Protein AF-A0A316MJ61-F1 (afdb_monomer)

Radius of gyration: 35.15 Å; Cα contacts (8 Å, |Δi|>4): 1091; chains: 1; bounding box: 73×67×134 Å

Solvent-accessible surface area (backbone atoms only — not comparable to full-atom values): 36987 Å² total; per-residue (Å²): 132,83,61,89,84,63,51,66,45,58,80,47,78,30,48,46,76,39,32,76,85,36,67,72,64,74,39,83,78,54,71,86,77,56,52,85,59,48,52,39,78,39,53,91,61,27,39,26,36,39,37,40,36,34,38,33,42,60,37,72,81,43,97,74,67,69,56,51,48,76,47,51,34,37,40,30,38,30,35,66,72,82,71,44,78,73,29,73,44,78,46,79,50,74,41,53,52,92,49,55,62,48,79,48,70,50,74,34,66,49,42,40,94,81,62,59,68,92,41,46,33,31,45,40,33,25,35,65,88,79,65,45,75,56,45,71,49,66,35,44,51,41,44,24,90,64,35,42,79,51,54,37,53,39,41,47,65,61,35,36,33,37,29,43,78,90,49,93,58,48,21,51,27,33,58,54,93,47,82,39,51,35,29,44,36,37,33,34,32,80,53,48,76,45,78,62,97,68,73,74,49,32,35,42,38,37,34,41,49,85,66,51,78,46,74,45,74,44,60,70,44,75,79,36,83,91,73,54,38,24,35,40,71,47,80,46,75,47,48,59,90,63,54,33,50,30,35,39,36,35,24,26,81,88,28,70,50,26,15,41,43,36,35,38,67,34,99,58,66,36,74,40,67,38,42,68,83,48,29,56,60,71,95,67,91,42,69,66,54,35,47,52,48,32,49,62,65,66,51,59,96,87,77,80,80,78,86,81,47,71,61,60,50,50,50,51,48,53,57,45,45,74,56,49,66,70,60,65,79,76,69,86,75,89,83,87,80,85,81,91,84,84,90,82,90,82,90,85,88,91,88,89,89,83,91,78,92,77,79,76,82,62,76,73,65,61,52,58,52,63,61,63,68,47,80,69,61,62,72,41,52,55,52,48,58,52,49,50,51,52,52,53,51,42,45,57,30,49,80,65,79,37,90,62,81,88,72,76,71,29,33,36,41,28,29,44,52,49,54,50,67,70,57,50,51,45,51,50,18,50,50,35,25,76,68,64,63,18,82,64,14,48,70,41,82,41,41,57,67,64,32,40,52,99,47,91,91,36,19,47,59,37,39,51,49,49,52,57,72,10,56,19,15,22,33,34,32,46,52,41,40,70,36,58,54,88,91,43,92,80,48,64,34,54,46,36,53,52,45,50,52,54,58,73,66,47,78,89,69,61,40,49,30,52,34,42,26,25,46,58,66,56,39,50,53,52,50,68,75,34,65,69,56,50,75,50,35,45,81,86,39,52,40,64,37,66,80,67,50,52,68,44,50,48,49,52,49,50,56,54,32,49,76,71,61,35,44,67,36,77,63,18,47,53,48,46,48,57,48,44,42,49,50,62,74,70,51,62,85,76,43,32,47,56,51,47,52,52,46,46,43,64,73,45,26,49,51,40,39,51,53,53,36,64,73,66,75,55,84,49,76,60,59,76,24,50,41,45,45,88,22,51,80,76,82,83,74,82,71,80,72,76,80,78,82,76,80,88,128

Mean predicted aligned error: 19.24 Å

Nearest PDB structures (foldseek):
  3syl-assembly1_B  TM=7.747E-01  e=1.293E-21  Cereibacter sphaeroides
  3syk-assembly1_A  TM=7.734E-01  e=2.085E-20  Cereibacter sphaeroides
  1w5t-assembly2_B  TM=5.557E-01  e=1.227E-04  Aeropyrum pernix
  4jhp-assembly1_B  TM=4.527E-01  e=9.744E-04  Homo sapiens
  3t5i-assembly2_B  TM=4.645E-01  e=3.234E-03  Homo sapiens

Sequence (649 aa):
MTNSKNSLTLSKIQICAYSPDDEVAREFPAYEIFDDRHDFPISSTQSGVAVMMIFCNERKFTTDNVSGVRRSISVSIVDTTAGNVMSTTTLRVNIPRDNYGSLYRVDLPLAYANINTCHSYQVLVKDKASGLQIGEVAFNLYDTGHIGNDPSLWYEATKGSIVPDWTSDMHKVMSIEGMTGITVRFDVEPRFKELPEILPELEIRLYSPGGKLKRCFCNPDCDDFDMNEYHVGLHFIADPHDCGIYYAELLCMEYPVAGFAFSTDGPVAVEGYYYGKQLECLGVYTPEAAVERFKSCMESPDDATTDDDPFERALDEFIASETKTLETEHYTIDDEADEEDNATAAEDEPDTPDEAIDSEPDAAGQQLCCLDHLVGLTAVKEKLGIYEKIVKFNKLREDNDLTVSSLPLHAMFLGSPGTGKTTVAKMIGVMLKRAGVLSRGHVVVKERANLLGPYYSNEETNTLKAIEEAQGGILLIDEAYQLYQPDDPRDPGKFVIEALMTALSDESKRDWMLILAGYKDEMKLMFNMNPGLKSRIPDSNIYLFDDFTEQELMEIADRYLERKQYTLSPDARVALSCRLNRDYLMRDKNFGNARHVINMIQTEILPAMAVRVVAGGMYDKRSLSEIQASDIPVPVIAVDRPRRIGYCA

Secondary structure (DSSP, 8-state):
---TT--EEEEEEEEEEE-TTSHHHHSSS-GGG--S--EEEE-TT--EEEEEEEEEEGGGGSSS----EEEEEEEEEEETTTTEEEEEEEEEEEE-TT-SEEEEEEEEE--GGG--TTS-EEEEEEETTT--EEEEEEEEEEEHHHH-S-GGGSEEEEEEEEEETT----EEEEE-SS-EEEEEEEEEEE--SS--SSPPPEEEEEE-TT--EEEEEEPPEEEETTTTEEEEEEEEEE-GGG-SEEEEEEEETTEEEEEEEEESEEEEEEE--B-GGGGPPPSS--HHHHHHHHHHHHS-TTSS-SS--HHHHHHHHHHHHHHHHHHHTT--S-----------------------------TTHHHHHHHHTSSS-HHHHHHHHHHHHHHHHHHHHHTTT---------EEEEE-TTSSHHHHHHHHHHHHHHHTSSSS--EEEE-HHHHH-SSTT-HHHHHHHHHHHTTTSEEEETTGGGG--TT-TT-THHHHHHHHHHHHH-TT--S-EEEEEE-HHHHHHHHHH-HHHHHHS-GGGEEEEPPPPHHHHHHHHHHHHHHTT-EE-HHHHHHHHHHHHHHHHT--TT--THHHHHHIIIIIIHHHHHHHHHHHT---TTTTTEE-GGGSPPP----------PPP-

pLDDT: mean 79.9, std 18.45, range [24.73, 97.56]

Foldseek 3Di:
DPPVVDQKAWPDKFKDWDFCPDPPNVDPPPPVVTDDFQEAEDEQRTWWMKMKIKMFGNCLPPPPDLAKDWFKKKKFKAFPVVGDTQWIDIDIDTGGSVGGIDMDMDITTDGPVNDDQQTKMKIWMAGPVVRDTNDMDIHHYHYCVAFNVDQLQQKAFFWWFKDWPVDPFTFQEAADPAWTKIKTKTKIAGDTPDDHPFRAKKKKWKQFLVRDIDMDIDGWDDPDPVVRITMDIDIDIDGPVRFFKMKMFMAGNPHTNWIAIGGHHDPDIGTDIQGDPRGHDDPDDDSVVSVVSSVVRPPPPLPDDDPDNVLVVVVVCLLCVLVVVLVVVPPDDDDPDDDDDDDDDDDDDDDDDDDDDDDDPDPLVSLLVSVVSQQDQVQQSVLVNVVLVLLLVQLVCVVVVHDHDDDLQAFEEAAAAQLCPVSVQLSVLVSCCVSVQFVRSDEDEDEPCQQCDPDHPCNLVSLVVLVVVQQSYEYEYEQLLVLDDPVDPPRSSVSSVVSVLVVLVDPPRRNGYYYYYDHDVSVVVVCVVDVSVCVRYPPSRYRYRYADDLVSLLVLLVSSLVVVLADEDPLLSVLSSVVSNVCVVVDDRNDNRSSNSVCQCPPQQLVLLVVVLVVVPDDDPCSNRYGYNSSRDDDDPPPPDPPPPDDDD

Structure (mmCIF, N/CA/C/O backbone):
data_AF-A0A316MJ61-F1
#
_entry.id   AF-A0A316MJ61-F1
#
loop_
_atom_site.group_PDB
_atom_site.id
_atom_site.type_symbol
_atom_site.label_atom_id
_atom_site.label_alt_id
_atom_site.label_comp_id
_atom_site.label_asym_id
_atom_site.label_entity_id
_atom_site.label_seq_id
_atom_site.pdbx_PDB_ins_code
_atom_site.Cartn_x
_atom_site.Cartn_y
_atom_site.Cartn_z
_atom_site.occupancy
_atom_site.B_iso_or_equiv
_atom_site.auth_seq_id
_atom_site.auth_comp_id
_atom_site.auth_asym_id
_atom_site.auth_atom_id
_atom_site.pdbx_PDB_model_num
ATOM 1 N N . MET A 1 1 ? 1.017 30.839 44.661 1.00 30.52 1 MET A N 1
ATOM 2 C CA . MET A 1 1 ? 0.438 30.696 46.016 1.00 30.52 1 MET A CA 1
ATOM 3 C C . MET A 1 1 ? -0.312 29.375 46.051 1.00 30.52 1 MET A C 1
ATOM 5 O O . MET A 1 1 ? -1.382 29.286 45.467 1.00 30.52 1 MET A O 1
ATOM 9 N N . THR A 1 2 ? 0.284 28.330 46.622 1.00 33.47 2 THR A N 1
ATOM 10 C CA . THR A 1 2 ? -0.332 27.001 46.735 1.00 33.47 2 THR A CA 1
ATOM 11 C C . THR A 1 2 ? -1.514 27.082 47.695 1.00 33.47 2 THR A C 1
ATOM 13 O O . THR A 1 2 ? -1.384 27.510 48.843 1.00 33.47 2 THR A O 1
ATOM 16 N N . ASN A 1 3 ? -2.703 26.745 47.206 1.00 39.09 3 ASN A N 1
ATOM 17 C CA . ASN A 1 3 ? -3.923 26.784 47.996 1.00 39.09 3 ASN A CA 1
ATOM 18 C C . ASN A 1 3 ? -3.877 25.629 49.011 1.00 39.09 3 ASN A C 1
ATOM 20 O O . ASN A 1 3 ? -4.300 24.516 48.713 1.00 39.09 3 ASN A O 1
ATOM 24 N N . SER A 1 4 ? -3.347 25.882 50.215 1.00 48.22 4 SER A N 1
ATOM 25 C CA . SER A 1 4 ? -3.081 24.858 51.247 1.00 48.22 4 SER A CA 1
ATOM 26 C C . SER A 1 4 ? -4.319 24.074 51.721 1.00 48.22 4 SER A C 1
ATOM 28 O O . SER A 1 4 ? -4.199 23.130 52.504 1.00 48.22 4 SER A O 1
ATOM 30 N N . LYS A 1 5 ? -5.518 24.424 51.234 1.00 55.16 5 LYS A N 1
ATOM 31 C CA . LYS A 1 5 ? -6.772 23.722 51.521 1.00 55.16 5 LYS A CA 1
ATOM 32 C C . LYS A 1 5 ? -7.057 22.528 50.603 1.00 55.16 5 LYS A C 1
ATOM 34 O O . LYS A 1 5 ? -7.719 21.602 51.076 1.00 55.16 5 LYS A O 1
ATOM 39 N N . ASN A 1 6 ? -6.546 22.483 49.368 1.00 62.78 6 ASN A N 1
ATOM 40 C CA . ASN A 1 6 ? -6.783 21.356 48.455 1.00 62.78 6 ASN A CA 1
ATOM 41 C C . ASN A 1 6 ? -5.483 20.641 48.091 1.00 62.78 6 ASN A C 1
ATOM 43 O O . ASN A 1 6 ? -4.674 21.129 47.323 1.00 62.78 6 ASN A O 1
ATOM 47 N N . SER A 1 7 ? -5.300 19.460 48.674 1.00 73.94 7 SER A N 1
ATOM 48 C CA . SER A 1 7 ? -4.110 18.619 48.515 1.00 73.94 7 SER A CA 1
ATOM 49 C C . SER A 1 7 ? -4.170 17.644 47.350 1.00 73.94 7 SER A C 1
ATOM 51 O O . SER A 1 7 ? -3.293 16.794 47.233 1.00 73.94 7 SER A O 1
ATOM 53 N N . LEU A 1 8 ? -5.256 17.689 46.584 1.00 85.69 8 LEU A N 1
ATOM 54 C CA . LEU A 1 8 ? -5.488 16.821 45.446 1.00 85.69 8 LEU A CA 1
ATOM 55 C C . LEU A 1 8 ? -5.402 17.675 44.189 1.00 85.69 8 LEU A C 1
ATOM 57 O O . LEU A 1 8 ? -6.191 18.609 44.043 1.00 85.69 8 LEU A O 1
ATOM 61 N N . THR A 1 9 ? -4.482 17.332 43.302 1.00 88.62 9 THR A N 1
ATOM 62 C CA . THR A 1 9 ? -4.395 17.902 41.959 1.00 88.62 9 THR A CA 1
ATOM 63 C C . THR A 1 9 ? -4.577 16.815 40.917 1.00 88.62 9 THR A C 1
ATOM 65 O O . THR A 1 9 ? -4.472 15.624 41.213 1.00 88.62 9 THR A O 1
ATOM 68 N N . LEU A 1 10 ? -4.940 17.223 39.709 1.00 90.88 10 LEU A N 1
ATOM 69 C CA . LEU A 1 10 ? -5.168 16.342 38.576 1.00 90.88 10 LEU A CA 1
ATOM 70 C C . LEU A 1 10 ? -4.059 16.622 37.568 1.00 90.88 10 LEU A C 1
ATOM 72 O O . LEU A 1 10 ? -3.970 17.732 37.056 1.00 90.88 10 LEU A O 1
ATOM 76 N N . SER A 1 11 ? -3.168 15.655 37.362 1.00 90.44 11 SER A N 1
ATOM 77 C CA . SER A 1 11 ? -1.993 15.845 36.510 1.00 90.44 11 SER A CA 1
ATOM 78 C C . SER A 1 11 ? -2.279 15.571 35.041 1.00 90.44 11 SER A C 1
ATOM 80 O O . SER A 1 11 ? -1.607 16.135 34.188 1.00 90.44 11 SER A O 1
ATOM 82 N N . LYS A 1 12 ? -3.231 14.679 34.746 1.00 92.31 12 LYS A N 1
ATOM 83 C CA . LYS A 1 12 ? -3.597 14.311 33.377 1.00 92.31 12 LYS A CA 1
ATOM 84 C C . LYS A 1 12 ? -5.058 13.881 33.305 1.00 92.31 12 LYS A C 1
ATOM 86 O O . LYS A 1 12 ? -5.535 13.211 34.227 1.00 92.31 12 LYS A O 1
ATOM 91 N N . ILE A 1 13 ? -5.725 14.258 32.218 1.00 95.19 13 ILE A N 1
ATOM 92 C CA . ILE A 1 13 ? -7.031 13.744 31.804 1.00 95.19 13 ILE A CA 1
ATOM 93 C C . ILE A 1 13 ? -6.866 13.256 30.371 1.00 95.19 13 ILE A C 1
ATOM 95 O O . ILE A 1 13 ? -6.333 13.995 29.553 1.00 95.19 13 ILE A O 1
ATOM 99 N N . GLN A 1 14 ? -7.295 12.033 30.093 1.00 95.56 14 GLN A N 1
ATOM 100 C CA . GLN A 1 14 ? -7.361 11.484 28.743 1.00 95.56 14 GLN A CA 1
ATOM 101 C C . GLN A 1 14 ? -8.762 10.937 28.510 1.00 95.56 14 GLN A C 1
ATOM 103 O O . GLN A 1 14 ? -9.414 10.451 29.444 1.00 95.56 14 GLN A O 1
ATOM 108 N N . ILE A 1 15 ? -9.229 11.048 27.275 1.00 95.19 15 ILE A N 1
ATOM 109 C CA . ILE A 1 15 ? -10.589 10.703 26.882 1.00 95.19 15 ILE A CA 1
ATOM 110 C C . ILE A 1 15 ? -10.528 9.623 25.805 1.00 95.19 15 ILE A C 1
ATOM 112 O O . ILE A 1 15 ? -9.579 9.559 25.038 1.00 95.19 15 ILE A O 1
ATOM 116 N N . CYS A 1 16 ? -11.534 8.756 25.773 1.00 94.19 16 CYS A N 1
ATOM 117 C CA . CYS A 1 16 ? -11.760 7.831 24.674 1.00 94.19 16 CYS A CA 1
ATOM 118 C C . CYS A 1 16 ? -13.272 7.674 24.477 1.00 94.19 16 CYS A C 1
ATOM 120 O O . CYS A 1 16 ? -13.974 7.203 25.380 1.00 94.19 16 CYS A O 1
ATOM 122 N N . ALA A 1 17 ? -13.794 8.129 23.337 1.00 93.25 17 ALA A N 1
ATOM 123 C CA . ALA A 1 17 ? -15.169 7.839 22.936 1.00 93.25 17 ALA A CA 1
ATOM 124 C C . ALA A 1 17 ? -15.269 6.389 22.445 1.00 93.25 17 ALA A C 1
ATOM 126 O O . ALA A 1 17 ? -14.329 5.890 21.833 1.00 93.25 17 ALA A O 1
ATOM 127 N N . TYR A 1 18 ? -16.380 5.708 22.743 1.00 93.00 18 TYR A N 1
ATOM 128 C CA . TYR A 1 18 ? -16.526 4.300 22.394 1.00 93.00 18 TYR A CA 1
ATOM 129 C C . TYR A 1 18 ? -17.953 3.837 22.089 1.00 93.00 18 TYR A C 1
ATOM 131 O O . TYR A 1 18 ? -18.958 4.300 22.655 1.00 93.00 18 TYR A O 1
ATOM 139 N N . SER A 1 19 ? -18.005 2.809 21.251 1.00 91.75 19 SER A N 1
ATOM 140 C CA . SER A 1 19 ? -19.131 1.922 20.989 1.00 91.75 19 SER A CA 1
ATOM 141 C C . SER A 1 19 ? -19.045 0.644 21.847 1.00 91.75 19 SER A C 1
ATOM 143 O O . SER A 1 19 ? -17.974 0.293 22.342 1.00 91.75 19 SER A O 1
ATOM 145 N N . PRO A 1 20 ? -20.155 -0.094 22.047 1.00 88.06 20 PRO A N 1
ATOM 146 C CA . PRO A 1 20 ? -20.183 -1.295 22.893 1.00 88.06 20 PRO A CA 1
ATOM 147 C C . PRO A 1 20 ? -19.211 -2.408 22.475 1.00 88.06 20 PRO A C 1
ATOM 149 O O . PRO A 1 20 ? -18.843 -3.245 23.300 1.00 88.06 20 PRO A O 1
ATOM 152 N N . ASP A 1 21 ? -18.822 -2.425 21.201 1.00 87.62 21 ASP A N 1
ATOM 153 C CA . ASP A 1 21 ? -17.931 -3.424 20.617 1.00 87.62 21 ASP A CA 1
ATOM 154 C C . ASP A 1 21 ? -16.447 -3.043 20.657 1.00 87.62 21 ASP A C 1
ATOM 156 O O . ASP A 1 21 ? -15.598 -3.865 20.304 1.00 87.62 21 ASP A O 1
ATOM 160 N N . ASP A 1 22 ? -16.114 -1.846 21.131 1.00 88.56 22 ASP A N 1
ATOM 161 C CA . ASP A 1 22 ? -14.728 -1.397 21.189 1.00 88.56 22 ASP A CA 1
ATOM 162 C C . ASP A 1 22 ? -13.987 -2.059 22.357 1.00 88.56 22 ASP A C 1
ATOM 164 O O . ASP A 1 22 ? -14.567 -2.414 23.390 1.00 88.56 22 ASP A O 1
ATOM 168 N N . GLU A 1 23 ? -12.671 -2.214 22.217 1.00 88.00 23 GLU A N 1
ATOM 169 C CA . GLU A 1 23 ? -11.814 -2.833 23.237 1.00 88.00 23 GLU A CA 1
ATOM 170 C C . GLU A 1 23 ? -11.941 -2.127 24.592 1.00 88.00 23 GLU A C 1
ATOM 172 O O . GLU A 1 23 ? -12.098 -2.773 25.630 1.00 88.00 23 GLU A O 1
ATOM 177 N N . VAL A 1 24 ? -12.010 -0.793 24.571 1.00 88.19 24 VAL A N 1
ATOM 178 C CA . VAL A 1 24 ? -12.211 0.029 25.767 1.00 88.19 24 VAL A CA 1
ATOM 179 C C . VAL A 1 24 ? -13.526 -0.289 26.482 1.00 88.19 24 VAL A C 1
ATOM 181 O O . VAL A 1 24 ? -13.567 -0.213 27.707 1.00 88.19 24 VAL A O 1
ATOM 184 N N . ALA A 1 25 ? -14.586 -0.699 25.778 1.00 88.31 25 ALA A N 1
ATOM 185 C CA . ALA A 1 25 ? -15.854 -1.092 26.396 1.00 88.31 25 ALA A CA 1
ATOM 186 C C . ALA A 1 25 ? -15.795 -2.497 27.023 1.00 88.31 25 ALA A C 1
ATOM 188 O O . ALA A 1 25 ? -16.460 -2.761 28.029 1.00 88.31 25 ALA A O 1
ATOM 189 N N . ARG A 1 26 ? -14.996 -3.402 26.442 1.00 88.38 26 ARG A N 1
ATOM 190 C CA . ARG A 1 26 ? -14.867 -4.803 26.881 1.00 88.38 26 ARG A CA 1
ATOM 191 C C . ARG A 1 26 ? -13.877 -4.978 28.030 1.00 88.38 26 ARG A C 1
ATOM 193 O O . ARG A 1 26 ? -14.077 -5.852 28.875 1.00 88.38 26 ARG A O 1
ATOM 200 N N . GLU A 1 27 ? -12.837 -4.151 28.084 1.00 87.50 27 GLU A N 1
ATOM 201 C CA . GLU A 1 27 ? -11.787 -4.223 29.094 1.00 87.50 27 GLU A CA 1
ATOM 202 C C . GLU A 1 27 ? -11.847 -3.061 30.094 1.00 87.50 27 GLU A C 1
ATOM 204 O O . GLU A 1 27 ? -11.938 -1.885 29.739 1.00 87.50 27 GLU A O 1
ATOM 209 N N . PHE A 1 28 ? -11.736 -3.384 31.387 1.00 86.62 28 PHE A N 1
ATOM 210 C CA . PHE A 1 28 ? -11.691 -2.392 32.460 1.00 86.62 28 PHE A CA 1
ATOM 211 C C . PHE A 1 28 ? -10.561 -2.720 33.450 1.00 86.62 28 PHE A C 1
ATOM 213 O O . PHE A 1 28 ? -10.557 -3.815 34.019 1.00 86.62 28 PHE A O 1
ATOM 220 N N . PRO A 1 29 ? -9.615 -1.795 33.717 1.00 84.44 29 PRO A N 1
ATOM 221 C CA . PRO A 1 29 ? -9.653 -0.368 33.377 1.00 84.44 29 PRO A CA 1
ATOM 222 C C . PRO A 1 29 ? -9.004 0.017 32.033 1.00 84.44 29 PRO A C 1
ATOM 224 O O . PRO A 1 29 ? -9.188 1.155 31.613 1.00 84.44 29 PRO A O 1
ATOM 227 N N . ALA A 1 30 ? -8.275 -0.892 31.375 1.00 87.06 30 ALA A N 1
ATOM 228 C CA . ALA A 1 30 ? -7.669 -0.701 30.047 1.00 87.06 30 ALA A CA 1
ATOM 229 C C . ALA A 1 30 ? -6.911 0.634 29.857 1.00 87.06 30 ALA A C 1
ATOM 231 O O . ALA A 1 30 ? -7.136 1.372 28.902 1.00 87.06 30 ALA A O 1
ATOM 232 N N . TYR A 1 31 ? -6.024 0.974 30.800 1.00 89.06 31 TYR A N 1
ATOM 233 C CA . TYR A 1 31 ? -5.317 2.263 30.789 1.00 89.06 31 TYR A CA 1
ATOM 234 C C . TYR A 1 31 ? -4.419 2.475 29.561 1.00 89.06 31 TYR A C 1
ATOM 236 O O . TYR A 1 31 ? -4.184 3.619 29.196 1.00 89.06 31 TYR A O 1
ATOM 244 N N . GLU A 1 32 ? -3.957 1.398 28.925 1.00 86.88 32 GLU A N 1
ATOM 245 C CA . GLU A 1 32 ? -3.047 1.448 27.772 1.00 86.88 32 GLU A CA 1
ATOM 246 C C . GLU A 1 32 ? -3.718 1.940 26.474 1.00 86.88 32 GLU A C 1
ATOM 248 O O . GLU A 1 32 ? -3.019 2.297 25.533 1.00 86.88 32 GLU A O 1
ATOM 253 N N . ILE A 1 33 ? -5.057 1.979 26.421 1.00 88.00 33 ILE A N 1
ATOM 254 C CA . ILE A 1 33 ? -5.820 2.431 25.240 1.00 88.00 33 ILE A CA 1
ATOM 255 C C . ILE A 1 33 ? -5.847 3.965 25.143 1.00 88.00 33 ILE A C 1
ATOM 257 O O . ILE A 1 33 ? -6.033 4.526 24.069 1.00 88.00 33 ILE A O 1
ATOM 261 N N . PHE A 1 34 ? -5.673 4.662 26.268 1.00 90.94 34 PHE A N 1
ATOM 262 C CA . PHE A 1 34 ? -5.774 6.117 26.312 1.00 90.94 34 PHE A CA 1
ATOM 263 C C . PHE A 1 34 ? -4.520 6.784 25.746 1.00 90.94 34 PHE A C 1
ATOM 265 O O . PHE A 1 34 ? -3.399 6.511 26.179 1.00 90.94 34 PHE A O 1
ATOM 272 N N . ASP A 1 35 ? -4.721 7.750 24.859 1.00 90.06 35 ASP A N 1
ATOM 273 C CA . ASP A 1 35 ? -3.680 8.651 24.386 1.00 90.06 35 ASP A CA 1
ATOM 274 C C . ASP A 1 35 ? -4.082 10.121 24.581 1.00 90.06 35 ASP A C 1
ATOM 276 O O . ASP A 1 35 ? -4.900 10.438 25.445 1.00 90.06 35 ASP A O 1
ATOM 280 N N . ASP A 1 36 ? -3.396 11.029 23.890 1.00 90.62 36 ASP A N 1
ATOM 281 C CA . ASP A 1 36 ? -3.543 12.475 24.065 1.00 90.62 36 ASP A CA 1
ATOM 282 C C . ASP A 1 36 ? -4.441 13.122 23.002 1.00 90.62 36 ASP A C 1
ATOM 284 O O . ASP A 1 36 ? -4.372 14.337 22.833 1.00 90.62 36 ASP A O 1
ATOM 288 N N . ARG A 1 37 ? -5.285 12.338 22.311 1.00 92.81 37 ARG A N 1
ATOM 289 C CA . ARG A 1 37 ? -6.289 12.870 21.379 1.00 92.81 37 ARG A CA 1
ATOM 290 C C . ARG A 1 37 ? -7.440 13.551 22.088 1.00 92.81 37 ARG A C 1
ATOM 292 O O . ARG A 1 37 ? -7.895 13.116 23.152 1.00 92.81 37 ARG A O 1
ATOM 299 N N . HIS A 1 38 ? -7.953 14.580 21.430 1.00 92.31 38 HIS A N 1
ATOM 300 C CA . HIS A 1 38 ? -9.122 15.332 21.877 1.00 92.31 38 HIS A CA 1
ATOM 301 C C . HIS A 1 38 ? -10.313 15.169 20.940 1.00 92.31 38 HIS A C 1
ATOM 303 O O . HIS A 1 38 ? -11.433 15.500 21.312 1.00 92.31 38 HIS A O 1
ATOM 309 N N . ASP A 1 39 ? -10.105 14.615 19.759 1.00 92.75 39 ASP A N 1
ATOM 310 C CA . ASP A 1 39 ? -11.137 14.509 18.747 1.00 92.75 39 ASP A CA 1
ATOM 311 C C . ASP A 1 39 ? -11.419 13.042 18.430 1.00 92.75 39 ASP A C 1
ATOM 313 O O . ASP A 1 39 ? -10.503 12.219 18.370 1.00 92.75 39 ASP A O 1
ATOM 317 N N . PHE A 1 40 ? -12.701 12.699 18.266 1.00 91.69 40 PHE A N 1
ATOM 318 C CA . PHE A 1 40 ? -13.116 11.309 18.068 1.00 91.69 40 PHE A CA 1
ATOM 319 C C . PHE A 1 40 ? -14.186 11.172 16.980 1.00 91.69 40 PHE A C 1
ATOM 321 O O . PHE A 1 40 ? -15.167 11.927 16.989 1.00 91.69 40 PHE A O 1
ATOM 328 N N . PRO A 1 41 ? -14.061 10.178 16.082 1.00 90.38 41 PRO A N 1
ATOM 329 C CA . PRO A 1 41 ? -15.132 9.819 15.174 1.00 90.38 41 PRO A CA 1
ATOM 330 C C . PRO A 1 41 ? -16.236 9.090 15.949 1.00 90.38 41 PRO A C 1
ATOM 332 O O . PRO A 1 41 ? -15.970 8.238 16.797 1.00 90.38 41 PRO A O 1
ATOM 335 N N . ILE A 1 42 ? -17.490 9.407 15.647 1.00 90.88 42 ILE A N 1
ATOM 336 C CA . ILE A 1 42 ? -18.666 8.741 16.203 1.00 90.88 42 ILE A CA 1
ATOM 337 C C . ILE A 1 42 ? -19.548 8.197 15.085 1.00 90.88 42 ILE A C 1
ATOM 339 O O . ILE A 1 42 ? -19.569 8.710 13.969 1.00 90.88 42 ILE A O 1
ATOM 343 N N . SER A 1 43 ? -20.308 7.159 15.417 1.00 86.50 43 SER A N 1
ATOM 344 C CA . SER A 1 43 ? -21.325 6.565 14.554 1.00 86.50 43 SER A CA 1
ATOM 345 C C . SER A 1 43 ? -22.604 6.312 15.356 1.00 86.50 43 SER A C 1
ATOM 347 O O . SER A 1 43 ? -22.659 6.537 16.570 1.00 86.50 43 SER A O 1
ATOM 349 N N . SER A 1 44 ? -23.637 5.770 14.707 1.00 87.38 44 SER A N 1
ATOM 350 C CA . SER A 1 44 ? -24.904 5.428 15.364 1.00 87.38 44 SER A CA 1
ATOM 351 C C . SER A 1 44 ? -24.770 4.448 16.541 1.00 87.38 44 SER A C 1
ATOM 353 O O . SER A 1 44 ? -25.703 4.326 17.333 1.00 87.38 44 SER A O 1
ATOM 355 N N . THR A 1 45 ? -23.646 3.730 16.661 1.00 88.75 45 THR A N 1
ATOM 356 C CA . THR A 1 45 ? -23.382 2.783 17.759 1.00 88.75 45 THR A CA 1
ATOM 357 C C . THR A 1 45 ? -22.734 3.425 18.985 1.00 88.75 45 THR A C 1
ATOM 359 O O . THR A 1 45 ? -22.565 2.743 19.994 1.00 88.75 45 THR A O 1
ATOM 362 N N . GLN A 1 46 ? -22.402 4.719 18.933 1.00 92.31 46 GLN A N 1
ATOM 363 C CA . GLN A 1 46 ? -21.759 5.449 20.024 1.00 92.31 46 GLN A CA 1
ATOM 364 C C . GLN A 1 46 ? -22.550 5.314 21.335 1.00 92.31 46 GLN A C 1
ATOM 366 O O . GLN A 1 46 ? -23.746 5.623 21.398 1.00 92.31 46 GLN A O 1
ATOM 371 N N . SER A 1 47 ? -21.867 4.866 22.393 1.00 91.31 47 SER A N 1
ATOM 372 C CA . SER A 1 47 ? -22.486 4.506 23.677 1.00 91.31 47 SER A CA 1
ATOM 373 C C . SER A 1 47 ? -22.003 5.372 24.837 1.00 91.31 47 SER A C 1
ATOM 375 O O . SER A 1 47 ? -22.791 5.734 25.720 1.00 91.31 47 SER A O 1
ATOM 377 N N . GLY A 1 48 ? -20.714 5.697 24.883 1.00 93.88 48 GLY A N 1
ATOM 378 C CA . GLY A 1 48 ? -20.153 6.399 26.026 1.00 93.88 48 GLY A CA 1
ATOM 379 C C . GLY A 1 48 ? -18.770 6.968 25.791 1.00 93.88 48 GLY A C 1
ATOM 380 O O . GLY A 1 48 ? -18.155 6.801 24.743 1.00 93.88 48 GLY A O 1
ATOM 381 N N . VAL A 1 49 ? -18.302 7.681 26.805 1.00 95.62 49 VAL A N 1
ATOM 382 C CA . VAL A 1 49 ? -16.975 8.277 26.841 1.00 95.62 49 VAL A CA 1
ATOM 383 C C . VAL A 1 49 ? -16.283 7.791 28.106 1.00 95.62 49 VAL A C 1
ATOM 385 O O . VAL A 1 49 ? -16.768 8.004 29.223 1.00 95.62 49 VAL A O 1
ATOM 388 N N . ALA A 1 50 ? -15.160 7.108 27.930 1.00 95.75 50 ALA A N 1
ATOM 389 C CA . ALA A 1 50 ? -14.277 6.721 29.012 1.00 95.75 50 ALA A CA 1
ATOM 390 C C . ALA A 1 50 ? -13.316 7.878 29.305 1.00 95.75 50 ALA A C 1
ATOM 392 O O . ALA A 1 50 ? -12.797 8.524 28.398 1.00 95.75 50 ALA A O 1
ATOM 393 N N . VAL A 1 51 ? -13.079 8.145 30.586 1.00 96.56 51 VAL A N 1
ATOM 394 C CA . VAL A 1 51 ? -12.199 9.220 31.048 1.00 96.56 51 VAL A CA 1
ATOM 395 C C . VAL A 1 51 ? -11.183 8.635 32.014 1.00 96.56 51 VAL A C 1
ATOM 397 O O . VAL A 1 51 ? -11.545 8.183 33.108 1.00 96.56 51 VAL A O 1
ATOM 400 N N . MET A 1 52 ? -9.912 8.681 31.631 1.00 96.12 52 MET A N 1
ATOM 401 C CA . MET A 1 52 ? -8.782 8.333 32.483 1.00 96.12 52 MET A CA 1
ATOM 402 C C . MET A 1 52 ? -8.229 9.593 33.143 1.00 96.12 52 MET A C 1
ATOM 404 O O . MET A 1 52 ? -8.061 10.635 32.516 1.00 96.12 52 MET A O 1
ATOM 408 N N . MET A 1 53 ? -7.970 9.508 34.442 1.00 96.00 53 MET A N 1
ATOM 409 C CA . MET A 1 53 ? -7.471 10.606 35.257 1.00 96.00 53 MET A CA 1
ATOM 410 C C . MET A 1 53 ? -6.324 10.143 36.141 1.00 96.00 53 MET A C 1
ATOM 412 O O . MET A 1 53 ? -6.421 9.123 36.831 1.00 96.00 53 MET A O 1
ATOM 416 N N . ILE A 1 54 ? -5.282 10.966 36.213 1.00 93.81 54 ILE A N 1
ATOM 417 C CA . ILE A 1 54 ? -4.164 10.772 37.135 1.00 93.81 54 ILE A CA 1
ATOM 418 C C . ILE A 1 54 ? -4.244 11.838 38.222 1.00 93.81 54 ILE A C 1
ATOM 420 O O . ILE A 1 54 ? -4.002 13.018 37.975 1.00 93.81 54 ILE A O 1
ATOM 424 N N . PHE A 1 55 ? -4.591 11.427 39.440 1.00 92.75 55 PHE A N 1
ATOM 425 C CA . PHE A 1 55 ? -4.631 12.335 40.585 1.00 92.75 55 PHE A CA 1
ATOM 426 C C . PHE A 1 55 ? -3.332 12.268 41.379 1.00 92.75 55 PHE A C 1
ATOM 428 O O . PHE A 1 55 ? -2.839 11.174 41.650 1.00 92.75 55 PHE A O 1
ATOM 435 N N . CYS A 1 56 ? -2.847 13.421 41.836 1.00 89.94 56 CYS A N 1
ATOM 436 C CA . CYS A 1 56 ? -1.631 13.577 42.626 1.00 89.94 56 CYS A CA 1
ATOM 437 C C . CYS A 1 56 ? -1.929 14.161 44.014 1.00 89.94 56 CYS A C 1
ATOM 439 O O . CYS A 1 56 ? -2.783 15.033 44.186 1.00 89.94 56 CYS A O 1
ATOM 441 N N . ASN A 1 57 ? -1.206 13.675 45.023 1.00 86.81 57 ASN A N 1
ATOM 442 C CA . ASN A 1 57 ? -1.246 14.171 46.393 1.00 86.81 57 ASN A CA 1
ATOM 443 C C . ASN A 1 57 ? -0.073 15.126 46.654 1.00 86.81 57 ASN A C 1
ATOM 445 O O . ASN A 1 57 ? 1.054 14.697 46.914 1.00 86.81 57 ASN A O 1
ATOM 449 N N . GLU A 1 58 ? -0.345 16.429 46.660 1.00 77.38 58 GLU A N 1
ATOM 450 C CA . GLU A 1 58 ? 0.688 17.458 46.843 1.00 77.38 58 GLU A CA 1
ATOM 451 C C . GLU A 1 58 ? 1.254 17.519 48.269 1.00 77.38 58 GLU A C 1
ATOM 453 O O . GLU A 1 58 ? 2.362 18.013 48.477 1.00 77.38 58 GLU A O 1
ATOM 458 N N . ARG A 1 59 ? 0.555 16.952 49.266 1.00 71.31 59 ARG A N 1
ATOM 459 C CA . ARG A 1 59 ? 1.037 16.918 50.664 1.00 71.31 59 ARG A CA 1
ATOM 460 C C . ARG A 1 59 ? 2.287 16.064 50.858 1.00 71.31 59 ARG A C 1
ATOM 462 O O . ARG A 1 59 ? 2.895 16.125 51.922 1.00 71.31 59 ARG A O 1
ATOM 469 N N . LYS A 1 60 ? 2.692 15.271 49.860 1.00 60.62 60 LYS A N 1
ATOM 470 C CA . LYS A 1 60 ? 3.927 14.478 49.927 1.00 60.62 60 LYS A CA 1
ATOM 471 C C . LYS A 1 60 ? 5.193 15.350 49.929 1.00 60.62 60 LYS A C 1
ATOM 473 O O . LYS A 1 60 ? 6.217 14.906 50.435 1.00 60.62 60 LYS A O 1
ATOM 478 N N . PHE A 1 61 ? 5.125 16.580 49.414 1.00 59.41 61 PHE A N 1
ATOM 479 C CA . PHE A 1 61 ? 6.273 17.494 49.333 1.00 59.41 61 PHE A CA 1
ATOM 480 C C . PHE A 1 61 ? 6.355 18.508 50.480 1.00 59.41 61 PHE A C 1
ATOM 482 O O . PHE A 1 61 ? 7.309 19.278 50.556 1.00 59.41 61 PHE A O 1
ATOM 489 N N . THR A 1 62 ? 5.374 18.521 51.383 1.00 60.22 62 THR A N 1
ATOM 490 C CA . THR A 1 62 ? 5.376 19.403 52.554 1.00 60.22 62 THR A CA 1
ATOM 491 C C . THR A 1 62 ? 5.916 18.651 53.767 1.00 60.22 62 THR A C 1
ATOM 493 O O . THR A 1 62 ? 5.425 17.572 54.090 1.00 60.22 62 THR A O 1
ATOM 496 N N . THR A 1 63 ? 6.912 19.220 54.453 1.00 56.38 63 THR A N 1
ATOM 497 C CA . THR A 1 63 ? 7.604 18.621 55.614 1.00 56.38 63 THR A CA 1
ATOM 498 C C . THR A 1 63 ? 6.692 18.323 56.808 1.00 56.38 63 THR A C 1
ATOM 500 O O . THR A 1 63 ? 7.052 17.516 57.661 1.00 56.38 63 THR A O 1
ATOM 503 N N . ASP A 1 64 ? 5.492 18.906 56.835 1.00 54.75 64 ASP A N 1
ATOM 504 C CA . ASP A 1 64 ? 4.516 18.750 57.907 1.00 54.75 64 ASP A CA 1
ATOM 505 C C . ASP A 1 64 ? 3.287 17.960 57.410 1.00 54.75 64 ASP A C 1
ATOM 507 O O . ASP A 1 64 ? 2.488 18.4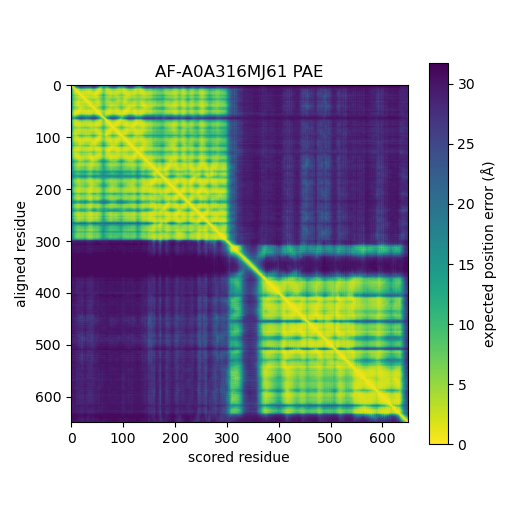56 56.618 1.00 54.75 64 ASP A O 1
ATOM 511 N N . ASN A 1 65 ? 3.110 16.732 57.916 1.00 55.97 65 ASN A N 1
ATOM 512 C CA . ASN A 1 65 ? 1.970 15.815 57.706 1.00 55.97 65 ASN A CA 1
ATOM 513 C C . ASN A 1 65 ? 1.834 15.115 56.336 1.00 55.97 65 ASN A C 1
ATOM 515 O O . ASN A 1 65 ? 0.896 15.368 55.569 1.00 55.97 65 ASN A O 1
ATOM 519 N N . VAL A 1 66 ? 2.649 14.071 56.128 1.00 61.88 66 VAL A N 1
ATOM 520 C CA . VAL A 1 66 ? 2.403 13.017 55.124 1.00 61.88 66 VAL A CA 1
ATOM 521 C C . VAL A 1 66 ? 1.085 12.299 55.453 1.00 61.88 66 VAL A C 1
ATOM 523 O O . VAL A 1 66 ? 1.024 11.376 56.267 1.00 61.88 66 VAL A O 1
ATOM 526 N N . SER A 1 67 ? -0.009 12.758 54.850 1.00 73.75 67 SER A N 1
ATOM 527 C CA . SER A 1 67 ? -1.352 12.200 55.016 1.00 73.75 67 SER A CA 1
ATOM 528 C C . SER A 1 67 ? -1.893 11.726 53.673 1.00 73.75 67 SER A C 1
ATOM 530 O O . SER A 1 67 ? -1.671 12.357 52.639 1.00 73.75 67 SER A O 1
ATOM 532 N N . GLY A 1 68 ? -2.602 10.595 53.690 1.00 81.94 68 GLY A N 1
ATOM 533 C CA . GLY A 1 68 ? -3.347 10.134 52.521 1.00 81.94 68 GLY A CA 1
ATOM 534 C C . GLY A 1 68 ? -4.513 11.071 52.205 1.00 81.94 68 GLY A C 1
ATOM 535 O O . GLY A 1 68 ? -5.024 11.771 53.086 1.00 81.94 68 GLY A O 1
ATOM 536 N N . VAL A 1 69 ? -4.961 11.068 50.954 1.00 86.62 69 VAL A N 1
ATOM 537 C CA . VAL A 1 69 ? -6.060 11.913 50.481 1.00 86.62 69 VAL A CA 1
ATOM 538 C C . VAL A 1 69 ? -7.253 11.048 50.113 1.00 86.62 69 VAL A C 1
ATOM 540 O O . VAL A 1 69 ? -7.138 10.115 49.326 1.00 86.62 69 VAL A O 1
ATOM 543 N N . ARG A 1 70 ? -8.415 11.380 50.682 1.00 89.69 70 ARG A N 1
ATOM 544 C CA . ARG A 1 70 ? -9.711 10.793 50.325 1.00 89.69 70 ARG A CA 1
ATOM 545 C C . ARG A 1 70 ? -10.660 11.897 49.895 1.00 89.69 70 ARG A C 1
ATOM 547 O O . ARG A 1 70 ? -10.898 12.828 50.675 1.00 89.69 70 ARG A O 1
ATOM 554 N N . ARG A 1 71 ? -11.183 11.804 48.674 1.00 90.19 71 ARG A N 1
ATOM 555 C CA . ARG A 1 71 ? -12.108 12.782 48.090 1.00 90.19 71 ARG A CA 1
ATOM 556 C C . ARG A 1 71 ? -13.191 12.106 47.262 1.00 90.19 71 ARG A C 1
ATOM 558 O O . ARG A 1 71 ? -12.981 11.043 46.685 1.00 90.19 71 ARG A O 1
ATOM 565 N N . SER A 1 72 ? -14.357 12.742 47.227 1.00 93.25 72 SER A N 1
ATOM 566 C CA . SER A 1 72 ? -15.422 12.402 46.288 1.00 93.25 72 SER A CA 1
ATOM 567 C C . SER A 1 72 ? -15.349 13.395 45.139 1.00 93.25 72 SER A C 1
ATOM 569 O O . SER A 1 72 ? -15.518 14.593 45.355 1.00 93.25 72 SER A O 1
ATOM 571 N N . ILE A 1 73 ? -15.101 12.890 43.941 1.00 95.94 73 ILE A N 1
ATOM 572 C CA . ILE A 1 73 ? -14.932 13.673 42.722 1.00 95.94 73 ILE A CA 1
ATOM 573 C C . ILE A 1 73 ? -16.155 13.458 41.839 1.00 95.94 73 ILE A C 1
ATOM 575 O O . ILE A 1 73 ? -16.594 12.323 41.667 1.00 95.94 73 ILE A O 1
ATOM 579 N N . SER A 1 74 ? -16.728 14.531 41.309 1.00 96.31 74 SER A N 1
ATOM 580 C CA . SER A 1 74 ? -17.717 14.463 40.235 1.00 96.31 74 SER A CA 1
ATOM 581 C C . SER A 1 74 ? -17.022 14.707 38.905 1.00 96.31 74 SER A C 1
ATOM 583 O O . SER A 1 74 ? -16.315 15.705 38.765 1.00 96.31 74 SER A O 1
ATOM 585 N N . VAL A 1 75 ? -17.254 13.815 37.954 1.00 97.56 75 VAL A N 1
ATOM 586 C CA . VAL A 1 75 ? -16.809 13.940 36.568 1.00 97.56 75 VAL A CA 1
ATOM 587 C C . VAL A 1 75 ? -18.060 14.093 35.728 1.00 97.56 75 VAL A C 1
ATOM 589 O O . VAL A 1 75 ? -18.983 13.291 35.874 1.00 97.56 75 VAL A O 1
ATOM 592 N N . SER A 1 76 ? -18.122 15.132 34.907 1.00 96.88 76 SER A N 1
ATOM 593 C CA . SER A 1 76 ? -19.295 15.432 34.092 1.00 96.88 76 SER A CA 1
ATOM 594 C C . SER A 1 76 ? -18.908 15.804 32.673 1.00 96.88 76 SER A C 1
ATOM 596 O O . SER A 1 76 ? -17.967 16.571 32.501 1.00 96.88 76 SER A O 1
ATOM 598 N N . ILE A 1 77 ? -19.664 15.320 31.691 1.00 97.12 77 ILE A N 1
ATOM 599 C CA . ILE A 1 77 ? -19.603 15.815 30.312 1.00 97.12 77 ILE A CA 1
ATOM 600 C C . ILE A 1 77 ? -20.573 16.983 30.207 1.00 97.12 77 ILE A C 1
ATOM 602 O O . ILE A 1 77 ? -21.743 16.857 30.583 1.00 97.12 77 ILE A O 1
ATOM 606 N N . VAL A 1 78 ? -20.078 18.111 29.722 1.00 95.94 78 VAL A N 1
ATOM 607 C CA . VAL A 1 78 ? -20.837 19.337 29.500 1.00 95.94 78 VAL A CA 1
ATOM 608 C C . VAL A 1 78 ? -20.788 19.642 28.012 1.00 95.94 78 VAL A C 1
ATOM 610 O O . VAL A 1 78 ? -19.715 19.619 27.417 1.00 95.94 78 VAL A O 1
ATOM 613 N N . ASP A 1 79 ? -21.946 19.909 27.429 1.00 94.62 79 ASP A N 1
ATOM 614 C CA . ASP A 1 79 ? -22.046 20.536 26.116 1.00 94.62 79 ASP A CA 1
ATOM 615 C C . ASP A 1 79 ? -21.821 22.037 26.328 1.00 94.62 79 ASP A C 1
ATOM 617 O O . ASP A 1 79 ? -22.601 22.705 27.019 1.00 94.62 79 ASP A O 1
ATOM 621 N N . THR A 1 80 ? -20.694 22.552 25.843 1.00 91.88 80 THR A N 1
ATOM 622 C CA . THR A 1 80 ? -20.290 23.939 26.104 1.00 91.88 80 THR A CA 1
ATOM 623 C C . THR A 1 80 ? -21.073 24.925 25.248 1.00 91.88 80 THR A C 1
ATOM 625 O O . THR A 1 80 ? -21.293 26.055 25.688 1.00 91.88 80 THR A O 1
ATOM 628 N N . THR A 1 81 ? -21.560 24.490 24.084 1.00 88.69 81 THR A N 1
ATOM 629 C CA . THR A 1 81 ? -22.372 25.298 23.171 1.00 88.69 81 THR A CA 1
ATOM 630 C C . THR A 1 81 ? -23.782 25.513 23.727 1.00 88.69 81 THR A C 1
ATOM 632 O O . THR A 1 81 ? -24.277 26.640 23.752 1.00 88.69 81 THR A O 1
ATOM 635 N N . ALA A 1 82 ? -24.429 24.460 24.237 1.00 89.50 82 ALA A N 1
ATOM 636 C CA . ALA A 1 82 ? -25.771 24.535 24.825 1.00 89.50 82 ALA A CA 1
ATOM 637 C C . ALA A 1 82 ? -25.776 24.843 26.337 1.00 89.50 82 ALA A C 1
ATOM 639 O O . ALA A 1 82 ? -26.810 25.225 26.894 1.00 89.50 82 ALA A O 1
ATOM 640 N N . GLY A 1 83 ? -24.635 24.701 27.017 1.00 89.31 83 GLY A N 1
ATOM 641 C CA . GLY A 1 83 ? -24.464 25.021 28.437 1.00 89.31 83 GLY A CA 1
ATOM 642 C C . GLY A 1 83 ? -25.126 24.029 29.400 1.00 89.31 83 GLY A C 1
ATOM 643 O O . GLY A 1 83 ? -25.392 24.372 30.556 1.00 89.31 83 GLY A O 1
ATOM 644 N N . ASN A 1 84 ? -25.423 22.809 28.954 1.00 92.06 84 ASN A N 1
ATOM 645 C CA . ASN A 1 84 ? -26.085 21.766 29.735 1.00 92.06 84 ASN A CA 1
ATOM 646 C C . ASN A 1 84 ? -25.156 20.577 30.033 1.00 92.06 84 ASN A C 1
ATOM 648 O O . ASN A 1 84 ? -24.250 20.225 29.284 1.00 92.06 84 ASN A O 1
ATOM 652 N N . VAL A 1 85 ? -25.399 19.935 31.178 1.00 94.25 85 VAL A N 1
ATOM 653 C CA . VAL A 1 85 ? -24.663 18.736 31.597 1.00 94.25 85 VAL A CA 1
ATOM 654 C C . VAL A 1 85 ? -25.305 17.510 30.956 1.00 94.25 85 VAL A C 1
ATOM 656 O O . VAL A 1 85 ? -26.483 17.244 31.185 1.00 94.25 85 VAL A O 1
ATOM 659 N N . MET A 1 86 ? -24.523 16.757 30.188 1.00 94.00 86 MET A N 1
ATOM 660 C CA . MET A 1 86 ? -24.976 15.582 29.439 1.00 94.00 86 MET A CA 1
ATOM 661 C C . MET A 1 86 ? -24.933 14.308 30.276 1.00 94.00 86 MET A C 1
ATOM 663 O O . MET A 1 86 ? -25.860 13.503 30.261 1.00 94.00 86 MET A O 1
ATOM 667 N N . SER A 1 87 ? -23.855 14.133 31.036 1.00 95.31 87 SER A N 1
ATOM 668 C CA . SER A 1 87 ? -23.613 12.929 31.827 1.00 95.31 87 SER A CA 1
ATOM 669 C C . SER A 1 87 ? -22.800 13.277 33.063 1.00 95.31 87 SER A C 1
ATOM 671 O O . SER A 1 87 ? -22.011 14.221 33.046 1.00 95.31 87 SER A O 1
ATOM 673 N N . THR A 1 88 ? -23.000 12.571 34.176 1.00 96.25 88 THR A N 1
ATOM 674 C CA . THR A 1 88 ? -22.223 12.792 35.405 1.00 96.25 88 THR A CA 1
ATOM 675 C C . THR A 1 88 ? -22.061 11.505 36.197 1.00 96.25 88 THR A C 1
ATOM 677 O O . THR A 1 88 ? -23.043 10.870 36.574 1.00 96.25 88 THR A O 1
ATOM 680 N N . THR A 1 89 ? -20.818 11.198 36.560 1.00 96.00 89 THR A N 1
ATOM 681 C CA . THR A 1 89 ? -20.449 10.064 37.411 1.00 96.00 89 THR A CA 1
ATOM 682 C C . THR A 1 89 ? -19.676 10.561 38.632 1.00 96.00 89 THR A C 1
ATOM 684 O O . THR A 1 89 ? -18.952 11.556 38.587 1.00 96.00 89 THR A O 1
ATOM 687 N N . THR A 1 90 ? -19.848 9.892 39.775 1.00 94.88 90 THR A N 1
ATOM 688 C CA . THR A 1 90 ? -19.085 10.193 40.996 1.00 94.88 90 THR A CA 1
ATOM 689 C C . THR A 1 90 ? -18.033 9.117 41.244 1.00 94.88 90 THR A C 1
ATOM 691 O O . THR A 1 90 ? -18.360 7.940 41.358 1.00 94.88 90 THR A O 1
ATOM 694 N N . LEU A 1 91 ? -16.786 9.541 41.425 1.00 93.69 91 LEU A N 1
ATOM 695 C CA . LEU A 1 91 ? -15.634 8.706 41.738 1.00 93.69 91 LEU A CA 1
ATOM 696 C C . LEU A 1 91 ? -15.157 8.957 43.175 1.00 93.69 91 LEU A C 1
ATOM 698 O O . LEU A 1 91 ? -15.112 10.095 43.647 1.00 93.69 91 LEU A O 1
ATOM 702 N N . ARG A 1 92 ? -14.756 7.899 43.885 1.00 94.06 92 ARG A N 1
ATOM 703 C CA . ARG A 1 92 ? -14.070 8.020 45.180 1.00 94.06 92 ARG A CA 1
ATOM 704 C C . ARG A 1 92 ? -12.568 7.865 44.979 1.00 94.06 92 ARG A C 1
ATOM 706 O O . ARG A 1 92 ? -12.086 6.754 44.795 1.00 94.06 92 ARG A O 1
ATOM 713 N N . VAL A 1 93 ? -11.839 8.972 45.074 1.00 92.44 93 VAL A N 1
ATOM 714 C CA . VAL A 1 93 ? -10.376 8.992 44.992 1.00 92.44 93 VAL A CA 1
ATOM 715 C C . VAL A 1 93 ? -9.791 8.742 46.378 1.00 92.44 93 VAL A C 1
ATOM 717 O O . VAL A 1 93 ? -10.125 9.440 47.339 1.00 92.44 93 VAL A O 1
ATOM 720 N N . ASN A 1 94 ? -8.919 7.743 46.485 1.00 92.31 94 ASN A N 1
ATOM 721 C CA . ASN A 1 94 ? -8.199 7.374 47.699 1.00 92.31 94 ASN A CA 1
ATOM 722 C C . ASN A 1 94 ? -6.714 7.154 47.378 1.00 92.31 94 ASN A C 1
ATOM 724 O O . ASN A 1 94 ? -6.337 6.106 46.865 1.00 92.31 94 ASN A O 1
ATOM 728 N N . ILE A 1 95 ? -5.874 8.132 47.711 1.00 89.62 95 ILE A N 1
ATOM 729 C CA . ILE A 1 95 ? -4.420 8.049 47.553 1.00 89.62 95 ILE A CA 1
ATOM 730 C C . ILE A 1 95 ? -3.811 7.784 48.939 1.00 89.62 95 ILE A C 1
ATOM 732 O O . ILE A 1 95 ? -3.922 8.644 49.823 1.00 89.62 95 ILE A O 1
ATOM 736 N N . PRO A 1 96 ? -3.200 6.607 49.178 1.00 86.19 96 PRO A N 1
ATOM 737 C CA . PRO A 1 96 ? -2.514 6.306 50.432 1.00 86.19 96 PRO A CA 1
ATOM 738 C C . PRO A 1 96 ? -1.382 7.295 50.720 1.00 86.19 96 PRO A C 1
ATOM 740 O O . PRO A 1 96 ? -0.816 7.885 49.807 1.00 86.19 96 PRO A O 1
ATOM 743 N N . ARG A 1 97 ? -0.997 7.429 51.994 1.00 81.56 97 ARG A N 1
ATOM 744 C CA . ARG A 1 97 ? 0.069 8.355 52.426 1.00 81.56 97 ARG A CA 1
ATOM 745 C C . ARG A 1 97 ? 1.417 8.110 51.723 1.00 81.56 97 ARG A C 1
ATOM 747 O O . ARG A 1 97 ? 2.174 9.047 51.512 1.00 81.56 97 ARG A O 1
ATOM 754 N N . ASP A 1 98 ? 1.700 6.853 51.380 1.00 80.44 98 ASP A N 1
ATOM 755 C CA . ASP A 1 98 ? 2.986 6.432 50.820 1.00 80.44 98 ASP A CA 1
ATOM 756 C C . ASP A 1 98 ? 3.033 6.636 49.289 1.00 80.44 98 ASP A C 1
ATOM 758 O O . ASP A 1 98 ? 4.110 6.699 48.686 1.00 80.44 98 ASP A O 1
ATOM 762 N N . ASN A 1 99 ? 1.870 6.831 48.653 1.00 82.00 99 ASN A N 1
ATOM 763 C CA . ASN A 1 99 ? 1.751 6.995 47.211 1.00 82.00 99 ASN A CA 1
ATOM 764 C C . ASN A 1 99 ? 1.634 8.477 46.810 1.00 82.00 99 ASN A C 1
ATOM 766 O O . ASN A 1 99 ? 1.000 9.275 47.498 1.00 82.00 99 ASN A O 1
ATOM 770 N N . TYR A 1 100 ? 2.271 8.847 45.698 1.00 83.50 100 TYR A N 1
ATOM 771 C CA . TYR A 1 100 ? 2.199 10.206 45.155 1.00 83.50 100 TYR A CA 1
ATOM 772 C C . TYR A 1 100 ? 0.975 10.393 44.261 1.00 83.50 100 TYR A C 1
ATOM 774 O O . TYR A 1 100 ? 0.273 11.389 44.405 1.00 83.50 100 TYR A O 1
ATOM 782 N N . GLY A 1 101 ? 0.698 9.429 43.385 1.00 86.62 101 GLY A N 1
ATOM 783 C CA . GLY A 1 101 ? -0.385 9.533 42.420 1.00 86.62 101 GLY A CA 1
ATOM 784 C C . GLY A 1 101 ? -1.112 8.215 42.217 1.00 86.62 101 GLY A C 1
ATOM 785 O O . GLY A 1 101 ? -0.632 7.147 42.596 1.00 86.62 101 GLY A O 1
ATOM 786 N N . SER A 1 102 ? -2.323 8.271 41.685 1.00 89.75 102 SER A N 1
ATOM 787 C CA . SER A 1 102 ? -3.112 7.077 41.384 1.00 89.75 102 SER A CA 1
ATOM 788 C C . SER A 1 102 ? -3.968 7.312 40.149 1.00 89.75 102 SER A C 1
ATOM 790 O O . SER A 1 102 ? -4.542 8.392 39.993 1.00 89.75 102 SER A O 1
ATOM 792 N N . LEU A 1 103 ? -4.033 6.288 39.299 1.00 93.75 103 LEU A N 1
ATOM 793 C CA . LEU A 1 103 ? -4.840 6.275 38.088 1.00 93.75 103 LEU A CA 1
ATOM 794 C C . LEU A 1 103 ? -6.265 5.846 38.415 1.00 93.75 103 LEU A C 1
ATOM 796 O O . LEU A 1 103 ? -6.487 4.943 39.227 1.00 93.75 103 LEU A O 1
ATOM 800 N N . TYR A 1 104 ? -7.216 6.494 37.759 1.00 95.06 104 TYR A N 1
ATOM 801 C CA . TYR A 1 104 ? -8.625 6.158 37.827 1.00 95.06 104 TYR A CA 1
ATOM 802 C C . TYR A 1 104 ? -9.244 6.274 36.447 1.00 95.06 104 TYR A C 1
ATOM 804 O O . TYR A 1 104 ? -8.898 7.170 35.685 1.00 95.06 104 TYR A O 1
ATOM 812 N N . ARG A 1 105 ? -10.217 5.411 36.174 1.00 94.81 105 ARG A N 1
ATOM 813 C CA . ARG A 1 105 ? -11.083 5.503 35.005 1.00 94.81 105 ARG A CA 1
ATOM 814 C C . ARG A 1 105 ? -12.534 5.625 35.447 1.00 94.81 105 ARG A C 1
ATOM 816 O O . ARG A 1 105 ? -12.943 4.994 36.425 1.00 94.81 105 ARG A O 1
ATOM 823 N N . VAL A 1 106 ? -13.299 6.437 34.730 1.00 95.50 106 VAL A N 1
ATOM 824 C CA . VAL A 1 106 ? -14.760 6.472 34.815 1.00 95.50 106 VAL A CA 1
ATOM 825 C C . VAL A 1 106 ? -15.354 6.437 33.423 1.00 95.50 106 VAL A C 1
ATOM 827 O O . VAL A 1 106 ? -14.809 7.029 32.498 1.00 95.50 106 VAL A O 1
ATOM 830 N N . ASP A 1 107 ? -16.509 5.802 33.318 1.00 95.31 107 ASP A N 1
ATOM 831 C CA . ASP A 1 107 ? -17.253 5.705 32.075 1.00 95.31 107 ASP A CA 1
ATOM 832 C C . ASP A 1 107 ? -18.527 6.538 32.221 1.00 95.31 107 ASP A C 1
ATOM 834 O O . ASP A 1 107 ? -19.252 6.442 33.221 1.00 95.31 107 ASP A O 1
ATOM 838 N N . LEU A 1 108 ? -18.759 7.417 31.253 1.00 95.94 108 LEU A N 1
ATOM 839 C CA . LEU A 1 108 ? -19.903 8.315 31.209 1.00 95.94 108 LEU A CA 1
ATOM 840 C C . LEU A 1 108 ? -20.777 7.939 30.009 1.00 95.94 108 LEU A C 1
ATOM 842 O O . LEU A 1 108 ? -20.311 8.037 28.874 1.00 95.94 108 LEU A O 1
ATOM 846 N N . PRO A 1 109 ? -22.041 7.534 30.229 1.00 94.38 109 PRO A N 1
ATOM 847 C CA . PRO A 1 109 ? -22.972 7.289 29.136 1.00 94.38 109 PRO A CA 1
ATOM 848 C C . PRO A 1 109 ? -23.162 8.555 28.303 1.00 94.38 109 PRO A C 1
ATOM 850 O O . PRO A 1 109 ? -23.452 9.615 28.864 1.00 94.38 109 PRO A O 1
ATOM 853 N N . LEU A 1 110 ? -23.013 8.428 26.990 1.00 94.44 110 LEU A N 1
ATOM 854 C CA . LEU A 1 110 ? -23.211 9.490 26.011 1.00 94.44 110 LEU A CA 1
ATOM 855 C C . LEU A 1 110 ? -23.592 8.827 24.683 1.00 94.44 110 LEU A C 1
ATOM 857 O O . LEU A 1 110 ? -22.745 8.552 23.839 1.00 94.44 110 LEU A O 1
ATOM 861 N N . ALA A 1 111 ? -24.876 8.497 24.559 1.00 91.81 111 ALA A N 1
ATOM 862 C CA . ALA A 1 111 ? -25.412 7.842 23.374 1.00 91.81 111 ALA A CA 1
ATOM 863 C C . ALA A 1 111 ? -25.502 8.813 22.189 1.00 91.81 111 ALA A C 1
ATOM 865 O O . ALA A 1 111 ? -25.829 9.983 22.396 1.00 91.81 111 ALA A O 1
ATOM 866 N N . TYR A 1 112 ? -25.327 8.298 20.968 1.00 91.62 112 TYR A N 1
ATOM 867 C CA . TYR A 1 112 ? -25.399 9.060 19.711 1.00 91.62 112 TYR A CA 1
ATOM 868 C C . TYR A 1 112 ? -26.586 10.041 19.639 1.00 91.62 112 TYR A C 1
ATOM 870 O O . TYR A 1 112 ? -26.408 11.210 19.326 1.00 91.62 112 TYR A O 1
ATOM 878 N N . ALA A 1 113 ? -27.788 9.607 20.037 1.00 88.81 113 ALA A N 1
ATOM 879 C CA . ALA A 1 113 ? -29.004 10.430 19.990 1.00 88.81 113 ALA A CA 1
ATOM 880 C C . ALA A 1 113 ? -28.975 11.701 20.869 1.00 88.81 113 ALA A C 1
ATOM 882 O O . ALA A 1 113 ? -29.836 12.565 20.715 1.00 88.81 113 ALA A O 1
ATOM 883 N N . ASN A 1 114 ? -28.029 11.800 21.807 1.00 88.88 114 ASN A N 1
ATOM 884 C CA . ASN A 1 114 ? -27.857 12.955 22.691 1.00 88.88 114 ASN A CA 1
ATOM 885 C C . ASN A 1 114 ? -26.696 13.864 22.258 1.00 88.88 114 ASN A C 1
ATOM 887 O O . ASN A 1 114 ? -26.399 14.826 22.964 1.00 88.88 114 ASN A O 1
ATOM 891 N N . ILE A 1 115 ? -26.015 13.539 21.158 1.00 89.06 115 ILE A N 1
ATOM 892 C CA . ILE A 1 115 ? -24.849 14.266 20.662 1.00 89.06 115 ILE A CA 1
ATOM 893 C C . ILE A 1 115 ? -25.294 15.162 19.508 1.00 89.06 115 ILE A C 1
ATOM 895 O O . ILE A 1 115 ? -26.074 14.759 18.649 1.00 89.06 115 ILE A O 1
ATOM 899 N N . ASN A 1 116 ? -24.792 16.389 19.504 1.00 86.69 116 ASN A N 1
ATOM 900 C CA . ASN A 1 116 ? -24.903 17.326 18.406 1.00 86.69 116 ASN A CA 1
ATOM 901 C C . ASN A 1 116 ? -23.504 17.540 17.828 1.00 86.69 116 ASN A C 1
ATOM 903 O O . ASN A 1 116 ? -22.594 17.997 18.512 1.00 86.69 116 ASN A O 1
ATOM 907 N N . THR A 1 117 ? -23.349 17.205 16.557 1.00 77.31 117 THR A N 1
ATOM 908 C CA . THR A 1 117 ? -22.071 17.195 15.837 1.00 77.31 117 THR A CA 1
ATOM 909 C C . THR A 1 117 ? -21.509 18.590 15.577 1.00 77.31 117 THR A C 1
ATOM 911 O O . THR A 1 117 ? -20.341 18.722 15.237 1.00 77.31 117 THR A O 1
ATOM 914 N N . CYS A 1 118 ? -22.322 19.636 15.739 1.00 79.88 118 CYS A N 1
ATOM 915 C CA . CYS A 1 118 ? -21.898 21.032 15.633 1.00 79.88 118 CYS A CA 1
ATOM 916 C C . CYS A 1 118 ? -21.547 21.651 16.998 1.00 79.88 118 CYS A C 1
ATOM 918 O O . CYS A 1 118 ? -21.338 22.857 17.088 1.00 79.88 118 CYS A O 1
ATOM 920 N N . HIS A 1 119 ? -21.585 20.882 18.090 1.00 89.12 119 HIS A N 1
ATOM 921 C CA . HIS A 1 119 ? -21.316 21.390 19.434 1.00 89.12 119 HIS A CA 1
ATOM 922 C C . HIS A 1 119 ? -19.947 20.933 19.936 1.00 89.12 119 HIS A C 1
ATOM 924 O O . HIS A 1 119 ? -19.476 19.845 19.609 1.00 89.12 119 HIS A O 1
ATOM 930 N N . SER A 1 120 ? -19.337 21.751 20.791 1.00 89.81 120 SER A N 1
ATOM 931 C CA . SER A 1 120 ? -18.121 21.376 21.507 1.00 89.81 120 SER A CA 1
ATOM 932 C C . SER A 1 120 ? -18.461 20.802 22.878 1.00 89.81 120 SER A C 1
ATOM 934 O O . SER A 1 120 ? -19.420 21.212 23.542 1.00 89.81 120 SER A O 1
ATOM 936 N N . TYR A 1 121 ? -17.640 19.859 23.329 1.00 94.88 121 TYR A N 1
ATOM 937 C CA . TYR A 1 121 ? -17.841 19.170 24.592 1.00 94.88 121 TYR A CA 1
ATOM 938 C C . TYR A 1 121 ? -16.654 19.362 25.520 1.00 94.88 121 TYR A C 1
ATOM 940 O O . TYR A 1 121 ? -15.521 19.617 25.113 1.00 94.88 121 TYR A O 1
ATOM 948 N N . GLN A 1 122 ? -16.920 19.241 26.814 1.00 96.44 122 GLN A N 1
ATOM 949 C CA . GLN A 1 122 ? -15.890 19.339 27.830 1.00 96.44 122 GLN A CA 1
ATOM 950 C C . GLN A 1 122 ? -16.138 18.337 28.948 1.00 96.44 122 GLN A C 1
ATOM 952 O O . GLN A 1 122 ? -17.246 18.224 29.480 1.00 96.44 122 GLN A O 1
ATOM 957 N N . VAL A 1 123 ? -15.087 17.628 29.352 1.00 97.19 123 VAL A N 1
ATOM 958 C CA . VAL A 1 123 ? -15.085 16.879 30.606 1.00 97.19 123 VAL A CA 1
ATOM 959 C C . VAL A 1 123 ? -14.667 17.820 31.720 1.00 97.19 123 VAL A C 1
ATOM 961 O O . VAL A 1 123 ? -13.602 18.429 31.680 1.00 97.19 123 VAL A O 1
ATOM 964 N N . LEU A 1 124 ? -15.500 17.900 32.750 1.00 96.44 124 LEU A N 1
ATOM 965 C CA . LEU A 1 124 ? -15.310 18.766 33.899 1.00 96.44 124 LEU A CA 1
ATOM 966 C C . LEU A 1 124 ? -15.167 17.931 35.171 1.00 96.44 124 LEU A C 1
ATOM 968 O O . LEU A 1 124 ? -16.059 17.160 35.533 1.00 96.44 124 LEU A O 1
ATOM 972 N N . VAL A 1 125 ? -14.047 18.106 35.871 1.00 96.38 125 VAL A N 1
ATOM 973 C CA . VAL A 1 125 ? -13.706 17.364 37.089 1.00 96.38 125 VAL A CA 1
ATOM 974 C C . VAL A 1 125 ? -13.769 18.304 38.285 1.00 96.38 125 VAL A C 1
ATOM 976 O O . VAL A 1 125 ? -12.999 19.260 38.395 1.00 96.38 125 VAL A O 1
ATOM 979 N N . LYS A 1 126 ? -14.684 18.030 39.217 1.00 94.56 126 LYS A N 1
ATOM 980 C CA . LYS A 1 126 ? -14.929 18.862 40.404 1.00 94.56 126 LYS A CA 1
ATOM 981 C C . LYS A 1 126 ? -14.822 18.062 41.694 1.00 94.56 126 LYS A C 1
ATOM 983 O O . LYS A 1 126 ? -15.277 16.923 41.790 1.00 94.56 126 LYS A O 1
ATOM 988 N N . ASP A 1 127 ? -14.268 18.685 42.725 1.00 92.25 127 ASP A N 1
ATOM 989 C CA . ASP A 1 127 ? -14.366 18.188 44.092 1.00 92.25 127 ASP A CA 1
ATOM 990 C C . ASP A 1 127 ? -15.800 18.404 44.591 1.00 92.25 127 ASP A C 1
ATOM 992 O O . ASP A 1 127 ? -16.279 19.533 44.677 1.00 92.25 127 ASP A O 1
ATOM 996 N N . LYS A 1 128 ? -16.503 17.326 44.946 1.00 90.62 128 LYS A N 1
ATOM 997 C CA . LYS A 1 128 ? -17.928 17.400 45.297 1.00 90.62 128 LYS A CA 1
ATOM 998 C C . LYS A 1 128 ? -18.190 18.145 46.609 1.00 90.62 128 LYS A C 1
ATOM 1000 O O . LYS A 1 128 ? -19.268 18.702 46.784 1.00 90.62 128 LYS A O 1
ATOM 1005 N N . ALA A 1 129 ? -17.244 18.122 47.548 1.00 86.31 129 ALA A N 1
ATOM 1006 C CA . ALA A 1 129 ? -17.427 18.728 48.865 1.00 86.31 129 ALA A CA 1
ATOM 1007 C C . ALA A 1 129 ? -17.204 20.245 48.832 1.00 86.31 129 ALA A C 1
ATOM 1009 O O . ALA A 1 129 ? -17.913 20.988 49.504 1.00 86.31 129 ALA A O 1
ATOM 1010 N N . SER A 1 130 ? -16.213 20.694 48.064 1.00 85.94 130 SER A N 1
ATOM 1011 C CA . SER A 1 130 ? -15.860 22.112 47.929 1.00 85.94 130 SER A CA 1
ATOM 1012 C C . SER A 1 130 ? -16.485 22.791 46.710 1.00 85.94 130 SER A C 1
ATOM 1014 O O . SER A 1 130 ? -16.519 24.016 46.661 1.00 85.94 130 SER A O 1
ATOM 1016 N N . GLY A 1 131 ? -16.954 22.021 45.724 1.00 86.19 131 GLY A N 1
ATOM 1017 C CA . GLY A 1 131 ? -17.405 22.523 44.424 1.00 86.19 131 GLY A CA 1
ATOM 1018 C C . GLY A 1 131 ? -16.268 23.015 43.523 1.00 86.19 131 GLY A C 1
ATOM 1019 O O . GLY A 1 131 ? -16.536 23.486 42.419 1.00 86.19 131 GLY A O 1
ATOM 1020 N N . LEU A 1 132 ? -15.011 22.922 43.975 1.00 88.50 132 LEU A N 1
ATOM 1021 C CA . LEU A 1 132 ? -13.859 23.431 43.242 1.00 88.50 132 LEU A CA 1
ATOM 1022 C C . LEU A 1 132 ? -13.597 22.580 41.998 1.00 88.50 132 LEU A C 1
ATOM 1024 O O . LEU A 1 132 ? -13.521 21.354 42.085 1.00 88.50 132 LEU A O 1
ATOM 1028 N N . GLN A 1 133 ? -13.397 23.240 40.863 1.00 92.38 133 GLN A N 1
ATOM 1029 C CA . GLN A 1 133 ? -12.886 22.614 39.651 1.00 92.38 133 GLN A CA 1
ATOM 1030 C C . GLN A 1 133 ? -11.415 22.233 39.831 1.00 92.38 133 GLN A C 1
ATOM 1032 O O . GLN A 1 133 ? -10.588 23.065 40.197 1.00 92.38 133 GLN A O 1
ATOM 1037 N N . ILE A 1 134 ? -11.117 20.954 39.615 1.00 91.50 134 ILE A N 1
ATOM 1038 C CA . ILE A 1 134 ? -9.778 20.369 39.754 1.00 91.50 134 ILE A CA 1
ATOM 1039 C C . ILE A 1 134 ? -9.107 20.256 38.385 1.00 91.50 134 ILE A C 1
ATOM 1041 O O . ILE A 1 134 ? -7.894 20.401 38.289 1.00 91.50 134 ILE A O 1
ATOM 1045 N N . GLY A 1 135 ? -9.892 20.026 37.336 1.00 92.44 135 GLY A N 1
ATOM 1046 C CA . GLY A 1 135 ? -9.416 20.083 35.966 1.00 92.44 135 GLY A CA 1
ATOM 1047 C C . GLY A 1 135 ? -10.556 19.975 34.973 1.00 92.44 135 GLY A C 1
ATOM 1048 O O . GLY A 1 135 ? -11.707 19.707 35.334 1.00 92.44 135 GLY A O 1
ATOM 1049 N N . GLU A 1 136 ? -10.212 20.231 33.727 1.00 95.38 136 GLU A N 1
ATOM 1050 C CA . GLU A 1 136 ? -11.113 20.193 32.593 1.00 95.38 136 GLU A CA 1
ATOM 1051 C C . GLU A 1 136 ? -10.325 19.814 31.341 1.00 95.38 136 GLU A C 1
ATOM 1053 O O . GLU A 1 136 ? -9.113 20.023 31.293 1.00 95.38 136 GLU A O 1
ATOM 1058 N N . VAL A 1 137 ? -11.006 19.256 30.350 1.00 95.62 137 VAL A N 1
ATOM 1059 C CA . VAL A 1 137 ? -10.438 18.983 29.027 1.00 95.62 137 VAL A CA 1
ATOM 1060 C C . VAL A 1 137 ? -11.559 19.092 27.996 1.00 95.62 137 VAL A C 1
ATOM 1062 O O . VAL A 1 137 ? -12.657 18.576 28.220 1.00 95.62 137 VAL A O 1
ATOM 1065 N N . ALA A 1 138 ? -11.313 19.844 26.927 1.00 94.62 138 ALA A N 1
ATOM 1066 C CA . ALA A 1 138 ? -12.241 19.972 25.808 1.00 94.62 138 ALA A CA 1
ATOM 1067 C C . ALA A 1 138 ? -12.018 18.822 24.820 1.00 94.62 138 ALA A C 1
ATOM 1069 O O . ALA A 1 138 ? -10.905 18.310 24.725 1.00 94.62 138 ALA A O 1
ATOM 1070 N N . PHE A 1 139 ? -13.076 18.409 24.132 1.00 94.50 139 PHE A N 1
ATOM 1071 C CA . PHE A 1 139 ? -13.026 17.363 23.117 1.00 94.50 139 PHE A CA 1
ATOM 1072 C C . PHE A 1 139 ? -14.146 17.568 22.090 1.00 94.50 139 PHE A C 1
ATOM 1074 O O . PHE A 1 139 ? -15.197 18.129 22.428 1.00 94.50 139 PHE A O 1
ATOM 1081 N N . ASN A 1 140 ? -13.942 17.104 20.859 1.00 92.69 140 ASN A N 1
ATOM 1082 C CA . ASN A 1 140 ? -14.940 17.185 19.793 1.00 92.69 140 ASN A CA 1
ATOM 1083 C C . ASN A 1 140 ? -15.341 15.793 19.297 1.00 92.69 140 ASN A C 1
ATOM 1085 O O . ASN A 1 140 ? -14.603 14.814 19.426 1.00 92.69 140 ASN A O 1
ATOM 1089 N N . LEU A 1 141 ? -16.557 15.707 18.760 1.00 91.88 141 LEU A N 1
ATOM 1090 C CA . LEU A 1 141 ? -17.151 14.464 18.284 1.00 91.88 141 LEU A CA 1
ATOM 1091 C C . LEU A 1 141 ? -17.641 14.645 16.851 1.00 91.88 141 LEU A C 1
ATOM 1093 O O . LEU A 1 141 ? -18.443 15.532 16.563 1.00 91.88 141 LEU A O 1
ATOM 1097 N N . TYR A 1 142 ? -17.171 13.768 15.977 1.00 90.81 142 TYR A N 1
ATOM 1098 C CA . TYR A 1 142 ? -17.276 13.904 14.533 1.00 90.81 142 TYR A CA 1
ATOM 1099 C C . TYR A 1 142 ? -18.105 12.767 13.949 1.00 90.81 142 TYR A C 1
ATOM 1101 O O . TYR A 1 142 ? -17.683 11.615 13.969 1.00 90.81 142 TYR A O 1
ATOM 1109 N N . ASP A 1 143 ? -19.296 13.064 13.434 1.00 89.50 143 ASP A N 1
ATOM 1110 C CA . ASP A 1 143 ? -20.154 12.033 12.847 1.00 89.50 143 ASP A CA 1
ATOM 1111 C C . ASP A 1 143 ? -19.707 11.660 11.440 1.00 89.50 143 ASP A C 1
ATOM 1113 O O . ASP A 1 143 ? -19.889 12.422 10.485 1.00 89.50 143 ASP A O 1
ATOM 1117 N N . THR A 1 144 ? -19.165 10.449 11.325 1.00 86.00 144 THR A N 1
ATOM 1118 C CA . THR A 1 144 ? -18.627 9.906 10.078 1.00 86.00 144 THR A CA 1
ATOM 1119 C C . THR A 1 144 ? -19.689 9.817 8.979 1.00 86.00 144 THR A C 1
ATOM 1121 O O . THR A 1 144 ? -19.379 10.052 7.815 1.00 86.00 144 THR A O 1
ATOM 1124 N N . GLY A 1 145 ? -20.967 9.604 9.310 1.00 83.44 145 GLY A N 1
ATOM 1125 C CA . GLY A 1 145 ? -22.050 9.585 8.320 1.00 83.44 145 GLY A CA 1
ATOM 1126 C C . GLY A 1 145 ? -22.313 10.945 7.658 1.00 83.44 145 GLY A C 1
ATOM 1127 O O . GLY A 1 145 ? -22.789 11.009 6.516 1.00 83.44 145 GLY A O 1
ATOM 1128 N N . HIS A 1 146 ? -21.993 12.035 8.358 1.00 82.00 146 HIS A N 1
ATOM 1129 C CA . HIS A 1 146 ? -22.232 13.406 7.907 1.00 82.00 146 HIS A CA 1
ATOM 1130 C C . HIS A 1 146 ? -21.014 14.019 7.209 1.00 82.00 146 HIS A C 1
ATOM 1132 O O . HIS A 1 146 ? -21.127 14.475 6.069 1.00 82.00 146 HIS A O 1
ATOM 1138 N N . ILE A 1 147 ? -19.850 13.988 7.854 1.00 82.25 147 ILE A N 1
ATOM 1139 C CA . ILE A 1 147 ? -18.633 14.670 7.375 1.00 82.25 147 ILE A CA 1
ATOM 1140 C C . ILE A 1 147 ? -17.824 13.844 6.361 1.00 82.25 147 ILE A C 1
ATOM 1142 O O . ILE A 1 147 ? -17.087 14.416 5.558 1.00 82.25 147 ILE A O 1
ATOM 1146 N N . GLY A 1 148 ? -17.996 12.518 6.350 1.00 80.75 148 GLY A N 1
ATOM 1147 C CA . GLY A 1 148 ? -17.285 11.583 5.477 1.00 80.75 148 GLY A CA 1
ATOM 1148 C C . GLY A 1 148 ? -17.033 10.255 6.188 1.00 80.75 148 GLY A C 1
ATOM 1149 O O . GLY A 1 148 ? -16.477 10.242 7.284 1.00 80.75 148 GLY A O 1
ATOM 1150 N N . ASN A 1 149 ? -17.442 9.139 5.574 1.00 81.50 149 ASN A N 1
ATOM 1151 C CA . ASN A 1 149 ? -17.458 7.832 6.246 1.00 81.50 149 ASN A CA 1
ATOM 1152 C C . ASN A 1 149 ? -16.061 7.322 6.643 1.00 81.50 149 ASN A C 1
ATOM 1154 O O . ASN A 1 149 ? -15.960 6.516 7.563 1.00 81.50 149 ASN A O 1
ATOM 1158 N N . ASP A 1 150 ? -15.016 7.773 5.947 1.00 85.25 150 ASP A N 1
ATOM 1159 C CA . ASP A 1 150 ? -13.634 7.328 6.125 1.00 85.25 150 ASP A CA 1
ATOM 1160 C C . ASP A 1 150 ? -12.736 8.512 6.537 1.00 85.25 150 ASP A C 1
ATOM 1162 O O . ASP A 1 150 ? -12.501 9.403 5.712 1.00 85.25 150 ASP A O 1
ATOM 1166 N N . PRO A 1 151 ? -12.238 8.547 7.792 1.00 87.75 151 PRO A N 1
ATOM 1167 C CA . PRO A 1 151 ? -11.343 9.600 8.264 1.00 87.75 151 PRO A CA 1
ATOM 1168 C C . PRO A 1 151 ? -10.014 9.704 7.510 1.00 87.75 151 PRO A C 1
ATOM 1170 O O . PRO A 1 151 ? -9.433 10.788 7.486 1.00 87.75 151 PRO A O 1
ATOM 1173 N N . SER A 1 152 ? -9.543 8.639 6.844 1.00 87.06 152 SER A N 1
ATOM 1174 C CA . SER A 1 152 ? -8.329 8.714 6.009 1.00 87.06 152 SER A CA 1
ATOM 1175 C C . SER A 1 152 ? -8.482 9.680 4.831 1.00 87.06 152 SER A C 1
ATOM 1177 O O . SER A 1 152 ? -7.491 10.167 4.296 1.00 87.06 152 SER A O 1
ATOM 1179 N N . LEU A 1 153 ? -9.727 9.987 4.448 1.00 87.75 153 LEU A N 1
ATOM 1180 C CA . LEU A 1 153 ? -10.067 10.824 3.297 1.00 87.75 153 LEU A CA 1
ATOM 1181 C C . LEU A 1 153 ? -10.486 12.236 3.679 1.00 87.75 153 LEU A C 1
ATOM 1183 O O . LEU A 1 153 ? -10.829 13.031 2.809 1.00 87.75 153 LEU A O 1
ATOM 1187 N N . TRP A 1 154 ? -10.501 12.551 4.973 1.00 90.75 154 TRP A N 1
ATOM 1188 C CA . TRP A 1 154 ? -10.859 13.881 5.460 1.00 90.75 154 TRP A CA 1
ATOM 1189 C C . TRP A 1 154 ? -9.809 14.928 5.106 1.00 90.75 154 TRP A C 1
ATOM 1191 O O . TRP A 1 154 ? -10.143 16.102 4.942 1.00 90.75 154 TRP A O 1
ATOM 1201 N N . TYR A 1 155 ? -8.563 14.491 4.942 1.00 92.31 155 TYR A N 1
ATOM 1202 C CA . TYR A 1 155 ? -7.446 15.322 4.531 1.00 92.31 155 TYR A CA 1
ATOM 1203 C C . TYR A 1 155 ? -6.683 14.654 3.397 1.00 92.31 155 TYR A C 1
ATOM 1205 O O . TYR A 1 155 ? -6.437 13.453 3.424 1.00 92.31 155 TYR A O 1
ATOM 1213 N N . GLU A 1 156 ? -6.265 15.451 2.424 1.00 91.62 156 GLU A N 1
ATOM 1214 C CA . GLU A 1 156 ? -5.331 15.044 1.382 1.00 91.62 156 GLU A CA 1
ATOM 1215 C C . GLU A 1 156 ? -3.979 15.701 1.660 1.00 91.62 156 GLU A C 1
ATOM 1217 O O . GLU A 1 156 ? -3.880 16.927 1.674 1.00 91.62 156 GLU A O 1
ATOM 1222 N N . ALA A 1 157 ? -2.931 14.911 1.906 1.00 92.44 157 ALA A N 1
ATOM 1223 C CA . ALA A 1 157 ? -1.588 15.459 2.067 1.00 92.44 157 ALA A CA 1
ATOM 1224 C C . ALA A 1 157 ? -0.985 15.772 0.693 1.00 92.44 157 ALA A C 1
ATOM 1226 O O . ALA A 1 157 ? -0.735 14.872 -0.111 1.00 92.44 157 ALA A O 1
ATOM 1227 N N . THR A 1 158 ? -0.723 17.047 0.426 1.00 90.12 158 THR A N 1
ATOM 1228 C CA . THR A 1 158 ? -0.199 17.502 -0.866 1.00 90.12 158 THR A CA 1
ATOM 1229 C C . THR A 1 158 ? 1.324 17.487 -0.891 1.00 90.12 158 THR A C 1
ATOM 1231 O O . THR A 1 158 ? 1.927 17.150 -1.917 1.00 90.12 158 THR A O 1
ATOM 1234 N N . LYS A 1 159 ? 1.963 17.828 0.236 1.00 92.81 159 LYS A N 1
ATOM 1235 C CA . LYS A 1 159 ? 3.424 17.892 0.374 1.00 92.81 159 LYS A CA 1
ATOM 1236 C C . LYS A 1 159 ? 3.884 17.391 1.739 1.00 92.81 159 LYS A C 1
ATOM 1238 O O . LYS A 1 159 ? 3.212 17.588 2.746 1.00 92.81 159 LYS A O 1
ATOM 1243 N N . GLY A 1 160 ? 5.073 16.798 1.772 1.00 93.31 160 GLY A N 1
ATOM 1244 C CA . GLY A 1 160 ? 5.793 16.447 2.996 1.00 93.31 160 GLY A CA 1
ATOM 1245 C C . GLY A 1 160 ? 7.229 16.954 2.946 1.00 93.31 160 GLY A C 1
ATOM 1246 O O . GLY A 1 160 ? 7.889 16.860 1.908 1.00 93.31 160 GLY A O 1
ATOM 1247 N N . SER A 1 161 ? 7.733 17.504 4.044 1.00 93.50 161 SER A N 1
ATOM 1248 C CA . SER A 1 161 ? 9.091 18.048 4.112 1.00 93.50 161 SER A CA 1
ATOM 1249 C C . SER A 1 161 ? 9.634 18.074 5.538 1.00 93.50 161 SER A C 1
ATOM 1251 O O . SER A 1 161 ? 8.915 17.881 6.520 1.00 93.50 161 SER A O 1
ATOM 1253 N N . ILE A 1 162 ? 10.936 18.323 5.655 1.00 93.75 162 ILE A N 1
ATOM 1254 C CA . ILE A 1 162 ? 11.579 18.669 6.922 1.00 93.75 162 ILE A CA 1
ATOM 1255 C C . ILE A 1 162 ? 12.107 20.103 6.872 1.00 93.75 162 ILE A C 1
ATOM 1257 O O . ILE A 1 162 ? 12.688 20.530 5.874 1.00 93.75 162 ILE A O 1
ATOM 1261 N N . VAL A 1 163 ? 11.900 20.843 7.961 1.00 91.81 163 VAL A N 1
ATOM 1262 C CA . VAL A 1 163 ? 12.264 22.258 8.100 1.00 91.81 163 VAL A CA 1
ATOM 1263 C C . VAL A 1 163 ? 13.162 22.428 9.326 1.00 91.81 163 VAL A C 1
ATOM 1265 O O . VAL A 1 163 ? 12.688 22.254 10.452 1.00 91.81 163 VAL A O 1
ATOM 1268 N N . PRO A 1 164 ? 14.457 22.733 9.148 1.00 89.25 164 PRO A N 1
ATOM 1269 C CA . PRO A 1 164 ? 15.355 23.055 10.255 1.00 89.25 164 PRO A CA 1
ATOM 1270 C C . PRO A 1 164 ? 14.998 24.397 10.904 1.00 89.25 164 PRO A C 1
ATOM 1272 O O . PRO A 1 164 ? 14.655 25.342 10.204 1.00 89.25 164 PRO A O 1
ATOM 1275 N N . ASP A 1 165 ? 15.185 24.545 12.215 1.00 88.00 165 ASP A N 1
ATOM 1276 C CA . ASP A 1 165 ? 14.794 25.768 12.948 1.00 88.00 165 ASP A CA 1
ATOM 1277 C C . ASP A 1 165 ? 15.473 27.069 12.472 1.00 88.00 165 ASP A C 1
ATOM 1279 O O . ASP A 1 165 ? 14.999 28.169 12.758 1.00 88.00 165 ASP A O 1
ATOM 1283 N N . TRP A 1 166 ? 16.617 26.972 11.792 1.00 82.12 166 TRP A N 1
ATOM 1284 C CA . TRP A 1 166 ? 17.387 28.132 11.333 1.00 82.12 166 TRP A CA 1
ATOM 1285 C C . TRP A 1 166 ? 17.039 28.590 9.910 1.00 82.12 166 TRP A C 1
ATOM 1287 O O . TRP A 1 166 ? 17.555 29.622 9.478 1.00 82.12 166 TRP A O 1
ATOM 1297 N N . THR A 1 167 ? 16.195 27.855 9.179 1.00 83.06 167 THR A N 1
ATOM 1298 C CA . THR A 1 167 ? 15.753 28.203 7.817 1.00 83.06 167 THR A CA 1
ATOM 1299 C C . THR A 1 167 ? 14.252 28.006 7.653 1.00 83.06 167 THR A C 1
ATOM 1301 O O . THR A 1 167 ? 13.660 27.151 8.292 1.00 83.06 167 THR A O 1
ATOM 1304 N N . SER A 1 168 ? 13.641 28.726 6.717 1.00 81.62 168 SER A N 1
ATOM 1305 C CA . SER A 1 168 ? 12.289 28.410 6.229 1.00 81.62 168 SER A CA 1
ATOM 1306 C C . SER A 1 168 ? 12.288 27.415 5.063 1.00 81.62 168 SER A C 1
ATOM 1308 O O . SER A 1 168 ? 11.228 27.094 4.531 1.00 81.62 168 SER A O 1
ATOM 1310 N N . ASP A 1 169 ? 13.469 26.974 4.628 1.00 84.62 169 ASP A N 1
ATOM 1311 C CA . ASP A 1 169 ? 13.627 26.161 3.431 1.00 84.62 169 ASP A CA 1
ATOM 1312 C C . ASP A 1 169 ? 13.244 24.702 3.699 1.00 84.62 169 ASP A C 1
ATOM 1314 O O . ASP A 1 169 ? 13.575 24.110 4.733 1.00 84.62 169 ASP A O 1
ATOM 1318 N N . MET A 1 170 ? 12.532 24.121 2.738 1.00 88.88 170 MET A N 1
ATOM 1319 C CA . MET A 1 170 ? 12.010 22.759 2.806 1.00 88.88 170 MET A CA 1
ATOM 1320 C C . MET A 1 170 ? 13.071 21.776 2.315 1.00 88.88 170 MET A C 1
ATOM 1322 O O . MET A 1 170 ? 13.638 21.963 1.238 1.00 88.88 170 MET A O 1
ATOM 1326 N N . HIS A 1 171 ? 13.317 20.714 3.076 1.00 85.81 171 HIS A N 1
ATOM 1327 C CA . HIS A 1 171 ? 14.341 19.723 2.761 1.00 85.81 171 HIS A CA 1
ATOM 1328 C C . HIS A 1 171 ? 13.770 18.298 2.692 1.00 85.81 171 HIS A C 1
ATOM 1330 O O . HIS A 1 171 ? 12.778 17.968 3.344 1.00 85.81 171 HIS A O 1
ATOM 1336 N N . LYS A 1 172 ? 14.437 17.439 1.912 1.00 85.31 172 LYS A N 1
ATOM 1337 C CA . LYS A 1 172 ? 14.244 15.977 1.847 1.00 85.31 172 LYS A CA 1
ATOM 1338 C C . LYS A 1 172 ? 15.324 15.213 2.604 1.00 85.31 172 LYS A C 1
ATOM 1340 O O . LYS A 1 172 ? 15.053 14.165 3.189 1.00 85.31 172 LYS A O 1
ATOM 1345 N N . VAL A 1 173 ? 16.551 15.728 2.550 1.00 86.62 173 VAL A N 1
ATOM 1346 C CA . VAL A 1 173 ? 17.740 15.167 3.197 1.00 86.62 173 VAL A CA 1
ATOM 1347 C C . VAL A 1 173 ? 18.494 16.297 3.860 1.00 86.62 173 VAL A C 1
ATOM 1349 O O . VAL A 1 173 ? 18.687 17.350 3.252 1.00 86.62 173 VAL A O 1
ATOM 1352 N N . MET A 1 174 ? 18.978 16.066 5.072 1.00 84.44 174 MET A N 1
ATOM 1353 C CA . MET A 1 174 ? 19.870 17.003 5.740 1.00 84.44 174 MET A CA 1
ATOM 1354 C C . MET A 1 174 ? 21.028 16.278 6.414 1.00 84.44 174 MET A C 1
ATOM 1356 O O . MET A 1 174 ? 20.927 15.103 6.750 1.00 84.44 174 MET A O 1
ATOM 1360 N N . SER A 1 175 ? 22.135 16.991 6.594 1.00 82.00 175 SER A N 1
ATOM 1361 C CA . SER A 1 175 ? 23.247 16.538 7.425 1.00 82.00 175 SER A CA 1
ATOM 1362 C C . SER A 1 175 ? 23.168 17.234 8.772 1.00 82.00 175 SER A C 1
ATOM 1364 O O . SER A 1 175 ? 22.916 18.440 8.831 1.00 82.00 175 SER A O 1
ATOM 1366 N N . ILE A 1 176 ? 23.378 16.484 9.847 1.00 81.19 176 ILE A N 1
ATOM 1367 C CA . ILE A 1 176 ? 23.307 17.003 11.209 1.00 81.19 176 ILE A CA 1
ATOM 1368 C C . ILE A 1 176 ? 24.701 16.956 11.829 1.00 81.19 176 ILE A C 1
ATOM 1370 O O . ILE A 1 176 ? 25.212 15.892 12.165 1.00 81.19 176 ILE A O 1
ATOM 1374 N N . GLU A 1 177 ? 25.315 18.126 12.013 1.00 73.31 177 GLU A N 1
ATOM 1375 C CA . GLU A 1 177 ? 26.633 18.248 12.657 1.00 73.31 177 GLU A CA 1
ATOM 1376 C C . GLU A 1 177 ? 26.542 18.349 14.195 1.00 73.31 177 GLU A C 1
ATOM 1378 O O . GLU A 1 177 ? 27.523 18.128 14.905 1.00 73.31 177 GLU A O 1
ATOM 1383 N N . GLY A 1 178 ? 25.361 18.677 14.731 1.00 79.00 178 GLY A N 1
ATOM 1384 C CA . GLY A 1 178 ? 25.110 18.913 16.154 1.00 79.00 178 GLY A CA 1
ATOM 1385 C C . GLY A 1 178 ? 23.622 18.832 16.500 1.00 79.00 178 GLY A C 1
ATOM 1386 O O . GLY A 1 178 ? 22.787 18.710 15.611 1.00 79.00 178 GLY A O 1
ATOM 1387 N N . MET A 1 179 ? 23.279 18.925 17.790 1.00 83.00 179 MET A N 1
ATOM 1388 C CA . MET A 1 179 ? 21.876 18.938 18.235 1.00 83.00 179 MET A CA 1
ATOM 1389 C C . MET A 1 179 ? 21.087 20.023 17.500 1.00 83.00 179 MET A C 1
ATOM 1391 O O . MET A 1 179 ? 21.392 21.209 17.624 1.00 83.00 179 MET A O 1
ATOM 1395 N N . THR A 1 180 ? 20.086 19.593 16.742 1.00 85.38 180 THR A N 1
ATOM 1396 C CA . THR A 1 180 ? 19.387 20.418 15.757 1.00 85.38 180 THR A CA 1
ATOM 1397 C C . THR A 1 180 ? 17.886 20.242 15.925 1.00 85.38 180 THR A C 1
ATOM 1399 O O . THR A 1 180 ? 17.404 19.112 15.972 1.00 85.38 180 THR A O 1
ATOM 1402 N N . GLY A 1 181 ? 17.147 21.347 16.017 1.00 89.88 181 GLY A N 1
ATOM 1403 C CA . GLY A 1 181 ? 15.690 21.318 15.960 1.00 89.88 181 GLY A CA 1
ATOM 1404 C C . GLY A 1 181 ? 15.207 21.202 14.515 1.00 89.88 181 GLY A C 1
ATOM 1405 O O . GLY A 1 181 ? 15.673 21.931 13.637 1.00 89.88 181 GLY A O 1
ATOM 1406 N N . ILE A 1 182 ? 14.316 20.243 14.275 1.00 92.25 182 ILE A N 1
ATOM 1407 C CA . ILE A 1 182 ? 13.713 19.951 12.975 1.00 92.25 182 ILE A CA 1
ATOM 1408 C C . ILE A 1 182 ? 12.210 19.857 13.170 1.00 92.25 182 ILE A C 1
ATOM 1410 O O . ILE A 1 182 ? 11.723 19.198 14.093 1.00 92.25 182 ILE A O 1
ATOM 1414 N N . THR A 1 183 ? 11.475 20.470 12.258 1.00 94.12 183 THR A N 1
ATOM 1415 C CA . THR A 1 183 ? 10.034 20.304 12.141 1.00 94.12 183 THR A CA 1
ATOM 1416 C C . THR A 1 183 ? 9.734 19.420 10.941 1.00 94.12 183 THR A C 1
ATOM 1418 O O . THR A 1 183 ? 10.068 19.763 9.811 1.00 94.12 183 THR A O 1
ATOM 1421 N N . VAL A 1 184 ? 9.115 18.268 11.184 1.00 95.56 184 VAL A N 1
ATOM 1422 C CA . VAL A 1 184 ? 8.488 17.461 10.131 1.00 95.56 184 VAL A CA 1
ATOM 1423 C C . VAL A 1 184 ? 7.179 18.140 9.780 1.00 95.56 184 VAL A C 1
ATOM 1425 O O . VAL A 1 184 ? 6.359 18.317 10.677 1.00 95.56 184 VAL A O 1
ATOM 1428 N N . ARG A 1 185 ? 6.983 18.521 8.521 1.00 94.88 185 ARG A N 1
ATOM 1429 C CA . ARG A 1 185 ? 5.809 19.262 8.062 1.00 94.88 185 ARG A CA 1
ATOM 1430 C C . ARG A 1 185 ? 5.058 18.474 6.993 1.00 94.88 185 ARG A C 1
ATOM 1432 O O . ARG A 1 185 ? 5.677 17.928 6.080 1.00 94.88 185 ARG A O 1
ATOM 1439 N N . PHE A 1 186 ? 3.736 18.449 7.109 1.00 95.81 186 PHE A N 1
ATOM 1440 C CA . PHE A 1 186 ? 2.824 18.024 6.053 1.00 95.81 186 PHE A CA 1
ATOM 1441 C C . PHE A 1 186 ? 1.934 19.204 5.681 1.00 95.81 186 PHE A C 1
ATOM 1443 O O . PHE A 1 186 ? 1.320 19.801 6.565 1.00 95.81 186 PHE A O 1
ATOM 1450 N N . ASP A 1 187 ? 1.856 19.516 4.393 1.00 93.31 187 ASP A N 1
ATOM 1451 C CA . ASP A 1 187 ? 0.836 20.416 3.863 1.00 93.31 187 ASP A CA 1
ATOM 1452 C C . ASP A 1 187 ? -0.384 19.562 3.481 1.00 93.31 187 ASP A C 1
ATOM 1454 O O . ASP A 1 187 ? -0.244 18.518 2.833 1.00 93.31 187 ASP A O 1
ATOM 1458 N N . VAL A 1 188 ? -1.571 19.970 3.924 1.00 93.94 188 VAL A N 1
ATOM 1459 C CA . VAL A 1 188 ? -2.818 19.205 3.837 1.00 93.94 188 VAL A CA 1
ATOM 1460 C C . VAL A 1 188 ? -3.966 20.062 3.308 1.00 93.94 188 VAL A C 1
ATOM 1462 O O . VAL A 1 188 ? -4.082 21.246 3.618 1.00 93.94 188 VAL A O 1
ATOM 1465 N N . GLU A 1 189 ? -4.854 19.436 2.542 1.00 92.00 189 GLU A N 1
ATOM 1466 C CA . GLU A 1 189 ? -6.099 20.029 2.059 1.00 92.00 189 GLU A CA 1
ATOM 1467 C C . GLU A 1 189 ? -7.312 19.320 2.690 1.00 92.00 189 GLU A C 1
ATOM 1469 O O . GLU A 1 189 ? -7.447 18.099 2.563 1.00 92.00 189 GLU A O 1
ATOM 1474 N N . PRO A 1 190 ? -8.228 20.055 3.345 1.00 91.50 190 PRO A N 1
ATOM 1475 C CA . PRO A 1 190 ? -9.511 19.525 3.806 1.00 91.50 190 PRO A CA 1
ATOM 1476 C C . PRO A 1 190 ? -10.388 18.988 2.657 1.00 91.50 190 PRO A C 1
ATOM 1478 O O . PRO A 1 190 ? -10.683 19.710 1.701 1.00 91.50 190 PRO A O 1
ATOM 1481 N N . ARG A 1 191 ? -10.879 17.746 2.772 1.00 89.38 191 ARG A N 1
ATOM 1482 C CA . ARG A 1 191 ? -11.726 17.040 1.781 1.00 89.38 191 ARG A CA 1
ATOM 1483 C C . ARG A 1 191 ? -13.041 16.520 2.385 1.00 89.38 191 ARG A C 1
ATOM 1485 O O . ARG A 1 191 ? -13.513 15.426 2.083 1.00 89.38 191 ARG A O 1
ATOM 1492 N N . PHE A 1 192 ? -13.667 17.326 3.236 1.00 87.75 192 PHE A N 1
ATOM 1493 C CA . PHE A 1 192 ? -14.922 16.969 3.903 1.00 87.75 192 PHE A CA 1
ATOM 1494 C C . PHE A 1 192 ? -16.136 17.041 2.970 1.00 87.75 192 PHE A C 1
ATOM 1496 O O . PHE A 1 192 ? -16.244 17.939 2.134 1.00 87.75 192 PHE A O 1
ATOM 1503 N N . LYS A 1 193 ? -17.106 16.140 3.169 1.00 84.56 193 LYS A N 1
ATOM 1504 C CA . LYS A 1 193 ? -18.417 16.216 2.502 1.00 84.56 193 LYS A CA 1
ATOM 1505 C C . LYS A 1 193 ? -19.206 17.441 2.968 1.00 84.56 193 LYS A C 1
ATOM 1507 O O . LYS A 1 193 ? -19.802 18.144 2.156 1.00 84.56 193 LYS A O 1
ATOM 1512 N N . GLU A 1 194 ? -19.193 17.678 4.275 1.00 82.81 194 GLU A N 1
ATOM 1513 C CA . GLU A 1 194 ? -19.683 18.892 4.922 1.00 82.81 194 GLU A CA 1
ATOM 1514 C C . GLU A 1 194 ? -18.563 19.413 5.820 1.00 82.81 194 GLU A C 1
ATOM 1516 O O . GLU A 1 194 ? -18.077 18.684 6.683 1.00 82.81 194 GLU A O 1
ATOM 1521 N N . LEU A 1 195 ? -18.122 20.651 5.579 1.00 83.19 195 LEU A N 1
ATOM 1522 C CA . LEU A 1 195 ? -16.999 21.242 6.302 1.00 83.19 195 LEU A CA 1
ATOM 1523 C C . LEU A 1 195 ? -17.384 21.458 7.779 1.00 83.19 195 LEU A C 1
ATOM 1525 O O . LEU A 1 195 ? -18.340 22.196 8.041 1.00 83.19 195 LEU A O 1
ATOM 1529 N N . PRO A 1 196 ? -16.671 20.846 8.741 1.00 85.56 196 PRO A N 1
ATOM 1530 C CA . PRO A 1 196 ? -16.935 21.073 10.154 1.00 85.56 196 PRO A CA 1
ATOM 1531 C C . PRO A 1 196 ? -16.472 22.473 10.582 1.00 85.56 196 PRO A C 1
ATOM 1533 O O . PRO A 1 196 ? -15.538 23.032 10.011 1.00 85.56 196 PRO A O 1
ATOM 1536 N N . GLU A 1 197 ? -17.103 23.036 11.619 1.00 82.94 197 GLU A N 1
ATOM 1537 C CA . GLU A 1 197 ? -16.695 24.343 12.171 1.00 82.94 197 GLU A CA 1
ATOM 1538 C C . GLU A 1 197 ? -15.287 24.303 12.778 1.00 82.94 197 GLU A C 1
ATOM 1540 O O . GLU A 1 197 ? -14.538 25.276 12.692 1.00 82.94 197 GLU A O 1
ATOM 1545 N N . ILE A 1 198 ? -14.936 23.170 13.390 1.00 87.88 198 ILE A N 1
ATOM 1546 C CA . ILE A 1 198 ? -13.611 22.890 13.936 1.00 87.88 198 ILE A CA 1
ATOM 1547 C C . ILE A 1 198 ? -13.041 21.729 13.137 1.00 87.88 198 ILE A C 1
ATOM 1549 O O . ILE A 1 198 ? -13.615 20.637 13.124 1.00 87.88 198 ILE A O 1
ATOM 1553 N N . LEU A 1 199 ? -11.921 21.975 12.465 1.00 90.62 199 LEU A N 1
ATOM 1554 C CA . LEU A 1 199 ? -11.227 20.958 11.690 1.00 90.62 199 LEU A CA 1
ATOM 1555 C C . LEU A 1 199 ? -10.699 19.851 12.625 1.00 90.62 199 LEU A C 1
ATOM 1557 O O . LEU A 1 199 ? -10.065 20.190 13.624 1.00 90.62 199 LEU A O 1
ATOM 1561 N N . PRO A 1 200 ? -10.961 18.564 12.321 1.00 92.00 200 PRO A N 1
ATOM 1562 C CA . PRO A 1 200 ? -10.504 17.448 13.139 1.00 92.00 200 PRO A CA 1
ATOM 1563 C C . PRO A 1 200 ? -8.984 17.428 13.325 1.00 92.00 200 PRO A C 1
ATOM 1565 O O . PRO A 1 200 ? -8.239 17.597 12.356 1.00 92.00 200 PRO A O 1
ATOM 1568 N N . GLU A 1 201 ? -8.544 17.160 14.551 1.00 93.38 201 GLU A N 1
ATOM 1569 C CA . GLU A 1 201 ? -7.141 16.987 14.934 1.00 93.38 201 GLU A CA 1
ATOM 1570 C C . GLU A 1 201 ? -6.444 15.874 14.122 1.00 93.38 201 GLU A C 1
ATOM 1572 O O . GLU A 1 201 ? -7.024 14.831 13.793 1.00 93.38 201 GLU A O 1
ATOM 1577 N N . LEU A 1 202 ? -5.167 16.097 13.811 1.00 95.44 202 LEU A N 1
ATOM 1578 C CA . LEU A 1 202 ? -4.276 15.174 13.112 1.00 95.44 202 LEU A CA 1
ATOM 1579 C C . LEU A 1 202 ? -3.196 14.644 14.065 1.00 95.44 202 LEU A C 1
ATOM 1581 O O . LEU A 1 202 ? -2.767 15.327 14.994 1.00 95.44 202 LEU A O 1
ATOM 1585 N N . GLU A 1 203 ? -2.721 13.426 13.818 1.00 95.44 203 GLU A N 1
ATOM 1586 C CA . GLU A 1 203 ? -1.603 12.804 14.528 1.00 95.44 203 GLU A CA 1
ATOM 1587 C C . GLU A 1 203 ? -0.391 12.702 13.600 1.00 95.44 203 GLU A C 1
ATOM 1589 O O . GLU A 1 203 ? -0.495 12.165 12.502 1.00 95.44 203 GLU A O 1
ATOM 1594 N N . ILE A 1 204 ? 0.780 13.140 14.059 1.00 96.19 204 ILE A N 1
ATOM 1595 C CA . ILE A 1 204 ? 2.052 12.843 13.395 1.00 96.19 204 ILE A CA 1
ATOM 1596 C C . ILE A 1 204 ? 2.838 11.856 14.255 1.00 96.19 204 ILE A C 1
ATOM 1598 O O . ILE A 1 204 ? 3.162 12.133 15.415 1.00 96.19 204 ILE A O 1
ATOM 1602 N N . ARG A 1 205 ? 3.190 10.713 13.667 1.00 95.50 205 ARG A N 1
ATOM 1603 C CA . ARG A 1 205 ? 4.086 9.694 14.216 1.00 95.50 205 ARG A CA 1
ATOM 1604 C C . ARG A 1 205 ? 5.437 9.787 13.528 1.00 95.50 205 ARG A C 1
ATOM 1606 O O . ARG A 1 205 ? 5.543 9.677 12.315 1.00 95.50 205 ARG A O 1
ATOM 1613 N N . LEU A 1 206 ? 6.483 9.975 14.318 1.00 94.81 206 LEU A N 1
ATOM 1614 C CA . LEU A 1 206 ? 7.863 10.008 13.867 1.00 94.81 206 LEU A CA 1
ATOM 1615 C C . LEU A 1 206 ? 8.611 8.813 14.446 1.00 94.81 206 LEU A C 1
ATOM 1617 O O . LEU A 1 206 ? 8.764 8.687 15.664 1.00 94.81 206 LEU A O 1
ATOM 1621 N N . TYR A 1 207 ? 9.113 7.969 13.561 1.00 93.62 207 TYR A N 1
ATOM 1622 C CA . TYR A 1 207 ? 9.932 6.822 13.897 1.00 93.62 207 TYR A CA 1
ATOM 1623 C C . TYR A 1 207 ? 11.401 7.162 13.659 1.00 93.62 207 TYR A C 1
ATOM 1625 O O . TYR A 1 207 ? 11.791 7.521 12.546 1.00 93.62 207 TYR A O 1
ATOM 1633 N N . SER A 1 208 ? 12.209 7.079 14.718 1.00 90.06 208 SER A N 1
ATOM 1634 C CA . SER A 1 208 ? 13.653 7.301 14.623 1.00 90.06 208 SER A CA 1
ATOM 1635 C C . SER A 1 208 ? 14.380 6.077 14.045 1.00 90.06 208 SER A C 1
ATOM 1637 O O . SER A 1 208 ? 13.831 4.969 14.090 1.00 90.06 208 SER A O 1
ATOM 1639 N N . PRO A 1 209 ? 15.629 6.231 13.561 1.00 84.81 209 PRO A N 1
ATOM 1640 C CA . PRO A 1 209 ? 16.436 5.125 13.042 1.00 84.81 209 PRO A CA 1
ATOM 1641 C C . PRO A 1 209 ? 16.596 3.985 14.057 1.00 84.81 209 PRO A C 1
ATOM 1643 O O . PRO A 1 209 ? 16.556 2.809 13.701 1.00 84.81 209 PRO A O 1
ATOM 1646 N N . GLY A 1 210 ? 16.700 4.319 15.349 1.00 80.25 210 GLY A N 1
ATOM 1647 C CA . GLY A 1 210 ? 16.702 3.354 16.452 1.00 80.25 210 GLY A CA 1
ATOM 1648 C C . GLY A 1 210 ? 15.341 2.718 16.780 1.00 80.25 210 GLY A C 1
ATOM 1649 O O . GLY A 1 210 ? 15.230 2.026 17.792 1.00 80.25 210 GLY A O 1
ATOM 1650 N N . GLY A 1 211 ? 14.299 2.975 15.985 1.00 79.00 211 GLY A N 1
ATOM 1651 C CA . GLY A 1 211 ? 12.945 2.439 16.150 1.00 79.00 211 GLY A CA 1
ATOM 1652 C C . GLY A 1 211 ? 12.116 3.115 17.244 1.00 79.00 211 GLY A C 1
ATOM 1653 O O . GLY A 1 211 ? 11.050 2.613 17.604 1.00 79.00 211 GLY A O 1
ATOM 1654 N N . LYS A 1 212 ? 12.575 4.240 17.807 1.00 86.44 212 LYS A N 1
ATOM 1655 C CA . LYS A 1 212 ? 11.811 4.963 18.832 1.00 86.44 212 LYS A CA 1
ATOM 1656 C C . LYS A 1 212 ? 10.689 5.756 18.171 1.00 86.44 212 LYS A C 1
ATOM 1658 O O . LYS A 1 212 ? 10.945 6.574 17.294 1.00 86.44 212 LYS A O 1
ATOM 1663 N N . LEU A 1 213 ? 9.464 5.548 18.646 1.00 90.06 213 LEU A N 1
ATOM 1664 C CA . LEU A 1 213 ? 8.290 6.302 18.219 1.00 90.06 213 LEU A CA 1
ATOM 1665 C C . LEU A 1 213 ? 8.129 7.572 19.060 1.00 90.06 213 LEU A C 1
ATOM 1667 O O . LEU A 1 213 ? 8.022 7.512 20.288 1.00 90.06 213 LEU A O 1
ATOM 1671 N N . LYS A 1 214 ? 8.028 8.713 18.388 1.00 91.56 214 LYS A N 1
ATOM 1672 C CA . LYS A 1 214 ? 7.529 9.972 18.937 1.00 91.56 214 LYS A CA 1
ATOM 1673 C C . LYS A 1 214 ? 6.204 10.298 18.255 1.00 91.56 214 LYS A C 1
ATOM 1675 O O . LYS A 1 214 ? 6.105 10.168 17.045 1.00 91.56 214 LYS A O 1
ATOM 1680 N N . ARG A 1 215 ? 5.197 10.724 19.012 1.00 93.69 215 ARG A N 1
ATOM 1681 C CA . ARG A 1 215 ? 3.893 11.121 18.462 1.00 93.69 215 ARG A CA 1
ATOM 1682 C C . ARG A 1 215 ? 3.515 12.528 18.908 1.00 93.69 215 ARG A C 1
ATOM 1684 O O . ARG A 1 215 ? 3.947 12.956 19.981 1.00 93.69 215 ARG A O 1
ATOM 1691 N N . CYS A 1 216 ? 2.738 13.228 18.096 1.00 93.00 216 CYS A N 1
ATOM 1692 C CA . CYS A 1 216 ? 2.182 14.543 18.392 1.00 93.00 216 CYS A CA 1
ATOM 1693 C C . CYS A 1 216 ? 0.766 14.622 17.826 1.00 93.00 216 CYS A C 1
ATOM 1695 O O . CYS A 1 216 ? 0.533 14.123 16.729 1.00 93.00 216 CYS A O 1
ATOM 1697 N N . PHE A 1 217 ? -0.138 15.250 18.571 1.00 93.69 217 PHE A N 1
ATOM 1698 C CA . PHE A 1 217 ? -1.469 15.606 18.098 1.00 93.69 217 PHE A CA 1
ATOM 1699 C C . PHE A 1 217 ? -1.498 17.111 17.846 1.00 93.69 217 PHE A C 1
ATOM 1701 O O . PHE A 1 217 ? -0.959 17.886 18.645 1.00 93.69 217 PHE A O 1
ATOM 1708 N N . CYS A 1 218 ? -2.025 17.506 16.696 1.00 91.62 218 CYS A N 1
ATOM 1709 C CA . CYS A 1 218 ? -1.948 18.867 16.191 1.00 91.62 218 CYS A CA 1
ATOM 1710 C C . CYS A 1 218 ? -3.181 19.216 15.362 1.00 91.62 218 CYS A C 1
ATOM 1712 O O . CYS A 1 218 ? -3.674 18.404 14.580 1.00 91.62 218 CYS A O 1
ATOM 1714 N N . ASN A 1 219 ? -3.630 20.459 15.499 1.00 91.62 219 ASN A N 1
ATOM 1715 C CA . ASN A 1 219 ? -4.674 21.011 14.649 1.00 91.62 219 ASN A CA 1
ATOM 1716 C C . ASN A 1 219 ? -4.047 21.587 13.372 1.00 91.62 219 ASN A C 1
ATOM 1718 O O . ASN A 1 219 ? -2.949 22.140 13.454 1.00 91.62 219 ASN A O 1
ATOM 1722 N N . PRO A 1 220 ? -4.718 21.476 12.214 1.00 91.94 220 PRO A N 1
ATOM 1723 C CA . PRO A 1 220 ? -4.243 22.076 10.973 1.00 91.94 220 PRO A CA 1
ATOM 1724 C C . PRO A 1 220 ? -4.247 23.606 11.057 1.00 91.94 220 PRO A C 1
ATOM 1726 O O . PRO A 1 220 ? -5.282 24.229 11.305 1.00 91.94 220 PRO A O 1
ATOM 1729 N N . ASP A 1 221 ? -3.083 24.207 10.818 1.00 89.06 221 ASP A N 1
ATOM 1730 C CA . ASP A 1 221 ? -2.890 25.653 10.748 1.00 89.06 221 ASP A CA 1
ATOM 1731 C C . ASP A 1 221 ? -3.109 26.132 9.309 1.00 89.06 221 ASP A C 1
ATOM 1733 O O . ASP A 1 221 ? -2.565 25.563 8.367 1.00 89.06 221 ASP A O 1
ATOM 1737 N N . CYS A 1 222 ? -3.920 27.175 9.123 1.00 86.81 222 CYS A N 1
ATOM 1738 C CA . CYS A 1 222 ? -4.216 27.715 7.795 1.00 86.81 222 CYS A CA 1
ATOM 1739 C C . CYS A 1 222 ? -3.066 28.604 7.309 1.00 86.81 222 CYS A C 1
ATOM 1741 O O . CYS A 1 222 ? -2.768 29.618 7.945 1.00 86.81 222 CYS A O 1
ATOM 1743 N N . ASP A 1 223 ? -2.473 28.266 6.164 1.00 78.69 223 ASP A N 1
ATOM 1744 C CA . ASP A 1 223 ? -1.481 29.116 5.496 1.00 78.69 223 ASP A CA 1
ATOM 1745 C C . ASP A 1 223 ? -2.155 30.150 4.594 1.00 78.69 223 ASP A C 1
ATOM 1747 O O . ASP A 1 223 ? -1.813 31.334 4.636 1.00 78.69 223 ASP A O 1
ATOM 1751 N N . ASP A 1 224 ? -3.145 29.709 3.812 1.00 74.94 224 ASP A N 1
ATOM 1752 C CA . ASP A 1 224 ? -3.900 30.554 2.891 1.00 74.94 224 ASP A CA 1
ATOM 1753 C C . ASP A 1 224 ? -5.380 30.143 2.866 1.00 74.94 224 ASP A C 1
ATOM 1755 O O . ASP A 1 224 ? -5.753 29.071 2.381 1.00 74.94 224 ASP A O 1
ATOM 1759 N N . PHE A 1 225 ? -6.234 31.027 3.390 1.00 72.31 225 PHE A N 1
ATOM 1760 C CA . PHE A 1 225 ? -7.681 30.814 3.446 1.00 72.31 225 PHE A CA 1
ATOM 1761 C C . PHE A 1 225 ? -8.340 30.810 2.061 1.00 72.31 225 PHE A C 1
ATOM 1763 O O . PHE A 1 225 ? -9.360 30.145 1.888 1.00 72.31 225 PHE A O 1
ATOM 1770 N N . ASP A 1 226 ? -7.790 31.539 1.086 1.00 71.81 226 ASP A N 1
ATOM 1771 C CA . ASP A 1 226 ? -8.365 31.634 -0.260 1.00 71.81 226 ASP A CA 1
ATOM 1772 C C . ASP A 1 226 ? -8.049 30.376 -1.085 1.00 71.81 226 ASP A C 1
ATOM 1774 O O . ASP A 1 226 ? -8.843 29.977 -1.941 1.00 71.81 226 ASP A O 1
ATOM 1778 N N . MET A 1 227 ? -6.912 29.735 -0.799 1.00 71.56 227 MET A N 1
ATOM 1779 C CA . MET A 1 227 ? -6.447 28.518 -1.473 1.00 71.56 227 MET A CA 1
ATOM 1780 C C . MET A 1 227 ? -6.812 27.226 -0.727 1.00 71.56 227 MET A C 1
ATOM 1782 O O . MET A 1 227 ? -6.604 26.144 -1.268 1.00 71.56 227 MET A O 1
ATOM 1786 N N . ASN A 1 228 ? -7.403 27.327 0.472 1.00 78.50 228 ASN A N 1
ATOM 1787 C CA . ASN A 1 228 ? -7.742 26.185 1.332 1.00 78.50 228 ASN A CA 1
ATOM 1788 C C . ASN A 1 228 ? -6.509 25.316 1.670 1.00 78.50 228 ASN A C 1
ATOM 1790 O O . ASN A 1 228 ? -6.608 24.092 1.765 1.00 78.50 228 ASN A O 1
ATOM 1794 N N . GLU A 1 229 ? -5.352 25.964 1.841 1.00 81.25 229 GLU A N 1
ATOM 1795 C CA . GLU A 1 229 ? -4.073 25.322 2.153 1.00 81.25 229 GLU A CA 1
ATOM 1796 C C . GLU A 1 229 ? -3.799 25.382 3.660 1.00 81.25 229 GLU A C 1
ATOM 1798 O O . GLU A 1 229 ? -3.768 26.459 4.269 1.00 81.25 229 GLU A O 1
ATOM 1803 N N . TYR A 1 230 ? -3.579 24.211 4.256 1.00 92.38 230 TYR A N 1
ATOM 1804 C CA . TYR A 1 230 ? -3.259 24.056 5.669 1.00 92.38 230 TYR A CA 1
ATOM 1805 C C . TYR A 1 230 ? -1.951 23.290 5.834 1.00 92.38 230 TYR A C 1
ATOM 1807 O O . TYR A 1 230 ? -1.540 22.543 4.949 1.00 92.38 230 TYR A O 1
ATOM 1815 N N . HIS A 1 231 ? -1.320 23.407 6.997 1.00 93.50 231 HIS A N 1
ATOM 1816 C CA . HIS A 1 231 ? -0.194 22.560 7.361 1.00 93.50 231 HIS A CA 1
ATOM 1817 C C . HIS A 1 231 ? -0.285 22.060 8.794 1.00 93.50 231 HIS A C 1
ATOM 1819 O O . HIS A 1 231 ? -0.934 22.642 9.661 1.00 93.50 231 HIS A O 1
ATOM 1825 N N . VAL A 1 232 ? 0.424 20.966 9.040 1.00 95.38 232 VAL A N 1
ATOM 1826 C CA . VAL A 1 232 ? 0.667 20.415 10.369 1.00 95.38 232 VAL A CA 1
ATOM 1827 C C . VAL A 1 232 ? 2.139 20.083 10.529 1.00 95.38 232 VAL A C 1
ATOM 1829 O O . VAL A 1 232 ? 2.828 19.743 9.564 1.00 95.38 232 VAL A O 1
ATOM 1832 N N . GLY A 1 233 ? 2.635 20.196 11.759 1.00 94.31 233 GLY A N 1
ATOM 1833 C CA . GLY A 1 233 ? 4.053 20.045 12.041 1.00 94.31 233 GLY A CA 1
ATOM 1834 C C . GLY A 1 233 ? 4.349 19.327 13.351 1.00 94.31 233 GLY A C 1
ATOM 1835 O O . GLY A 1 233 ? 3.740 19.606 14.380 1.00 94.31 233 GLY A O 1
ATOM 1836 N N . LEU A 1 234 ? 5.350 18.446 13.331 1.00 95.06 234 LEU A N 1
ATOM 1837 C CA . LEU A 1 234 ? 5.939 17.849 14.527 1.00 95.06 234 LEU A CA 1
ATOM 1838 C C . LEU A 1 234 ? 7.368 18.350 14.699 1.00 95.06 234 LEU A C 1
ATOM 1840 O O . LEU A 1 234 ? 8.261 18.008 13.926 1.00 95.06 234 LEU A O 1
ATOM 1844 N N . HIS A 1 235 ? 7.596 19.103 15.774 1.00 93.44 235 HIS A N 1
ATOM 1845 C CA . HIS A 1 235 ? 8.928 19.557 16.153 1.00 93.44 235 HIS A CA 1
ATOM 1846 C C . HIS A 1 235 ? 9.672 18.507 17.000 1.00 93.44 235 HIS A C 1
ATOM 1848 O O . HIS A 1 235 ? 9.157 17.962 17.992 1.00 93.44 235 HIS A O 1
ATOM 1854 N N . PHE A 1 236 ? 10.919 18.210 16.644 1.00 92.75 236 PHE A N 1
ATOM 1855 C CA . PHE A 1 236 ? 11.806 17.343 17.412 1.00 92.75 236 PHE A CA 1
ATOM 1856 C C . PHE A 1 236 ? 13.260 17.807 17.353 1.00 92.75 236 PHE A C 1
ATOM 1858 O O . PHE A 1 236 ? 13.669 18.529 16.455 1.00 92.75 236 PHE A O 1
ATOM 1865 N N . ILE A 1 237 ? 14.039 17.379 18.346 1.00 90.06 237 ILE A N 1
ATOM 1866 C CA . ILE A 1 237 ? 15.476 17.638 18.399 1.00 90.06 237 ILE A CA 1
ATOM 1867 C C . ILE A 1 237 ? 16.168 16.371 17.915 1.00 90.06 237 ILE A C 1
ATOM 1869 O O . ILE A 1 237 ? 16.038 15.323 18.552 1.00 90.06 237 ILE A O 1
ATOM 1873 N N . ALA A 1 238 ? 16.870 16.470 16.796 1.00 85.38 238 ALA A N 1
ATOM 1874 C CA . ALA A 1 238 ? 17.672 15.392 16.253 1.00 85.38 238 ALA A CA 1
ATOM 1875 C C . ALA A 1 238 ? 19.050 15.357 16.925 1.00 85.38 238 ALA A C 1
ATOM 1877 O O . ALA A 1 238 ? 19.761 16.366 16.994 1.00 85.38 238 ALA A O 1
ATOM 1878 N N . ASP A 1 239 ? 19.402 14.179 17.437 1.00 83.25 239 ASP A N 1
ATOM 1879 C CA . ASP A 1 239 ? 20.689 13.897 18.069 1.00 83.25 239 ASP A CA 1
ATOM 1880 C C . ASP A 1 239 ? 21.667 13.362 17.011 1.00 83.25 239 ASP A C 1
ATOM 1882 O O . ASP A 1 239 ? 21.326 12.391 16.333 1.00 83.25 239 ASP A O 1
ATOM 1886 N N . PRO A 1 240 ? 22.891 13.913 16.897 1.00 79.06 240 PRO A N 1
ATOM 1887 C CA . PRO A 1 240 ? 23.939 13.365 16.033 1.00 79.06 240 PRO A CA 1
ATOM 1888 C C . PRO A 1 240 ? 24.243 11.872 16.249 1.00 79.06 240 PRO A C 1
ATOM 1890 O O . PRO A 1 240 ? 24.790 11.217 15.367 1.00 79.06 240 PRO A O 1
ATOM 1893 N N . HIS A 1 241 ? 23.923 11.320 17.426 1.00 81.31 241 HIS A N 1
ATOM 1894 C CA . HIS A 1 241 ? 24.111 9.899 17.740 1.00 81.31 241 HIS A CA 1
ATOM 1895 C C . HIS A 1 241 ? 22.945 9.003 17.283 1.00 81.31 241 HIS A C 1
ATOM 1897 O O . HIS A 1 241 ? 23.080 7.782 17.341 1.00 81.31 241 HIS A O 1
ATOM 1903 N N . ASP A 1 242 ? 21.820 9.582 16.848 1.00 82.12 242 ASP A N 1
ATOM 1904 C CA . ASP A 1 242 ? 20.644 8.892 16.285 1.00 82.12 242 ASP A CA 1
ATOM 1905 C C . ASP A 1 242 ? 20.402 9.369 14.836 1.00 82.12 242 ASP A C 1
ATOM 1907 O O . ASP A 1 242 ? 19.271 9.617 14.416 1.00 82.12 242 ASP A O 1
ATOM 1911 N N . CYS A 1 243 ? 21.489 9.568 14.078 1.00 83.38 243 CYS A N 1
ATOM 1912 C CA . CYS A 1 243 ? 21.429 9.900 12.656 1.00 83.38 243 CYS A CA 1
ATOM 1913 C C . CYS A 1 243 ? 21.109 8.664 11.808 1.00 83.38 243 CYS A C 1
ATOM 1915 O O . CYS A 1 243 ? 21.577 7.559 12.085 1.00 83.38 243 CYS A O 1
ATOM 1917 N N . GLY A 1 244 ? 20.320 8.858 10.754 1.00 86.81 244 GLY A N 1
ATOM 1918 C CA . GLY A 1 244 ? 19.944 7.795 9.834 1.00 86.81 244 GLY A CA 1
ATOM 1919 C C . GLY A 1 244 ? 18.659 8.133 9.094 1.00 86.81 244 GLY A C 1
ATOM 1920 O O . GLY A 1 244 ? 18.396 9.296 8.793 1.00 86.81 244 GLY A O 1
ATOM 1921 N N . ILE A 1 245 ? 17.862 7.106 8.808 1.00 91.31 245 ILE A N 1
ATOM 1922 C CA . ILE A 1 245 ? 16.588 7.251 8.105 1.00 91.31 245 ILE A CA 1
ATOM 1923 C C . ILE A 1 245 ? 15.451 7.280 9.120 1.00 91.31 245 ILE A C 1
ATOM 1925 O O . ILE A 1 245 ? 15.268 6.345 9.899 1.00 91.31 245 ILE A O 1
ATOM 1929 N N . TYR A 1 246 ? 14.707 8.375 9.091 1.00 92.81 246 TYR A N 1
ATOM 1930 C CA . TYR A 1 246 ? 13.483 8.579 9.843 1.00 92.81 246 TYR A CA 1
ATOM 1931 C C . TYR A 1 246 ? 12.289 8.290 8.939 1.00 92.81 246 TYR A C 1
ATOM 1933 O O . TYR A 1 246 ? 12.349 8.506 7.727 1.00 92.81 246 TYR A O 1
ATOM 1941 N N . TYR A 1 247 ? 11.186 7.853 9.535 1.00 95.00 247 TYR A N 1
ATOM 1942 C CA . TYR A 1 247 ? 9.901 7.739 8.852 1.00 95.00 247 TYR A CA 1
ATOM 1943 C C . TYR A 1 247 ? 8.862 8.567 9.599 1.00 95.00 247 TYR A C 1
ATOM 1945 O O . TYR A 1 247 ? 8.693 8.415 10.811 1.00 95.00 247 TYR A O 1
ATOM 1953 N N . ALA A 1 248 ? 8.204 9.466 8.879 1.00 95.62 248 ALA A N 1
ATOM 1954 C CA . ALA A 1 248 ? 7.106 10.268 9.379 1.00 95.62 248 ALA A CA 1
ATOM 1955 C C . ALA A 1 248 ? 5.797 9.770 8.777 1.00 95.62 248 ALA A C 1
ATOM 1957 O O . ALA A 1 248 ? 5.717 9.541 7.574 1.00 95.62 248 ALA A O 1
ATOM 1958 N N . GLU A 1 249 ? 4.775 9.658 9.608 1.00 95.56 249 GLU A N 1
ATOM 1959 C CA . GLU A 1 249 ? 3.435 9.239 9.230 1.00 95.56 249 GLU A CA 1
ATOM 1960 C C . GLU A 1 249 ? 2.414 10.205 9.823 1.00 95.56 249 GLU A C 1
ATOM 1962 O O . GLU A 1 249 ? 2.491 10.569 10.994 1.00 95.56 249 GLU A O 1
ATOM 1967 N N . LEU A 1 250 ? 1.475 10.624 8.993 1.00 96.19 250 LEU A N 1
ATOM 1968 C CA . LEU A 1 250 ? 0.339 11.466 9.297 1.00 96.19 250 LEU A CA 1
ATOM 1969 C C . LEU A 1 250 ? -0.905 10.584 9.373 1.00 96.19 250 LEU A C 1
ATOM 1971 O O . LEU A 1 250 ? -1.171 9.804 8.458 1.00 96.19 250 LEU A O 1
ATOM 1975 N N . LEU A 1 251 ? -1.685 10.735 10.436 1.00 94.56 251 LEU A N 1
ATOM 1976 C CA . LEU A 1 251 ? -2.939 10.029 10.644 1.00 94.56 251 LEU A CA 1
ATOM 1977 C C . LEU A 1 251 ? -4.056 11.014 10.993 1.00 94.56 251 LEU A C 1
ATOM 1979 O O . LEU A 1 251 ? -3.826 12.031 11.644 1.00 94.56 251 LEU A O 1
ATOM 1983 N N . CYS A 1 252 ? -5.284 10.671 10.626 1.00 92.75 252 CYS A N 1
ATOM 1984 C CA . CYS A 1 252 ? -6.501 11.314 11.098 1.00 92.75 252 CYS A CA 1
ATOM 1985 C C . CYS A 1 252 ? -7.329 10.271 11.850 1.00 92.75 252 CYS A C 1
ATOM 1987 O O . CYS A 1 252 ? -7.713 9.256 11.278 1.00 92.75 252 CYS A O 1
ATOM 1989 N N . MET A 1 253 ? -7.594 10.486 13.141 1.00 85.81 253 MET A N 1
ATOM 1990 C CA . MET A 1 253 ? -8.402 9.568 13.964 1.00 85.81 253 MET A CA 1
ATOM 1991 C C . MET A 1 253 ? -7.932 8.096 13.960 1.00 85.81 253 MET A C 1
ATOM 1993 O O . MET A 1 253 ? -8.772 7.211 13.883 1.00 85.81 253 MET A O 1
ATOM 1997 N N . GLU A 1 254 ? -6.619 7.834 14.053 1.00 85.69 254 GLU A N 1
ATOM 1998 C CA . GLU A 1 254 ? -5.944 6.520 13.846 1.00 85.69 254 GLU A CA 1
ATOM 1999 C C . GLU A 1 254 ? -5.816 6.034 12.400 1.00 85.69 254 GLU A C 1
ATOM 2001 O O . GLU A 1 254 ? -5.074 5.080 12.158 1.00 85.69 254 GLU A O 1
ATOM 2006 N N . TYR A 1 255 ? -6.474 6.672 11.437 1.00 88.81 255 TYR A N 1
ATOM 2007 C CA . TYR A 1 255 ? -6.409 6.254 10.043 1.00 88.81 255 TYR A CA 1
ATOM 2008 C C . TYR A 1 255 ? -5.217 6.915 9.348 1.00 88.81 255 TYR A C 1
ATOM 2010 O O . TYR A 1 255 ? -5.106 8.142 9.391 1.00 88.81 255 TYR A O 1
ATOM 2018 N N . PRO A 1 256 ? -4.315 6.146 8.717 1.00 91.75 256 PRO A N 1
ATOM 2019 C CA . PRO A 1 256 ? -3.175 6.708 8.006 1.00 91.75 256 PRO A CA 1
ATOM 2020 C C . PRO A 1 256 ? -3.645 7.557 6.819 1.00 91.75 256 PRO A C 1
ATOM 2022 O O . PRO A 1 256 ? -4.492 7.129 6.041 1.00 91.75 256 PRO A O 1
ATOM 2025 N N . VAL A 1 257 ? -3.079 8.756 6.698 1.00 92.12 257 VAL A N 1
ATOM 2026 C CA . VAL A 1 257 ? -3.354 9.723 5.624 1.00 92.12 257 VAL A CA 1
ATOM 2027 C C . VAL A 1 257 ? -2.171 9.790 4.662 1.00 92.12 257 VAL A C 1
ATOM 2029 O O . VAL A 1 257 ? -2.348 9.701 3.452 1.00 92.12 257 VAL A O 1
ATOM 2032 N N . ALA A 1 258 ? -0.957 9.953 5.193 1.00 94.31 258 ALA A N 1
ATOM 2033 C CA . ALA A 1 258 ? 0.258 10.067 4.392 1.00 94.31 258 ALA A CA 1
ATOM 2034 C C . ALA A 1 258 ? 1.507 9.704 5.195 1.00 94.31 258 ALA A C 1
ATOM 2036 O O . ALA A 1 258 ? 1.518 9.806 6.414 1.00 94.31 258 ALA A O 1
ATOM 2037 N N . GLY A 1 259 ? 2.593 9.329 4.533 1.00 94.56 259 GLY A N 1
ATOM 2038 C CA . GLY A 1 259 ? 3.867 9.063 5.175 1.00 94.56 259 GLY A CA 1
ATOM 2039 C C . GLY A 1 259 ? 5.041 9.186 4.218 1.00 94.56 259 GLY A C 1
ATOM 2040 O O . GLY A 1 259 ? 4.940 8.884 3.032 1.00 94.56 259 GLY A O 1
ATOM 2041 N N . PHE A 1 260 ? 6.180 9.639 4.730 1.00 94.56 260 PHE A N 1
ATOM 2042 C CA . PHE A 1 260 ? 7.414 9.740 3.959 1.00 94.56 260 PHE A CA 1
ATOM 2043 C C . PHE A 1 260 ? 8.634 9.430 4.822 1.00 94.56 260 PHE A C 1
ATOM 2045 O O . PHE A 1 260 ? 8.649 9.645 6.035 1.00 94.56 260 PHE A O 1
ATOM 2052 N N . ALA A 1 261 ? 9.682 8.923 4.176 1.00 93.06 261 ALA A N 1
ATOM 2053 C CA . ALA A 1 261 ? 10.967 8.678 4.811 1.00 93.06 261 ALA A CA 1
ATOM 2054 C C . ALA A 1 261 ? 11.954 9.790 4.445 1.00 93.06 261 ALA A C 1
ATOM 2056 O O . ALA A 1 261 ? 11.982 10.238 3.302 1.00 93.06 261 ALA A O 1
ATOM 2057 N N . PHE A 1 262 ? 12.777 10.222 5.397 1.00 91.88 262 PHE A N 1
ATOM 2058 C CA . PHE A 1 262 ? 13.812 11.236 5.186 1.00 91.88 262 PHE A CA 1
ATOM 2059 C C . PHE A 1 262 ? 15.109 10.845 5.893 1.00 91.88 262 PHE A C 1
ATOM 2061 O O . PHE A 1 262 ? 15.094 10.108 6.878 1.00 91.88 262 PHE A O 1
ATOM 2068 N N . SER A 1 263 ? 16.243 11.339 5.395 1.00 90.19 263 SER A N 1
ATOM 2069 C CA . SER A 1 263 ? 17.557 11.035 5.968 1.00 90.19 263 SER A CA 1
ATOM 2070 C C . SER A 1 263 ? 18.175 12.248 6.650 1.00 90.19 263 SER A C 1
ATOM 2072 O O . SER A 1 263 ? 18.148 13.361 6.117 1.00 90.19 263 SER A O 1
ATOM 2074 N N . THR A 1 264 ? 18.771 12.002 7.815 1.00 88.06 264 THR A N 1
ATOM 2075 C CA . THR A 1 264 ? 19.579 12.966 8.569 1.00 88.06 264 THR A CA 1
ATOM 2076 C C . THR A 1 264 ? 21.085 12.671 8.509 1.00 88.06 264 THR A C 1
ATOM 2078 O O . THR A 1 264 ? 21.867 13.321 9.201 1.00 88.06 264 THR A O 1
ATOM 2081 N N . ASP A 1 265 ? 21.491 11.667 7.722 1.00 81.62 265 ASP A N 1
ATOM 2082 C CA . ASP A 1 265 ? 22.880 11.197 7.570 1.00 81.62 265 ASP A CA 1
ATOM 2083 C C . ASP A 1 265 ? 23.387 11.380 6.122 1.00 81.62 265 ASP A C 1
ATOM 2085 O O . ASP A 1 265 ? 24.123 10.565 5.563 1.00 81.62 265 ASP A O 1
ATOM 2089 N N . GLY A 1 266 ? 22.915 12.431 5.445 1.00 67.88 266 GLY A N 1
ATOM 2090 C CA . GLY A 1 266 ? 23.274 12.711 4.054 1.00 67.88 266 GLY A CA 1
ATOM 2091 C C . GLY A 1 266 ? 24.610 13.455 3.923 1.00 67.88 266 GLY A C 1
ATOM 2092 O O . GLY A 1 266 ? 24.832 14.423 4.646 1.00 67.88 266 GLY A O 1
ATOM 2093 N N . PRO A 1 267 ? 25.490 13.110 2.959 1.00 58.59 267 PRO A N 1
ATOM 2094 C CA . PRO A 1 267 ? 26.725 13.866 2.717 1.00 58.59 267 PRO A CA 1
ATOM 2095 C C . PRO A 1 267 ? 26.467 15.269 2.138 1.00 58.59 267 PRO A C 1
ATOM 2097 O O . PRO A 1 267 ? 27.350 16.123 2.188 1.00 58.59 267 PRO A O 1
ATOM 2100 N N . VAL A 1 268 ? 25.276 15.499 1.571 1.00 71.06 268 VAL A N 1
ATOM 2101 C CA . VAL A 1 268 ? 24.822 16.767 0.988 1.00 71.06 268 VAL A CA 1
ATOM 2102 C C . VAL A 1 268 ? 23.345 16.952 1.342 1.00 71.06 268 VAL A C 1
ATOM 2104 O O . VAL A 1 268 ? 22.561 16.014 1.193 1.00 71.06 268 VAL A O 1
ATOM 2107 N N . ALA A 1 269 ? 22.968 18.141 1.819 1.00 76.50 269 ALA A N 1
ATOM 2108 C CA . ALA A 1 269 ? 21.566 18.485 2.041 1.00 76.50 269 ALA A CA 1
ATOM 2109 C C . ALA A 1 269 ? 20.828 18.585 0.696 1.00 76.50 269 ALA A C 1
ATOM 2111 O O . ALA A 1 269 ? 21.352 19.150 -0.264 1.00 76.50 269 ALA A O 1
ATOM 2112 N N . VAL A 1 270 ? 19.623 18.026 0.626 1.00 82.00 270 VAL A N 1
ATOM 2113 C CA . VAL A 1 270 ? 18.777 18.043 -0.572 1.00 82.00 270 VAL A CA 1
ATOM 2114 C C . VAL A 1 270 ? 17.516 18.822 -0.239 1.00 82.00 270 VAL A C 1
ATOM 2116 O O . VAL A 1 270 ? 16.699 18.362 0.559 1.00 82.00 270 VAL A O 1
ATOM 2119 N N . GLU A 1 271 ? 17.371 19.998 -0.841 1.00 85.00 271 GLU A N 1
ATOM 2120 C CA . GLU A 1 271 ? 16.163 20.822 -0.757 1.00 85.00 271 GLU A CA 1
ATOM 2121 C C . GLU A 1 271 ? 15.016 20.203 -1.574 1.00 85.00 271 GLU A C 1
ATOM 2123 O O . GLU A 1 271 ? 15.236 19.565 -2.608 1.00 85.00 271 GLU A O 1
ATOM 2128 N N . GLY A 1 272 ? 13.778 20.384 -1.114 1.00 85.50 272 GLY A N 1
ATOM 2129 C CA . GLY A 1 272 ? 12.567 19.945 -1.804 1.00 85.50 272 GLY A CA 1
ATOM 2130 C C . GLY A 1 272 ? 11.506 19.339 -0.885 1.00 85.50 272 GLY A C 1
ATOM 2131 O O . GLY A 1 272 ? 11.627 19.343 0.337 1.00 85.50 272 GLY A O 1
ATOM 2132 N N . TYR A 1 273 ? 10.459 18.799 -1.509 1.00 88.25 273 TYR A N 1
ATOM 2133 C CA . TYR A 1 273 ? 9.289 18.211 -0.852 1.00 88.25 273 TYR A CA 1
ATOM 2134 C C . TYR A 1 273 ? 8.911 16.870 -1.488 1.00 88.25 273 TYR A C 1
ATOM 2136 O O . TYR A 1 273 ? 9.119 16.645 -2.686 1.00 88.25 273 TYR A O 1
ATOM 2144 N N . TYR A 1 274 ? 8.393 15.960 -0.676 1.00 87.50 274 TYR A N 1
ATOM 2145 C CA . TYR A 1 274 ? 7.754 14.722 -1.108 1.00 87.50 274 TYR A CA 1
ATOM 2146 C C . TYR A 1 274 ? 6.321 15.027 -1.547 1.00 87.50 274 TYR A C 1
ATOM 2148 O O . TYR A 1 274 ? 5.662 15.857 -0.927 1.00 87.50 274 TYR A O 1
ATOM 2156 N N . TYR A 1 275 ? 5.855 14.397 -2.623 1.00 87.19 275 TYR A N 1
ATOM 2157 C CA . TYR A 1 275 ? 4.513 14.599 -3.180 1.00 87.19 275 TYR A CA 1
ATOM 2158 C C . TYR A 1 275 ? 3.996 13.322 -3.854 1.00 87.19 275 TYR A C 1
ATOM 2160 O O . TYR A 1 275 ? 4.779 12.437 -4.216 1.00 87.19 275 TYR A O 1
ATOM 2168 N N . GLY A 1 276 ? 2.676 13.230 -4.045 1.00 82.25 276 GLY A N 1
ATOM 2169 C CA . GLY A 1 276 ? 2.027 12.107 -4.730 1.00 82.25 276 GLY A CA 1
ATOM 2170 C C . GLY A 1 276 ? 2.407 10.756 -4.120 1.00 82.25 276 GLY A C 1
ATOM 2171 O O . GLY A 1 276 ? 2.356 10.583 -2.905 1.00 82.25 276 GLY A O 1
ATOM 2172 N N . LYS A 1 277 ? 2.876 9.817 -4.953 1.00 80.94 277 LYS A N 1
ATOM 2173 C CA . LYS A 1 277 ? 3.297 8.473 -4.516 1.00 80.94 277 LYS A CA 1
ATOM 2174 C C . LYS A 1 277 ? 4.375 8.462 -3.437 1.00 80.94 277 LYS A C 1
ATOM 2176 O O . LYS A 1 277 ? 4.495 7.473 -2.723 1.00 80.94 277 LYS A O 1
ATOM 2181 N N . GLN A 1 278 ? 5.154 9.536 -3.289 1.00 85.62 278 GLN A N 1
ATOM 2182 C CA . GLN A 1 278 ? 6.191 9.638 -2.256 1.00 85.62 278 GLN A CA 1
ATOM 2183 C C . GLN A 1 278 ? 5.620 9.841 -0.843 1.00 85.62 278 GLN A C 1
ATOM 2185 O O . GLN A 1 278 ? 6.361 9.705 0.129 1.00 85.62 278 GLN A O 1
ATOM 2190 N N . LEU A 1 279 ? 4.327 10.169 -0.742 1.00 88.31 279 LEU A N 1
ATOM 2191 C CA . LEU A 1 279 ? 3.589 10.364 0.505 1.00 88.31 279 LEU A CA 1
ATOM 2192 C C . LEU A 1 279 ? 2.732 9.150 0.895 1.00 88.31 279 LEU A C 1
ATOM 2194 O O . LEU A 1 279 ? 1.979 9.231 1.855 1.00 88.31 279 LEU A O 1
ATOM 2198 N N . GLU A 1 280 ? 2.810 8.023 0.183 1.00 86.75 280 GLU A N 1
ATOM 2199 C CA . GLU A 1 280 ? 2.103 6.801 0.600 1.00 86.75 280 GLU A CA 1
ATOM 2200 C C . GLU A 1 280 ? 2.695 6.222 1.895 1.00 86.75 280 GLU A C 1
ATOM 2202 O O . GLU A 1 280 ? 3.921 6.110 2.045 1.00 86.75 280 GLU A O 1
ATOM 2207 N N . CYS A 1 281 ? 1.810 5.823 2.809 1.00 87.44 281 CYS A N 1
ATOM 2208 C CA . CYS A 1 281 ? 2.194 5.205 4.069 1.00 87.44 281 CYS A CA 1
ATOM 2209 C C . CYS A 1 281 ? 2.792 3.807 3.871 1.00 87.44 281 CYS A C 1
ATOM 2211 O O . CYS A 1 281 ? 2.408 3.049 2.980 1.00 87.44 281 CYS A O 1
ATOM 2213 N N . LEU A 1 282 ? 3.689 3.428 4.775 1.00 84.31 282 LEU A N 1
ATOM 2214 C CA . LEU A 1 282 ? 4.077 2.041 4.982 1.00 84.31 282 LEU A CA 1
ATOM 2215 C C . LEU A 1 282 ? 2.922 1.283 5.646 1.00 84.31 282 LEU A C 1
ATOM 2217 O O . LEU A 1 282 ? 2.328 1.773 6.598 1.00 84.31 282 LEU A O 1
ATOM 2221 N N . GLY A 1 283 ? 2.642 0.057 5.193 1.00 76.00 283 GLY A N 1
ATOM 2222 C CA . GLY A 1 283 ? 1.648 -0.794 5.861 1.00 76.00 283 GLY A CA 1
ATOM 2223 C C . GLY A 1 283 ? 2.065 -1.163 7.290 1.00 76.00 283 GLY A C 1
ATOM 2224 O O . GLY A 1 283 ? 1.268 -1.086 8.220 1.00 76.00 283 GLY A O 1
ATOM 2225 N N . VAL A 1 284 ? 3.341 -1.518 7.477 1.00 79.12 284 VAL A N 1
ATOM 2226 C CA . VAL A 1 284 ? 3.958 -1.726 8.792 1.00 79.12 284 VAL A CA 1
ATOM 2227 C C . VAL A 1 284 ? 5.314 -1.040 8.803 1.00 79.12 284 VAL A C 1
ATOM 2229 O O . VAL A 1 284 ? 6.142 -1.271 7.921 1.00 79.12 284 VAL A O 1
ATOM 2232 N N . TYR A 1 285 ? 5.562 -0.219 9.822 1.00 82.81 285 TYR A N 1
ATOM 2233 C CA . TYR A 1 285 ? 6.882 0.363 10.014 1.00 82.81 285 TYR A CA 1
ATOM 2234 C C . TYR A 1 285 ? 7.902 -0.712 10.416 1.00 82.81 285 TYR A C 1
ATOM 2236 O O . TYR A 1 285 ? 7.793 -1.329 11.479 1.00 82.81 285 TYR A O 1
ATOM 2244 N N . THR A 1 286 ? 8.945 -0.863 9.601 1.00 85.69 286 THR A N 1
ATOM 2245 C CA . THR A 1 286 ? 10.222 -1.466 9.995 1.00 85.69 286 THR A CA 1
ATOM 2246 C C . THR A 1 286 ? 11.363 -0.529 9.588 1.00 85.69 286 THR A C 1
ATOM 2248 O O . THR A 1 286 ? 11.221 0.201 8.599 1.00 85.69 286 THR A O 1
ATOM 2251 N N . PRO A 1 287 ? 12.501 -0.518 10.311 1.00 84.31 287 PRO A N 1
ATOM 2252 C CA . PRO A 1 287 ? 13.667 0.264 9.900 1.00 84.31 287 PRO A CA 1
ATOM 2253 C C . PRO A 1 287 ? 14.105 -0.061 8.466 1.00 84.31 287 PRO A C 1
ATOM 2255 O O . PRO A 1 287 ? 14.456 0.838 7.706 1.00 84.31 287 PRO A O 1
ATOM 2258 N N . GLU A 1 288 ? 14.032 -1.332 8.068 1.00 84.69 288 GLU A N 1
ATOM 2259 C CA . GLU A 1 288 ? 14.355 -1.787 6.717 1.00 84.69 288 GLU A CA 1
ATOM 2260 C C . GLU A 1 288 ? 13.377 -1.228 5.674 1.00 84.69 288 GLU A C 1
ATOM 2262 O O . GLU A 1 288 ? 13.823 -0.698 4.657 1.00 84.69 288 GLU A O 1
ATOM 2267 N N . ALA A 1 289 ? 12.068 -1.255 5.948 1.00 85.12 289 ALA A N 1
ATOM 2268 C CA . ALA A 1 289 ? 11.056 -0.699 5.050 1.00 85.12 289 ALA A CA 1
ATOM 2269 C C . ALA A 1 289 ? 11.196 0.822 4.906 1.00 85.12 289 ALA A C 1
ATOM 2271 O O . ALA A 1 289 ? 11.048 1.355 3.809 1.00 85.12 289 ALA A O 1
ATOM 2272 N N . ALA A 1 290 ? 11.545 1.531 5.983 1.00 84.94 290 ALA A N 1
ATOM 2273 C CA . ALA A 1 290 ? 11.836 2.962 5.921 1.00 84.94 290 ALA A CA 1
ATOM 2274 C C . ALA A 1 290 ? 13.069 3.258 5.052 1.00 84.94 290 ALA A C 1
ATOM 2276 O O . ALA A 1 290 ? 13.063 4.211 4.271 1.00 84.94 290 ALA A O 1
ATOM 2277 N N . VAL A 1 291 ? 14.109 2.420 5.138 1.00 85.62 291 VAL A N 1
ATOM 2278 C CA . VAL A 1 291 ? 15.306 2.525 4.289 1.00 85.62 291 VAL A CA 1
ATOM 2279 C C . VAL A 1 291 ? 14.965 2.284 2.819 1.00 85.62 291 VAL A C 1
ATOM 2281 O O . VAL A 1 291 ? 15.409 3.045 1.960 1.00 85.62 291 VAL A O 1
ATOM 2284 N N . GLU A 1 292 ? 14.196 1.240 2.512 1.00 84.75 292 GLU A N 1
ATOM 2285 C CA . GLU A 1 292 ? 13.743 0.934 1.148 1.00 84.75 292 GLU A CA 1
ATOM 2286 C C . GLU A 1 292 ? 12.871 2.053 0.583 1.00 84.75 292 GLU A C 1
ATOM 2288 O O . GLU A 1 292 ? 13.097 2.508 -0.538 1.00 84.75 292 GLU A O 1
ATOM 2293 N N . ARG A 1 293 ? 11.951 2.578 1.395 1.00 86.06 293 ARG A N 1
ATOM 2294 C CA . ARG A 1 293 ? 11.099 3.710 1.035 1.00 86.06 293 ARG A CA 1
ATOM 2295 C C . ARG A 1 293 ? 11.912 4.953 0.707 1.00 86.06 293 ARG A C 1
ATOM 2297 O O . ARG A 1 293 ? 11.682 5.581 -0.320 1.00 86.06 293 ARG A O 1
ATOM 2304 N N . PHE A 1 294 ? 12.884 5.294 1.551 1.00 85.94 294 PHE A N 1
ATOM 2305 C CA . PHE A 1 294 ? 13.763 6.433 1.305 1.00 85.94 294 PHE A CA 1
ATOM 2306 C C . PHE A 1 294 ? 14.558 6.265 0.004 1.00 85.94 294 PHE A C 1
ATOM 2308 O O . PHE A 1 294 ? 14.662 7.216 -0.763 1.00 85.94 294 PHE A O 1
ATOM 2315 N N . LYS A 1 295 ? 15.080 5.062 -0.277 1.00 84.44 295 LYS A N 1
ATOM 2316 C CA . LYS A 1 295 ? 15.781 4.776 -1.541 1.00 84.44 295 LYS A CA 1
ATOM 2317 C C . LYS A 1 295 ? 14.863 4.964 -2.745 1.00 84.44 295 LYS A C 1
ATOM 2319 O O . LYS A 1 295 ? 15.210 5.738 -3.626 1.00 84.44 295 LYS A O 1
ATOM 2324 N N . SER A 1 296 ? 13.673 4.367 -2.713 1.00 81.56 296 SER A N 1
ATOM 2325 C CA . SER A 1 296 ? 12.665 4.504 -3.770 1.00 81.56 296 SER A CA 1
ATOM 2326 C C . SER A 1 296 ? 12.270 5.966 -4.028 1.00 81.56 296 SER A C 1
ATOM 2328 O O . SER A 1 296 ? 12.083 6.358 -5.173 1.00 81.56 296 SER A O 1
ATOM 2330 N N . CYS A 1 297 ? 12.184 6.803 -2.988 1.00 79.31 297 CYS A N 1
ATOM 2331 C CA . CYS A 1 297 ? 11.861 8.226 -3.146 1.00 79.31 297 CYS A CA 1
ATOM 2332 C C . CYS A 1 297 ? 13.028 9.087 -3.669 1.00 79.31 297 CYS A C 1
ATOM 2334 O O . CYS A 1 297 ? 12.791 10.207 -4.133 1.00 79.31 297 CYS A O 1
ATOM 2336 N N . MET A 1 298 ? 14.269 8.612 -3.526 1.00 73.12 298 MET A N 1
ATOM 2337 C CA . MET A 1 298 ? 15.497 9.318 -3.917 1.00 73.12 298 MET A CA 1
ATOM 2338 C C . MET A 1 298 ? 16.069 8.831 -5.250 1.00 73.12 298 MET A C 1
ATOM 2340 O O . MET A 1 298 ? 16.864 9.545 -5.864 1.00 73.12 298 MET A O 1
ATOM 2344 N N . GLU A 1 299 ? 15.674 7.642 -5.698 1.00 55.28 299 GLU A N 1
ATOM 2345 C CA . GLU A 1 299 ? 15.834 7.206 -7.079 1.00 55.28 299 GLU A CA 1
ATOM 2346 C C . GLU A 1 299 ? 15.084 8.206 -7.972 1.00 55.28 299 GLU A C 1
ATOM 2348 O O . GLU A 1 299 ? 13.950 8.603 -7.699 1.00 55.28 299 GLU A O 1
ATOM 2353 N N . SER A 1 300 ? 15.798 8.749 -8.959 1.00 41.97 300 SER A N 1
ATOM 2354 C CA . SER A 1 300 ? 15.313 9.818 -9.830 1.00 41.97 300 SER A CA 1
ATOM 2355 C C . SER A 1 300 ? 13.962 9.459 -10.465 1.00 41.97 300 SER A C 1
ATOM 2357 O O . SER A 1 300 ? 13.692 8.275 -10.658 1.00 41.97 300 SER A O 1
ATOM 2359 N N . PRO A 1 301 ? 13.149 10.453 -10.883 1.00 34.97 301 PRO A N 1
ATOM 2360 C CA . PRO A 1 301 ? 11.854 10.244 -11.551 1.00 34.97 301 PRO A CA 1
ATOM 2361 C C . PRO A 1 301 ? 11.891 9.382 -12.826 1.00 34.97 301 PRO A C 1
ATOM 2363 O O . PRO A 1 301 ? 10.852 9.182 -13.443 1.00 34.97 301 PRO A O 1
ATOM 2366 N N . ASP A 1 302 ? 13.064 8.892 -13.216 1.00 33.56 302 ASP A N 1
ATOM 2367 C CA . ASP A 1 302 ? 13.265 8.000 -14.344 1.00 33.56 302 ASP A CA 1
ATOM 2368 C C . ASP A 1 302 ? 13.004 6.512 -14.007 1.00 33.56 302 ASP A C 1
ATOM 2370 O O . ASP A 1 302 ? 12.975 5.725 -14.944 1.00 33.56 302 ASP A O 1
ATOM 2374 N N . ASP A 1 303 ? 12.772 6.110 -12.739 1.00 35.62 303 ASP A N 1
ATOM 2375 C CA . ASP A 1 303 ? 12.772 4.672 -12.362 1.00 35.62 303 ASP A CA 1
ATOM 2376 C C . ASP A 1 303 ? 11.630 4.139 -11.441 1.00 35.62 303 ASP A C 1
ATOM 2378 O O . ASP A 1 303 ? 11.721 3.010 -10.963 1.00 35.62 303 ASP A O 1
ATOM 2382 N N . ALA A 1 304 ? 10.509 4.848 -11.198 1.00 30.31 304 ALA A N 1
ATOM 2383 C CA . ALA A 1 304 ? 9.380 4.268 -10.422 1.00 30.31 304 ALA A CA 1
ATOM 2384 C C . ALA A 1 304 ? 7.962 4.743 -10.838 1.00 30.31 304 ALA A C 1
ATOM 2386 O O . ALA A 1 304 ? 7.306 5.563 -10.197 1.00 30.31 304 ALA A O 1
ATOM 2387 N N . THR A 1 305 ? 7.520 4.162 -11.952 1.00 47.41 305 THR A N 1
ATOM 2388 C CA . THR A 1 305 ? 6.202 4.022 -12.615 1.00 47.41 305 THR A CA 1
ATOM 2389 C C . THR A 1 305 ? 4.900 4.570 -11.989 1.00 47.41 305 THR A C 1
ATOM 2391 O O . THR A 1 305 ? 4.450 4.124 -10.931 1.00 47.41 305 THR A O 1
ATOM 2394 N N . THR A 1 306 ? 4.157 5.356 -12.780 1.00 33.50 306 THR A N 1
ATOM 2395 C CA . THR A 1 306 ? 2.694 5.210 -12.985 1.00 33.50 306 THR A CA 1
ATOM 2396 C C . THR A 1 306 ? 2.410 5.485 -14.458 1.00 33.50 306 THR A C 1
ATOM 2398 O O . THR A 1 306 ? 2.805 6.551 -14.909 1.00 33.50 306 THR A O 1
ATOM 2401 N N . ASP A 1 307 ? 1.759 4.538 -15.142 1.00 38.88 307 ASP A N 1
ATOM 2402 C CA . ASP A 1 307 ? 1.337 4.550 -16.555 1.00 38.88 307 ASP A CA 1
ATOM 2403 C C . ASP A 1 307 ? 2.410 4.966 -17.587 1.00 38.88 307 ASP A C 1
ATOM 2405 O O . ASP A 1 307 ? 2.835 6.112 -17.658 1.00 38.88 307 ASP A O 1
ATOM 2409 N N . ASP A 1 308 ? 2.801 4.004 -18.432 1.00 40.88 308 ASP A N 1
ATOM 2410 C CA . ASP A 1 308 ? 3.805 4.106 -19.506 1.00 40.88 308 ASP A CA 1
ATOM 2411 C C . ASP A 1 308 ? 5.281 4.195 -19.066 1.00 40.88 308 ASP A C 1
ATOM 2413 O O . ASP A 1 308 ? 5.999 5.121 -19.443 1.00 40.88 308 ASP A O 1
ATOM 2417 N N . ASP A 1 309 ? 5.799 3.172 -18.371 1.00 43.50 309 ASP A N 1
ATOM 2418 C CA . ASP A 1 309 ? 7.246 2.912 -18.423 1.00 43.50 309 ASP A CA 1
ATOM 2419 C C . ASP A 1 309 ? 7.643 2.593 -19.884 1.00 43.50 309 ASP A C 1
ATOM 2421 O O . ASP A 1 309 ? 7.130 1.627 -20.463 1.00 43.50 309 ASP A O 1
ATOM 2425 N N . PRO A 1 310 ? 8.531 3.379 -20.525 1.00 48.50 310 PRO A N 1
ATOM 2426 C CA . PRO A 1 310 ? 9.007 3.100 -21.875 1.00 48.50 310 PRO A CA 1
ATOM 2427 C C . PRO A 1 310 ? 9.666 1.724 -22.004 1.00 48.50 310 PRO A C 1
ATOM 2429 O O . PRO A 1 310 ? 9.645 1.158 -23.099 1.00 48.50 310 PRO A O 1
ATOM 2432 N N . PHE A 1 311 ? 10.245 1.192 -20.922 1.00 46.72 311 PHE A N 1
ATOM 2433 C CA . PHE A 1 311 ? 10.812 -0.149 -20.869 1.00 46.72 311 PHE A CA 1
ATOM 2434 C C . PHE A 1 311 ? 9.721 -1.219 -20.813 1.00 46.72 311 PHE A C 1
ATOM 2436 O O . PHE A 1 311 ? 9.695 -2.055 -21.715 1.00 46.72 311 PHE A O 1
ATOM 2443 N N . GLU A 1 312 ? 8.795 -1.186 -19.846 1.00 48.78 312 GLU A N 1
ATOM 2444 C CA . GLU A 1 312 ? 7.683 -2.151 -19.800 1.00 48.78 312 GLU A CA 1
ATOM 2445 C C . GLU A 1 312 ? 6.822 -2.072 -21.069 1.00 48.78 312 GLU A C 1
ATOM 2447 O O . GLU A 1 312 ? 6.480 -3.111 -21.622 1.00 48.78 312 GLU A O 1
ATOM 2452 N N . ARG A 1 313 ? 6.589 -0.886 -21.653 1.00 54.38 313 ARG A N 1
ATOM 2453 C CA . ARG A 1 313 ? 5.933 -0.761 -22.968 1.00 54.38 313 ARG A CA 1
ATOM 2454 C C . ARG A 1 313 ? 6.773 -1.354 -24.096 1.00 54.38 313 ARG A C 1
ATOM 2456 O O . ARG A 1 313 ? 6.220 -2.018 -24.962 1.00 54.38 313 ARG A O 1
ATOM 2463 N N . ALA A 1 314 ? 8.092 -1.158 -24.115 1.00 56.38 314 ALA A N 1
ATOM 2464 C CA . ALA A 1 314 ? 8.963 -1.767 -25.125 1.00 56.38 314 ALA A CA 1
ATOM 2465 C C . ALA A 1 314 ? 9.071 -3.292 -24.966 1.00 56.38 314 ALA A C 1
ATOM 2467 O O . ALA A 1 314 ? 9.212 -4.002 -25.965 1.00 56.38 314 ALA A O 1
ATOM 2468 N N . LEU A 1 315 ? 8.992 -3.793 -23.734 1.00 54.47 315 LEU A N 1
ATOM 2469 C CA . LEU A 1 315 ? 8.967 -5.207 -23.398 1.00 54.47 315 LEU A CA 1
ATOM 2470 C C . LEU A 1 315 ? 7.620 -5.823 -23.786 1.00 54.47 315 LEU A C 1
ATOM 2472 O O . LEU A 1 315 ? 7.605 -6.843 -24.468 1.00 54.47 315 LEU A O 1
ATOM 2476 N N . ASP A 1 316 ? 6.503 -5.178 -23.455 1.00 54.28 316 ASP A N 1
ATOM 2477 C CA . ASP A 1 316 ? 5.163 -5.582 -23.877 1.00 54.28 316 ASP A CA 1
ATOM 2478 C C . ASP A 1 316 ? 4.979 -5.468 -25.391 1.00 54.28 316 ASP A C 1
ATOM 2480 O O . ASP A 1 316 ? 4.357 -6.344 -25.978 1.00 54.28 316 ASP A O 1
ATOM 2484 N N . GLU A 1 317 ? 5.545 -4.459 -26.060 1.00 60.44 317 GLU A N 1
ATOM 2485 C CA . GLU A 1 317 ? 5.580 -4.351 -27.525 1.00 60.44 317 GLU A CA 1
ATOM 2486 C C . GLU A 1 317 ? 6.457 -5.445 -28.143 1.00 60.44 317 GLU A C 1
ATOM 2488 O O . GLU A 1 317 ? 6.092 -6.022 -29.168 1.00 60.44 317 GLU A O 1
ATOM 2493 N N . PHE A 1 318 ? 7.599 -5.786 -27.540 1.00 62.41 318 PHE A N 1
ATOM 2494 C CA . PHE A 1 318 ? 8.431 -6.909 -27.981 1.00 62.41 318 PHE A CA 1
ATOM 2495 C C . PHE A 1 318 ? 7.681 -8.240 -27.833 1.00 62.41 318 PHE A C 1
ATOM 2497 O O . PHE A 1 318 ? 7.636 -9.042 -28.764 1.00 62.41 318 PHE A O 1
ATOM 2504 N N . ILE A 1 319 ? 7.009 -8.431 -26.703 1.00 54.41 319 ILE A N 1
ATOM 2505 C CA . ILE A 1 319 ? 6.213 -9.615 -26.384 1.00 54.41 319 ILE A CA 1
ATOM 2506 C C . ILE A 1 319 ? 4.933 -9.689 -27.239 1.00 54.41 319 ILE A C 1
ATOM 2508 O O . ILE A 1 319 ? 4.530 -10.767 -27.673 1.00 54.41 319 ILE A O 1
ATOM 2512 N N . ALA A 1 320 ? 4.287 -8.558 -27.522 1.00 53.41 320 ALA A N 1
ATOM 2513 C CA . ALA A 1 320 ? 3.090 -8.470 -28.355 1.00 53.41 320 ALA A CA 1
ATOM 2514 C C . ALA A 1 320 ? 3.420 -8.508 -29.856 1.00 53.41 320 ALA A C 1
ATOM 2516 O O . ALA A 1 320 ? 2.619 -8.978 -30.656 1.00 53.41 320 ALA A O 1
ATOM 2517 N N . SER A 1 321 ? 4.605 -8.076 -30.284 1.00 57.84 321 SER A N 1
ATOM 2518 C CA . SER A 1 321 ? 5.028 -8.219 -31.685 1.00 57.84 321 SER A CA 1
ATOM 2519 C C . SER A 1 321 ? 5.338 -9.672 -32.056 1.00 57.84 321 SER A C 1
ATOM 2521 O O . SER A 1 321 ? 5.030 -10.068 -33.180 1.00 57.84 321 SER A O 1
ATOM 2523 N N . GLU A 1 322 ? 5.789 -10.512 -31.113 1.00 54.19 322 GLU A N 1
ATOM 2524 C CA . GLU A 1 322 ? 5.807 -11.979 -31.297 1.00 54.19 322 GLU A CA 1
ATOM 2525 C C . GLU A 1 322 ? 4.409 -12.538 -31.626 1.00 54.19 322 GLU A C 1
ATOM 2527 O O . GLU A 1 322 ? 4.299 -13.550 -32.308 1.00 54.19 322 GLU A O 1
ATOM 2532 N N . THR A 1 323 ? 3.332 -11.867 -31.194 1.00 46.19 323 THR A N 1
ATOM 2533 C CA . THR A 1 323 ? 1.947 -12.282 -31.483 1.00 46.19 323 THR A CA 1
ATOM 2534 C C . THR A 1 323 ? 1.336 -11.585 -32.706 1.00 46.19 323 THR A C 1
ATOM 2536 O O . THR A 1 323 ? 0.570 -12.210 -33.432 1.00 46.19 323 THR A O 1
ATOM 2539 N N . LYS A 1 324 ? 1.710 -10.332 -33.009 1.00 44.72 324 LYS A N 1
ATOM 2540 C CA . LYS A 1 324 ? 1.147 -9.528 -34.118 1.00 44.72 324 LYS A CA 1
ATOM 2541 C C . LYS A 1 324 ? 1.692 -9.892 -35.505 1.00 44.72 324 LYS A C 1
ATOM 2543 O O . LYS A 1 324 ? 0.986 -9.763 -36.505 1.00 44.72 324 LYS A O 1
ATOM 2548 N N . THR A 1 325 ? 2.918 -10.416 -35.576 1.00 46.47 325 THR A N 1
ATOM 2549 C CA . THR A 1 325 ? 3.491 -10.936 -36.837 1.00 46.47 325 THR A CA 1
ATOM 2550 C C . THR A 1 325 ? 2.655 -12.106 -37.399 1.00 46.47 325 THR A C 1
ATOM 2552 O O . THR A 1 325 ? 2.659 -12.346 -38.597 1.00 46.47 325 THR A O 1
ATOM 2555 N N . LEU A 1 326 ? 1.843 -12.756 -36.555 1.00 39.59 326 LEU A N 1
ATOM 2556 C CA . LEU A 1 326 ? 0.980 -13.893 -36.898 1.00 39.59 326 LEU A CA 1
ATOM 2557 C C . LEU A 1 326 ? -0.428 -13.493 -37.387 1.00 39.59 326 LEU A C 1
ATOM 2559 O O . LEU A 1 326 ? -1.137 -14.325 -37.947 1.00 39.59 326 LEU A O 1
ATOM 2563 N N . GLU A 1 327 ? -0.858 -12.242 -37.182 1.00 38.91 327 GLU A N 1
ATOM 2564 C CA . GLU A 1 327 ? -2.152 -11.735 -37.680 1.00 38.91 327 GLU A CA 1
ATOM 2565 C C . GLU A 1 327 ? -2.028 -11.093 -39.070 1.00 38.91 327 GLU A C 1
ATOM 2567 O O . GLU A 1 327 ? -2.985 -11.090 -39.842 1.00 38.91 327 GLU A O 1
ATOM 2572 N N . THR A 1 328 ? -0.842 -10.577 -39.405 1.00 36.34 328 THR A N 1
ATOM 2573 C CA . THR A 1 328 ? -0.632 -9.767 -40.617 1.00 36.34 328 THR A CA 1
ATOM 2574 C C . THR A 1 328 ? -0.345 -10.611 -41.869 1.00 36.34 328 THR A C 1
ATOM 2576 O O . THR A 1 328 ? -0.573 -10.144 -42.979 1.00 36.34 328 THR A O 1
ATOM 2579 N N . GLU A 1 329 ? 0.081 -11.870 -41.722 1.00 33.72 329 GLU A N 1
ATOM 2580 C CA . GLU A 1 329 ? 0.305 -12.786 -42.859 1.00 33.72 329 GLU A CA 1
ATOM 2581 C C . GLU A 1 329 ? -0.969 -13.529 -43.322 1.00 33.72 329 GLU A C 1
ATOM 2583 O O . GLU A 1 329 ? -0.928 -14.257 -44.311 1.00 33.72 329 GLU A O 1
ATOM 2588 N N . HIS A 1 330 ? -2.122 -13.315 -42.668 1.00 40.12 330 HIS A N 1
ATOM 2589 C CA . HIS A 1 330 ? -3.386 -14.007 -42.980 1.00 40.12 330 HIS A CA 1
ATOM 2590 C C . HIS A 1 330 ? -4.538 -13.113 -43.482 1.00 40.12 330 HIS A C 1
ATOM 2592 O O . HIS A 1 330 ? -5.657 -13.595 -43.624 1.00 40.12 330 HIS A O 1
ATOM 2598 N N . TYR A 1 331 ? -4.268 -11.854 -43.843 1.00 27.73 331 TYR A N 1
ATOM 2599 C CA . TYR A 1 331 ? -5.205 -10.996 -44.587 1.00 27.73 331 TYR A CA 1
ATOM 2600 C C . TYR A 1 331 ? -4.515 -10.365 -45.804 1.00 27.73 331 TYR A C 1
ATOM 2602 O O . TYR A 1 331 ? -4.276 -9.165 -45.859 1.00 27.73 331 TYR A O 1
ATOM 2610 N N . THR A 1 332 ? -4.176 -11.190 -46.794 1.00 30.16 332 THR A N 1
ATOM 2611 C CA . THR A 1 332 ? -4.069 -10.732 -48.190 1.00 30.16 332 THR A CA 1
ATOM 2612 C C . THR A 1 332 ? -4.863 -11.692 -49.069 1.00 30.16 332 THR A C 1
ATOM 2614 O O . THR A 1 332 ? -4.312 -12.519 -49.784 1.00 30.16 332 THR A O 1
ATOM 2617 N N . ILE A 1 333 ? -6.189 -11.627 -48.947 1.00 29.91 333 ILE A N 1
ATOM 2618 C CA . ILE A 1 333 ? -7.098 -11.995 -50.032 1.00 29.91 333 ILE A CA 1
ATOM 2619 C C . ILE A 1 333 ? -8.048 -10.810 -50.184 1.00 29.91 333 ILE A C 1
ATOM 2621 O O . ILE A 1 333 ? -8.580 -10.307 -49.196 1.00 29.91 333 ILE A O 1
ATOM 2625 N N . ASP A 1 334 ? -8.107 -10.329 -51.418 1.00 34.88 334 ASP A N 1
ATOM 2626 C CA . ASP A 1 334 ? -8.655 -9.058 -51.867 1.00 34.88 334 ASP A CA 1
ATOM 2627 C C . ASP A 1 334 ? -10.141 -8.880 -51.531 1.00 34.88 334 ASP A C 1
ATOM 2629 O O . ASP A 1 334 ? -10.954 -9.731 -51.871 1.00 34.88 334 ASP A O 1
ATOM 2633 N N . ASP A 1 335 ? -10.482 -7.723 -50.960 1.00 27.50 335 ASP A N 1
ATOM 2634 C CA . ASP A 1 335 ? -11.832 -7.151 -50.985 1.00 27.50 335 ASP A CA 1
ATOM 2635 C C . ASP A 1 335 ? -11.708 -5.668 -51.393 1.00 27.50 335 ASP A C 1
ATOM 2637 O O . ASP A 1 335 ? -11.880 -4.746 -50.592 1.00 27.50 335 ASP A O 1
ATOM 2641 N N . GLU A 1 336 ? -11.359 -5.422 -52.660 1.00 28.91 336 GLU A N 1
ATOM 2642 C CA . GLU A 1 336 ? -11.769 -4.185 -53.333 1.00 28.91 336 GLU A CA 1
ATOM 2643 C C . GLU A 1 336 ? -13.189 -4.408 -53.866 1.00 28.91 336 GLU A C 1
ATOM 2645 O O . GLU A 1 336 ? -13.398 -5.100 -54.860 1.00 28.91 336 GLU A O 1
ATOM 2650 N N . ALA A 1 337 ? -14.174 -3.852 -53.159 1.00 31.00 337 ALA A N 1
ATOM 2651 C CA . ALA A 1 337 ? -15.567 -3.840 -53.581 1.00 31.00 337 ALA A CA 1
ATOM 2652 C C . ALA A 1 337 ? -15.823 -2.724 -54.610 1.00 31.00 337 ALA A C 1
ATOM 2654 O O . ALA A 1 337 ? -15.636 -1.542 -54.324 1.00 31.00 337 ALA A O 1
ATOM 2655 N N . ASP A 1 338 ? -16.260 -3.168 -55.786 1.00 28.52 338 ASP A N 1
ATOM 2656 C CA . ASP A 1 338 ? -17.100 -2.552 -56.817 1.00 28.52 338 ASP A CA 1
ATOM 2657 C C . ASP A 1 338 ? -17.558 -1.083 -56.647 1.00 28.52 338 ASP A C 1
ATOM 2659 O O . ASP A 1 338 ? -18.414 -0.761 -55.821 1.00 28.52 338 ASP A O 1
ATOM 2663 N N . GLU A 1 339 ? -17.141 -0.237 -57.599 1.00 28.94 339 GLU A N 1
ATOM 2664 C CA . GLU A 1 339 ? -17.994 0.808 -58.184 1.00 28.94 339 GLU A CA 1
ATOM 2665 C C . GLU A 1 339 ? -18.115 0.574 -59.706 1.00 28.94 339 GLU A C 1
ATOM 2667 O O . GLU A 1 339 ? -17.135 0.309 -60.403 1.00 28.94 339 GLU A O 1
ATOM 2672 N N . GLU A 1 340 ? -19.359 0.631 -60.189 1.00 31.30 340 GLU A N 1
ATOM 2673 C CA . GLU A 1 340 ? -19.826 0.414 -61.565 1.00 31.30 340 GLU A CA 1
ATOM 2674 C C . GLU A 1 340 ? -19.065 1.247 -62.623 1.00 31.30 340 GLU A C 1
ATOM 2676 O O . GLU A 1 340 ? -18.850 2.438 -62.420 1.00 31.30 340 GLU A O 1
ATOM 2681 N N . ASP A 1 341 ? -18.734 0.671 -63.793 1.00 27.06 341 ASP A N 1
ATOM 2682 C CA . ASP A 1 341 ? -19.467 0.939 -65.051 1.00 27.06 341 ASP A CA 1
ATOM 2683 C C . ASP A 1 341 ? -18.858 0.267 -66.316 1.00 27.06 341 ASP A C 1
ATOM 2685 O O . ASP A 1 341 ? -17.660 0.314 -66.583 1.00 27.06 341 ASP A O 1
ATOM 2689 N N . ASN A 1 342 ? -19.773 -0.206 -67.172 1.00 26.19 342 ASN A N 1
ATOM 2690 C CA . ASN A 1 342 ? -19.734 -0.298 -68.646 1.00 26.19 342 ASN A CA 1
ATOM 2691 C C . ASN A 1 342 ? -18.910 -1.360 -69.440 1.00 26.19 342 ASN A C 1
ATOM 2693 O O . ASN A 1 342 ? -17.737 -1.200 -69.756 1.00 26.19 342 ASN A O 1
ATOM 2697 N N . ALA A 1 343 ? -19.682 -2.316 -69.986 1.00 27.38 343 ALA A N 1
ATOM 2698 C CA . ALA A 1 343 ? -19.739 -2.774 -71.391 1.00 27.38 343 ALA A CA 1
ATOM 2699 C C . ALA A 1 343 ? -18.506 -3.413 -72.082 1.00 27.38 343 ALA A C 1
ATOM 2701 O O . ALA A 1 343 ? -17.586 -2.723 -72.503 1.00 27.38 343 ALA A O 1
ATOM 2702 N N . THR A 1 344 ? -18.596 -4.701 -72.460 1.00 28.34 344 THR A N 1
ATOM 2703 C CA . THR A 1 344 ? -18.939 -5.181 -73.831 1.00 28.34 344 THR A CA 1
ATOM 2704 C C . THR A 1 344 ? -18.754 -6.706 -74.018 1.00 28.34 344 THR A C 1
ATOM 2706 O O . THR A 1 344 ? -17.777 -7.292 -73.580 1.00 28.34 344 THR A O 1
ATOM 2709 N N . ALA A 1 345 ? -19.751 -7.292 -74.695 1.00 26.80 345 ALA A N 1
ATOM 2710 C CA . ALA A 1 345 ? -19.866 -8.535 -75.483 1.00 26.80 345 ALA A CA 1
ATOM 2711 C C . ALA A 1 345 ? -18.700 -9.552 -75.620 1.00 26.80 345 ALA A C 1
ATOM 2713 O O . ALA A 1 345 ? -17.629 -9.198 -76.105 1.00 26.80 345 ALA A O 1
ATOM 2714 N N . ALA A 1 346 ? -19.022 -10.845 -75.418 1.00 29.42 346 ALA A N 1
ATOM 2715 C CA . ALA A 1 346 ? -19.123 -11.912 -76.448 1.00 29.42 346 ALA A CA 1
ATOM 2716 C C . ALA A 1 346 ? -18.797 -13.327 -75.890 1.00 29.42 346 ALA A C 1
ATOM 2718 O O . ALA A 1 346 ? -17.694 -13.541 -75.408 1.00 29.42 346 ALA A O 1
ATOM 2719 N N . GLU A 1 347 ? -19.800 -14.224 -75.965 1.00 28.58 347 GLU A N 1
ATOM 2720 C CA . GLU A 1 347 ? -19.813 -15.652 -76.406 1.00 28.58 347 GLU A CA 1
ATOM 2721 C C . GLU A 1 347 ? -18.586 -16.539 -76.044 1.00 28.58 347 GLU A C 1
ATOM 2723 O O . GLU A 1 347 ? -17.454 -16.181 -76.337 1.00 28.58 347 GLU A O 1
ATOM 2728 N N . ASP A 1 348 ? -18.692 -17.728 -75.431 1.00 29.73 348 ASP A N 1
ATOM 2729 C CA . ASP A 1 348 ? -19.371 -18.942 -75.921 1.00 29.73 348 ASP A CA 1
ATOM 2730 C C . ASP A 1 348 ? -19.277 -20.096 -74.874 1.00 29.73 348 ASP A C 1
ATOM 2732 O O . ASP A 1 348 ? -18.551 -20.003 -73.885 1.00 29.73 348 ASP A O 1
ATOM 2736 N N . GLU A 1 349 ? -20.033 -21.168 -75.107 1.00 28.53 349 GLU A N 1
ATOM 2737 C CA . GLU A 1 349 ? -20.590 -22.149 -74.149 1.00 28.53 349 GLU A CA 1
ATOM 2738 C C . GLU A 1 349 ? -19.703 -23.441 -73.913 1.00 28.53 349 GLU A C 1
ATOM 2740 O O . GLU A 1 349 ? -18.498 -23.379 -74.151 1.00 28.53 349 GLU A O 1
ATOM 2745 N N . PRO A 1 350 ? -20.190 -24.600 -73.386 1.00 50.69 350 PRO A N 1
ATOM 2746 C CA . PRO A 1 350 ? -19.815 -25.228 -72.097 1.00 50.69 350 PRO A CA 1
ATOM 2747 C C . PRO A 1 350 ? -19.088 -26.606 -72.189 1.00 50.69 350 PRO A C 1
ATOM 2749 O O . PRO A 1 350 ? -19.061 -27.208 -73.253 1.00 50.69 350 PRO A O 1
ATOM 2752 N N . ASP A 1 351 ? -18.567 -27.159 -71.072 1.00 26.78 351 ASP A N 1
ATOM 2753 C CA . ASP A 1 351 ? -18.702 -28.604 -70.733 1.00 26.78 351 ASP A CA 1
ATOM 2754 C C . ASP A 1 351 ? -18.129 -29.007 -69.346 1.00 26.78 351 ASP A C 1
ATOM 2756 O O . ASP A 1 351 ? -17.039 -28.611 -68.939 1.00 26.78 351 ASP A O 1
ATOM 2760 N N . THR A 1 352 ? -18.905 -29.830 -68.637 1.00 25.36 352 THR A N 1
ATOM 2761 C CA . THR A 1 352 ? -18.673 -30.541 -67.350 1.00 25.36 352 THR A CA 1
ATOM 2762 C C . THR A 1 352 ? -17.924 -31.888 -67.541 1.00 25.36 352 THR A C 1
ATOM 2764 O O . THR A 1 352 ? -17.703 -32.260 -68.691 1.00 25.36 352 THR A O 1
ATOM 2767 N N . PRO A 1 353 ? -17.780 -32.793 -66.540 1.00 46.78 353 PRO A N 1
ATOM 2768 C CA . PRO A 1 353 ? -17.304 -32.720 -65.140 1.00 46.78 353 PRO A CA 1
ATOM 2769 C C . PRO A 1 353 ? -16.221 -33.806 -64.834 1.00 46.78 353 PRO A C 1
ATOM 2771 O O . PRO A 1 353 ? -16.143 -34.793 -65.555 1.00 46.78 353 PRO A O 1
ATOM 2774 N N . ASP A 1 354 ? -15.421 -33.678 -63.763 1.00 24.73 354 ASP A N 1
ATOM 2775 C CA . ASP A 1 354 ? -15.208 -34.755 -62.758 1.00 24.73 354 ASP A CA 1
ATOM 2776 C C . ASP A 1 354 ? -14.117 -34.430 -61.716 1.00 24.73 354 ASP A C 1
ATOM 2778 O O . ASP A 1 354 ? -12.994 -34.047 -62.035 1.00 24.73 354 ASP A O 1
ATOM 2782 N N . GLU A 1 355 ? -14.526 -34.632 -60.463 1.00 34.09 355 GLU A N 1
ATOM 2783 C CA . GLU A 1 355 ? -13.807 -35.080 -59.264 1.00 34.09 355 GLU A CA 1
ATOM 2784 C C . GLU A 1 355 ? -12.277 -34.894 -59.154 1.00 34.09 355 GLU A C 1
ATOM 2786 O O . GLU A 1 355 ? -11.482 -35.678 -59.670 1.00 34.09 355 GLU A O 1
ATOM 2791 N N . ALA A 1 356 ? -11.872 -33.989 -58.257 1.00 25.95 356 ALA A N 1
ATOM 2792 C CA . ALA A 1 356 ? -10.737 -34.225 -57.368 1.00 25.95 356 ALA A CA 1
ATOM 2793 C C . ALA A 1 356 ? -10.985 -33.544 -56.015 1.00 25.95 356 ALA A C 1
ATOM 2795 O O . ALA A 1 356 ? -11.260 -32.352 -55.925 1.00 25.95 356 ALA A O 1
ATOM 2796 N N . ILE A 1 357 ? -10.935 -34.366 -54.973 1.00 37.56 357 ILE A N 1
ATOM 2797 C CA . ILE A 1 357 ? -10.991 -34.010 -53.560 1.00 37.56 357 ILE A CA 1
ATOM 2798 C C . ILE A 1 357 ? -9.754 -33.168 -53.236 1.00 37.56 357 ILE A C 1
ATOM 2800 O O . ILE A 1 357 ? -8.659 -33.722 -53.206 1.00 37.56 357 ILE A O 1
ATOM 2804 N N . ASP A 1 358 ? -9.931 -31.881 -52.941 1.00 26.97 358 ASP A N 1
ATOM 2805 C CA . ASP A 1 358 ? -8.937 -31.098 -52.206 1.00 26.97 358 ASP A CA 1
ATOM 2806 C C . ASP A 1 358 ? -9.471 -30.842 -50.798 1.00 26.97 358 ASP A C 1
ATOM 2808 O O . ASP A 1 358 ? -10.339 -30.009 -50.543 1.00 26.97 358 ASP A O 1
ATOM 2812 N N . SER A 1 359 ? -8.970 -31.654 -49.872 1.00 31.55 359 SER A N 1
ATOM 2813 C CA . SER A 1 359 ? -9.021 -31.390 -48.445 1.00 31.55 359 SER A CA 1
ATOM 2814 C C . SER A 1 359 ? -8.205 -30.133 -48.147 1.00 31.55 359 SER A C 1
ATOM 2816 O O . SER A 1 359 ? -6.977 -30.161 -48.265 1.00 31.55 359 SER A O 1
ATOM 2818 N N . GLU A 1 360 ? -8.875 -29.060 -47.733 1.00 29.45 360 GLU A N 1
ATOM 2819 C CA . GLU A 1 360 ? -8.223 -27.915 -47.096 1.00 29.45 360 GLU A CA 1
ATOM 2820 C C . GLU A 1 360 ? -7.354 -28.398 -45.917 1.00 29.45 360 GLU A C 1
ATOM 2822 O O . GLU A 1 360 ? -7.790 -29.258 -45.138 1.00 29.45 360 GLU A O 1
ATOM 2827 N N . PRO A 1 361 ? -6.118 -27.894 -45.759 1.00 33.41 361 PRO A N 1
ATOM 2828 C CA . PRO A 1 361 ? -5.293 -28.254 -44.623 1.00 33.41 361 PRO A CA 1
ATOM 2829 C C . PRO A 1 361 ? -5.880 -27.638 -43.344 1.00 33.41 361 PRO A C 1
ATOM 2831 O O . PRO A 1 361 ? -6.161 -26.447 -43.255 1.00 33.41 361 PRO A O 1
ATOM 2834 N N . ASP A 1 362 ? -6.057 -28.509 -42.355 1.00 37.62 362 ASP A N 1
ATOM 2835 C CA . ASP A 1 362 ? -6.585 -28.289 -41.009 1.00 37.62 362 ASP A CA 1
ATOM 2836 C C . ASP A 1 362 ? -5.982 -27.036 -40.331 1.00 37.62 362 ASP A C 1
ATOM 2838 O O . ASP A 1 362 ? -4.788 -26.993 -40.019 1.00 37.62 362 ASP A O 1
ATOM 2842 N N . ALA A 1 363 ? -6.822 -26.040 -40.022 1.00 43.91 363 ALA A N 1
ATOM 2843 C CA . ALA A 1 363 ? -6.465 -24.827 -39.269 1.00 43.91 363 ALA A CA 1
ATOM 2844 C C . ALA A 1 363 ? -5.842 -25.120 -37.882 1.00 43.91 363 ALA A C 1
ATOM 2846 O O . ALA A 1 363 ? -5.180 -24.265 -37.296 1.00 43.91 363 ALA A O 1
ATOM 2847 N N . ALA A 1 364 ? -5.987 -26.348 -37.364 1.00 41.41 364 ALA A N 1
ATOM 2848 C CA . ALA A 1 364 ? -5.310 -26.796 -36.144 1.00 41.41 364 ALA A CA 1
ATOM 2849 C C . ALA A 1 364 ? -3.794 -27.033 -36.314 1.00 41.41 364 ALA A C 1
ATOM 2851 O O . ALA A 1 364 ? -3.069 -27.043 -35.321 1.00 41.41 364 ALA A O 1
ATOM 2852 N N . GLY A 1 365 ? -3.292 -27.201 -37.542 1.00 40.09 365 GLY A N 1
ATOM 2853 C CA . GLY A 1 365 ? -1.853 -27.301 -37.811 1.00 40.09 365 GLY A CA 1
ATOM 2854 C C . GLY A 1 365 ? -1.115 -25.960 -37.700 1.00 40.09 365 GLY A C 1
ATOM 2855 O O . GLY A 1 365 ? 0.067 -25.940 -37.371 1.00 40.09 365 GLY A O 1
ATOM 2856 N N . GLN A 1 366 ? -1.810 -24.838 -37.917 1.00 41.72 366 GLN A N 1
ATOM 2857 C CA . GLN A 1 366 ? -1.214 -23.495 -37.969 1.00 41.72 366 GLN A CA 1
ATOM 2858 C C . GLN A 1 366 ? -0.928 -22.867 -36.590 1.00 41.72 366 GLN A C 1
ATOM 2860 O O . GLN A 1 366 ? -0.089 -21.978 -36.504 1.00 41.72 366 GLN A O 1
ATOM 2865 N N . GLN A 1 367 ? -1.562 -23.313 -35.494 1.00 45.09 367 GLN A N 1
ATOM 2866 C CA . GLN A 1 367 ? -1.382 -22.700 -34.159 1.00 45.09 367 GLN A CA 1
ATOM 2867 C C . GLN A 1 367 ? -0.354 -23.382 -33.253 1.00 45.09 367 GLN A C 1
ATOM 2869 O O . GLN A 1 367 ? 0.250 -22.688 -32.430 1.00 45.09 367 GLN A O 1
ATOM 2874 N N . LEU A 1 368 ? -0.071 -24.677 -33.450 1.00 46.22 368 LEU A N 1
ATOM 2875 C CA . LEU A 1 368 ? 1.162 -25.276 -32.920 1.00 46.22 368 LEU A CA 1
ATOM 2876 C C . LEU A 1 368 ? 2.363 -24.432 -33.365 1.00 46.22 368 LEU A C 1
ATOM 2878 O O . LEU A 1 368 ? 3.144 -24.022 -32.513 1.00 46.22 368 LEU A O 1
ATOM 2882 N N . CYS A 1 369 ? 2.388 -23.999 -34.634 1.00 43.28 369 CYS A N 1
ATOM 2883 C CA . CYS A 1 369 ? 3.410 -23.080 -35.122 1.00 43.28 369 CYS A CA 1
ATOM 2884 C C . CYS A 1 369 ? 3.499 -21.789 -34.289 1.00 43.28 369 CYS A C 1
ATOM 2886 O O . CYS A 1 369 ? 4.599 -21.428 -33.902 1.00 43.28 369 CYS A O 1
ATOM 2888 N N . CYS A 1 370 ? 2.406 -21.105 -33.929 1.00 52.38 370 CYS A N 1
ATOM 2889 C CA . CYS A 1 370 ? 2.468 -19.854 -33.145 1.00 52.38 370 CYS A CA 1
ATOM 2890 C C . CYS A 1 370 ? 3.099 -20.021 -31.747 1.00 52.38 370 CYS A C 1
ATOM 2892 O O . CYS A 1 370 ? 3.884 -19.175 -31.322 1.00 52.38 370 CYS A O 1
ATOM 2894 N N . LEU A 1 371 ? 2.776 -21.110 -31.039 1.00 59.41 371 LEU A N 1
ATOM 2895 C CA . LEU A 1 371 ? 3.406 -21.453 -29.756 1.00 59.41 371 LEU A CA 1
ATOM 2896 C C . LEU A 1 371 ? 4.850 -21.924 -29.954 1.00 59.41 371 LEU A C 1
ATOM 2898 O O . LEU A 1 371 ? 5.707 -21.612 -29.129 1.00 59.41 371 LEU A O 1
ATOM 2902 N N . ASP A 1 372 ? 5.144 -22.627 -31.049 1.00 63.44 372 ASP A N 1
ATOM 2903 C CA . ASP A 1 372 ? 6.489 -23.091 -31.389 1.00 63.44 372 ASP A CA 1
ATOM 2904 C C . ASP A 1 372 ? 7.475 -21.929 -31.550 1.00 63.44 372 ASP A C 1
ATOM 2906 O O . ASP A 1 372 ? 8.641 -22.091 -31.194 1.00 63.44 372 ASP A O 1
ATOM 2910 N N . HIS A 1 373 ? 7.003 -20.744 -31.958 1.00 65.44 373 HIS A N 1
ATOM 2911 C CA . HIS A 1 373 ? 7.832 -19.541 -32.051 1.00 65.44 373 HIS A CA 1
ATOM 2912 C C . HIS A 1 373 ? 8.329 -19.034 -30.693 1.00 65.44 373 HIS A C 1
ATOM 2914 O O . HIS A 1 373 ? 9.390 -18.418 -30.667 1.00 65.44 373 HIS A O 1
ATOM 2920 N N . LEU A 1 374 ? 7.650 -19.284 -29.566 1.00 69.56 374 LEU A N 1
ATOM 2921 C CA . LEU A 1 374 ? 8.179 -18.865 -28.262 1.00 69.56 374 LEU A CA 1
ATOM 2922 C C . LEU A 1 374 ? 9.458 -19.635 -27.933 1.00 69.56 374 LEU A C 1
ATOM 2924 O O . LEU A 1 374 ? 9.503 -20.854 -28.058 1.00 69.56 374 LEU A O 1
ATOM 2928 N N . VAL A 1 375 ? 10.495 -18.942 -27.477 1.00 75.62 375 VAL A N 1
ATOM 2929 C CA . VAL A 1 375 ? 11.730 -19.603 -27.044 1.00 75.62 375 VAL A CA 1
ATOM 2930 C C . VAL A 1 375 ? 11.430 -20.485 -25.823 1.00 75.62 375 VAL A C 1
ATOM 2932 O O . VAL A 1 375 ? 10.754 -20.048 -24.894 1.00 75.62 375 VAL A O 1
ATOM 2935 N N . GLY A 1 376 ? 11.899 -21.734 -25.834 1.00 77.75 376 GLY A N 1
ATOM 2936 C CA . GLY A 1 376 ? 11.753 -22.676 -24.719 1.00 77.75 376 GLY A CA 1
ATOM 2937 C C . GLY A 1 376 ? 10.319 -23.109 -24.394 1.00 77.75 376 GLY A C 1
ATOM 2938 O O . GLY A 1 376 ? 9.511 -23.348 -25.289 1.00 77.75 376 GLY A O 1
ATOM 2939 N N . LEU A 1 377 ? 10.012 -23.259 -23.097 1.00 80.88 377 LEU A N 1
ATOM 2940 C CA . LEU A 1 377 ? 8.681 -23.592 -22.549 1.00 80.88 377 LEU A CA 1
ATOM 2941 C C . LEU A 1 377 ? 8.069 -24.928 -23.020 1.00 80.88 377 LEU A C 1
ATOM 2943 O O . LEU A 1 377 ? 6.846 -25.076 -23.045 1.00 80.88 377 LEU A O 1
ATOM 2947 N N . THR A 1 378 ? 8.888 -25.932 -23.343 1.00 80.38 378 THR A N 1
ATOM 2948 C CA . THR A 1 378 ? 8.437 -27.227 -23.896 1.00 80.38 378 THR A CA 1
ATOM 2949 C C . THR A 1 378 ? 7.301 -27.867 -23.093 1.00 80.38 378 THR A C 1
ATOM 2951 O O . THR A 1 378 ? 6.276 -28.240 -23.659 1.00 80.38 378 THR A O 1
ATOM 2954 N N . ALA A 1 379 ? 7.423 -27.916 -21.762 1.00 81.81 379 ALA A N 1
ATOM 2955 C CA . ALA A 1 379 ? 6.400 -28.504 -20.893 1.00 81.81 379 ALA A CA 1
ATOM 2956 C C . ALA A 1 379 ? 5.058 -27.745 -20.938 1.00 81.81 379 ALA A C 1
ATOM 2958 O O . ALA A 1 379 ? 3.988 -28.355 -20.870 1.00 81.81 379 ALA A O 1
ATOM 2959 N N . VAL A 1 380 ? 5.100 -26.415 -21.066 1.00 84.88 380 VAL A N 1
ATOM 2960 C CA . VAL A 1 380 ? 3.901 -25.574 -21.195 1.00 84.88 380 VAL A CA 1
ATOM 2961 C C . VAL A 1 380 ? 3.255 -25.798 -22.559 1.00 84.88 380 VAL A C 1
ATOM 2963 O O . VAL A 1 380 ? 2.045 -26.016 -22.620 1.00 84.88 380 VAL A O 1
ATOM 2966 N N . LYS A 1 381 ? 4.049 -25.820 -23.637 1.00 83.56 381 LYS A N 1
ATOM 2967 C CA . LYS A 1 381 ? 3.567 -26.059 -25.006 1.00 83.56 381 LYS A CA 1
ATOM 2968 C C . LYS A 1 381 ? 2.886 -27.416 -25.145 1.00 83.56 381 LYS A C 1
ATOM 2970 O O . LYS A 1 381 ? 1.782 -27.491 -25.676 1.00 83.56 381 LYS A O 1
ATOM 2975 N N . GLU A 1 382 ? 3.486 -28.476 -24.604 1.00 83.94 382 GLU A N 1
ATOM 2976 C CA . GLU A 1 382 ? 2.890 -29.816 -24.609 1.00 83.94 382 GLU A CA 1
ATOM 2977 C C . GLU A 1 382 ? 1.541 -29.841 -23.880 1.00 83.94 382 GLU A C 1
ATOM 2979 O O . GLU A 1 382 ? 0.552 -30.356 -24.411 1.00 83.94 382 GLU A O 1
ATOM 2984 N N . LYS A 1 383 ? 1.468 -29.239 -22.684 1.00 85.44 383 LYS A N 1
ATOM 2985 C CA . LYS A 1 383 ? 0.212 -29.142 -21.928 1.00 85.44 383 LYS A CA 1
ATOM 2986 C C . LYS A 1 383 ? -0.853 -28.340 -22.670 1.00 85.44 383 LYS A C 1
ATOM 2988 O O . LYS A 1 383 ? -2.012 -28.755 -22.685 1.00 85.44 383 LYS A O 1
ATOM 2993 N N . LEU A 1 384 ? -0.486 -27.214 -23.278 1.00 82.50 384 LEU A N 1
ATOM 2994 C CA . LEU A 1 384 ? -1.414 -26.396 -24.058 1.00 82.50 384 LEU A CA 1
ATOM 2995 C C . LEU A 1 384 ? -1.917 -27.131 -25.296 1.00 82.50 384 LEU A C 1
ATOM 2997 O O . LEU A 1 384 ? -3.120 -27.132 -25.532 1.00 82.50 384 LEU A O 1
ATOM 3001 N N . GLY A 1 385 ? -1.047 -27.846 -26.011 1.00 82.00 385 GLY A N 1
ATOM 3002 C CA . GLY A 1 385 ? -1.452 -28.661 -27.156 1.00 82.00 385 GLY A CA 1
ATOM 3003 C C . GLY A 1 385 ? -2.405 -29.800 -26.775 1.00 82.00 385 GLY A C 1
ATOM 3004 O O . GLY A 1 385 ? -3.298 -30.154 -27.545 1.00 82.00 385 GLY A O 1
ATOM 3005 N N . ILE A 1 386 ? -2.268 -30.378 -25.575 1.00 83.50 386 ILE A N 1
ATOM 3006 C CA . ILE A 1 386 ? -3.253 -31.335 -25.041 1.00 83.50 386 ILE A CA 1
ATOM 3007 C C . ILE A 1 386 ? -4.576 -30.623 -24.738 1.00 83.50 386 ILE A C 1
ATOM 3009 O O . ILE A 1 386 ? -5.637 -31.112 -25.125 1.00 83.50 386 ILE A O 1
ATOM 3013 N N . TYR A 1 387 ? -4.522 -29.475 -24.064 1.00 82.62 387 TYR A N 1
ATOM 3014 C CA . TYR A 1 387 ? -5.706 -28.714 -23.678 1.00 82.62 387 TYR A CA 1
ATOM 3015 C C . TYR A 1 387 ? -6.516 -28.235 -24.894 1.00 82.62 387 TYR A C 1
ATOM 3017 O O . TYR A 1 387 ? -7.731 -28.424 -24.933 1.00 82.62 387 TYR A O 1
ATOM 3025 N N . GLU A 1 388 ? -5.852 -27.732 -25.935 1.00 80.81 388 GLU A N 1
ATOM 3026 C CA . GLU A 1 388 ? -6.469 -27.334 -27.204 1.00 80.81 388 GLU A CA 1
ATOM 3027 C C . GLU A 1 388 ? -7.240 -28.489 -27.855 1.00 80.81 388 GLU A C 1
ATOM 3029 O O . GLU A 1 388 ? -8.397 -28.332 -28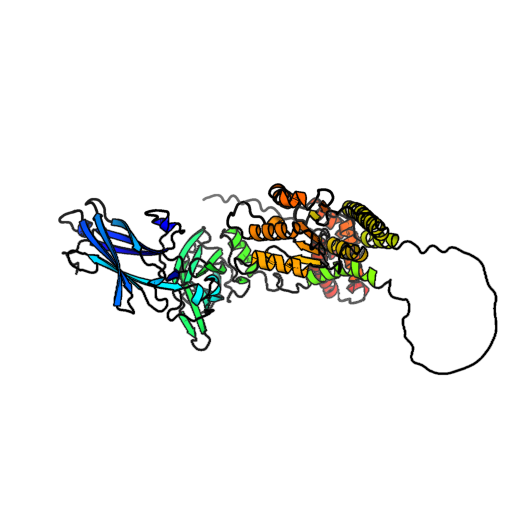.250 1.00 80.81 388 GLU A O 1
ATOM 3034 N N . LYS A 1 389 ? -6.642 -29.687 -27.908 1.00 84.06 389 LYS A N 1
ATOM 3035 C CA . LYS A 1 389 ? -7.300 -30.887 -28.453 1.00 84.06 389 LYS A CA 1
ATOM 3036 C C . LYS A 1 389 ? -8.552 -31.259 -27.668 1.00 84.06 389 LYS A C 1
ATOM 3038 O O . LYS A 1 389 ? -9.548 -31.657 -28.270 1.00 84.06 389 LYS A O 1
ATOM 3043 N N . ILE A 1 390 ? -8.513 -31.129 -26.343 1.00 83.38 390 ILE A N 1
ATOM 3044 C CA . ILE A 1 390 ? -9.663 -31.408 -25.475 1.00 83.38 390 ILE A CA 1
ATOM 3045 C C . ILE A 1 390 ? -10.784 -30.393 -25.732 1.00 83.38 390 ILE A C 1
ATOM 3047 O O . ILE A 1 390 ? -11.944 -30.782 -25.872 1.00 83.38 390 ILE A O 1
ATOM 3051 N N . VAL A 1 391 ? -10.447 -29.108 -25.856 1.00 80.81 391 VAL A N 1
ATOM 3052 C CA . VAL A 1 391 ? -11.410 -28.051 -26.182 1.00 80.81 391 VAL A CA 1
ATOM 3053 C C . VAL A 1 391 ? -12.029 -28.276 -27.571 1.00 80.81 391 VAL A C 1
ATOM 3055 O O . VAL A 1 391 ? -13.253 -28.256 -27.697 1.00 80.81 391 VAL A O 1
ATOM 3058 N N . LYS A 1 392 ? -11.219 -28.584 -28.597 1.00 81.19 392 LYS A N 1
ATOM 3059 C CA . LYS A 1 392 ? -11.698 -28.913 -29.956 1.00 81.19 392 LYS A CA 1
ATOM 3060 C C . LYS A 1 392 ? -12.621 -30.135 -29.941 1.00 81.19 392 LYS A C 1
ATOM 3062 O O . LYS A 1 392 ? -13.675 -30.114 -30.565 1.00 81.19 392 LYS A O 1
ATOM 3067 N N . PHE A 1 393 ? -12.264 -31.183 -29.199 1.00 84.94 393 PHE A N 1
ATOM 3068 C CA . PHE A 1 393 ? -13.097 -32.378 -29.048 1.00 84.94 393 PHE A CA 1
ATOM 3069 C C . PHE A 1 393 ? -14.456 -32.070 -28.409 1.00 84.94 393 PHE A C 1
ATOM 3071 O O . PHE A 1 393 ? -15.480 -32.576 -28.863 1.00 84.94 393 PHE A O 1
ATOM 3078 N N . ASN A 1 394 ? -14.477 -31.229 -27.377 1.00 82.62 394 ASN A N 1
ATOM 3079 C CA . ASN A 1 394 ? -15.713 -30.818 -26.721 1.00 82.62 394 ASN A CA 1
ATOM 3080 C C . ASN A 1 394 ? -16.612 -29.991 -27.642 1.00 82.62 394 ASN A C 1
ATOM 3082 O O . ASN A 1 394 ? -17.810 -30.254 -27.685 1.00 82.62 394 ASN A O 1
ATOM 3086 N N . LYS A 1 395 ? -16.033 -29.082 -28.431 1.00 79.56 395 LYS A N 1
ATOM 3087 C CA . LYS A 1 395 ? -16.767 -28.336 -29.457 1.00 79.56 395 LYS A CA 1
ATOM 3088 C C . LYS A 1 395 ? -17.388 -29.263 -30.500 1.00 79.56 395 LYS A C 1
ATOM 3090 O O . LYS A 1 395 ? -18.579 -29.193 -30.753 1.00 79.56 395 LYS A O 1
ATOM 3095 N N . LEU A 1 396 ? -16.617 -30.228 -31.008 1.00 85.12 396 LEU A N 1
ATOM 3096 C CA . LEU A 1 396 ? -17.131 -31.227 -31.951 1.00 85.12 396 LEU A CA 1
ATOM 3097 C C . LEU A 1 396 ? -18.289 -32.047 -31.366 1.00 85.12 396 LEU A C 1
ATOM 3099 O O . LEU A 1 396 ? -19.197 -32.430 -32.096 1.00 85.12 396 LEU A O 1
ATOM 3103 N N . ARG A 1 397 ? -18.273 -32.345 -30.061 1.00 88.25 397 ARG A N 1
ATOM 3104 C CA . ARG A 1 397 ? -19.405 -33.007 -29.396 1.00 88.25 397 ARG A CA 1
ATOM 3105 C C . ARG A 1 397 ? -20.635 -32.105 -29.358 1.00 88.25 397 ARG A C 1
ATOM 3107 O O . ARG A 1 397 ? -21.718 -32.595 -29.658 1.00 88.25 397 ARG A O 1
ATOM 3114 N N . GLU A 1 398 ? -20.455 -30.835 -29.010 1.00 84.25 398 GLU A N 1
ATOM 3115 C CA . GLU A 1 398 ? -21.526 -29.834 -28.981 1.00 84.25 398 GLU A CA 1
ATOM 3116 C C . GLU A 1 398 ? -22.166 -29.652 -30.362 1.00 84.25 398 GLU A C 1
ATOM 3118 O O . GLU A 1 398 ? -23.381 -29.769 -30.484 1.00 84.25 398 GLU A O 1
ATOM 3123 N N . ASP A 1 399 ? -21.348 -29.517 -31.410 1.00 85.75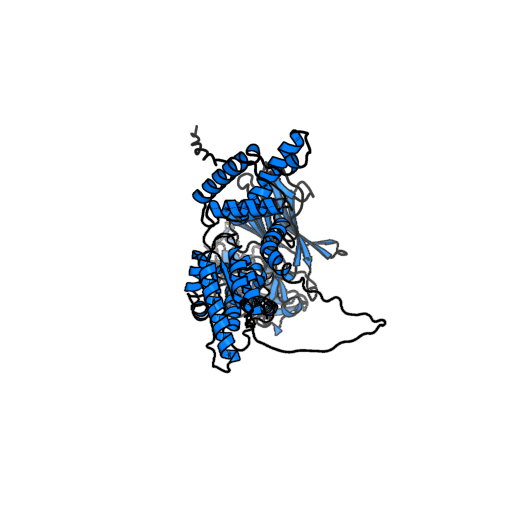 399 ASP A N 1
ATOM 3124 C CA . ASP A 1 399 ? -21.785 -29.402 -32.810 1.00 85.75 399 ASP A CA 1
ATOM 3125 C C . ASP A 1 399 ? -22.547 -30.648 -33.310 1.00 85.75 399 ASP A C 1
ATOM 3127 O O . ASP A 1 399 ? -23.239 -30.599 -34.324 1.00 85.75 399 ASP A O 1
ATOM 3131 N N . ASN A 1 400 ? -22.409 -31.783 -32.614 1.00 90.00 400 ASN A N 1
ATOM 3132 C CA . ASN A 1 400 ? -23.105 -33.040 -32.901 1.00 90.00 400 ASN A CA 1
ATOM 3133 C C . ASN A 1 400 ? -24.221 -33.346 -31.881 1.00 90.00 400 ASN A C 1
ATOM 3135 O O . ASN A 1 400 ? -24.603 -34.508 -31.724 1.00 90.00 400 ASN A O 1
ATOM 3139 N N . ASP A 1 401 ? -24.715 -32.332 -31.161 1.00 89.25 401 ASP A N 1
ATOM 3140 C CA . ASP A 1 401 ? -25.782 -32.435 -30.153 1.00 89.25 401 ASP A CA 1
ATOM 3141 C C . ASP A 1 401 ? -25.485 -33.451 -29.026 1.00 89.25 401 ASP A C 1
ATOM 3143 O O . ASP A 1 401 ? -26.385 -33.981 -28.362 1.00 89.25 401 ASP A O 1
ATOM 3147 N N . LEU A 1 402 ? -24.206 -33.759 -28.788 1.00 88.38 402 LEU A N 1
ATOM 3148 C CA . LEU A 1 402 ? -23.773 -34.649 -27.717 1.00 88.38 402 LEU A CA 1
ATOM 3149 C C . LEU A 1 402 ? -23.520 -33.853 -26.442 1.00 88.38 402 LEU A C 1
ATOM 3151 O O . LEU A 1 402 ? -22.940 -32.771 -26.450 1.00 88.38 402 LEU A O 1
ATOM 3155 N N . THR A 1 403 ? -23.857 -34.451 -25.300 1.00 79.19 403 THR A N 1
ATOM 3156 C CA . THR A 1 403 ? -23.543 -33.848 -24.004 1.00 79.19 403 THR A CA 1
ATOM 3157 C C . THR A 1 403 ? -22.034 -33.691 -23.830 1.00 79.19 403 THR A C 1
ATOM 3159 O O . THR A 1 403 ? -21.248 -34.626 -24.049 1.00 79.19 403 THR A O 1
ATOM 3162 N N . VAL A 1 404 ? -21.630 -32.491 -23.423 1.00 77.69 404 VAL A N 1
ATOM 3163 C CA . VAL A 1 404 ? -20.239 -32.117 -23.178 1.00 77.69 404 VAL A CA 1
ATOM 3164 C C . VAL A 1 404 ? -20.003 -32.050 -21.675 1.00 77.69 404 VAL A C 1
ATOM 3166 O O . VAL A 1 404 ? -20.822 -31.524 -20.924 1.00 77.69 404 VAL A O 1
ATOM 3169 N N . SER A 1 405 ? -18.882 -32.605 -21.215 1.00 68.25 405 SER A N 1
ATOM 3170 C CA . SER A 1 405 ? -18.479 -32.448 -19.818 1.00 68.25 405 SER A CA 1
ATOM 3171 C C . SER A 1 405 ? -17.865 -31.068 -19.619 1.00 68.25 405 SER A C 1
ATOM 3173 O O . SER A 1 405 ? -16.958 -30.681 -20.353 1.00 68.25 405 SER A O 1
ATOM 3175 N N . SER A 1 406 ? -18.319 -30.361 -18.584 1.00 67.12 406 SER A N 1
ATOM 3176 C CA . SER A 1 406 ? -17.727 -29.108 -18.116 1.00 67.12 406 SER A CA 1
ATOM 3177 C C . SER A 1 406 ? -16.227 -29.292 -17.849 1.00 67.12 406 SER A C 1
ATOM 3179 O O . SER A 1 406 ? -15.858 -29.994 -16.905 1.00 67.12 406 SER A O 1
ATOM 3181 N N . LEU A 1 407 ? -15.369 -28.648 -18.642 1.00 72.31 407 LEU A N 1
ATOM 3182 C CA . LEU A 1 407 ? -13.931 -28.596 -18.377 1.00 72.31 407 LEU A CA 1
ATOM 3183 C C . LEU A 1 407 ? -13.626 -27.565 -17.285 1.00 72.31 407 LEU A C 1
ATOM 3185 O O . LEU A 1 407 ? -14.216 -26.482 -17.293 1.00 72.31 407 LEU A O 1
ATOM 3189 N N . PRO A 1 408 ? -12.686 -27.857 -16.373 1.00 78.25 408 PRO A N 1
ATOM 3190 C CA . PRO A 1 408 ? -12.096 -26.834 -15.525 1.00 78.25 408 PRO A CA 1
ATOM 3191 C C . PRO A 1 408 ? -1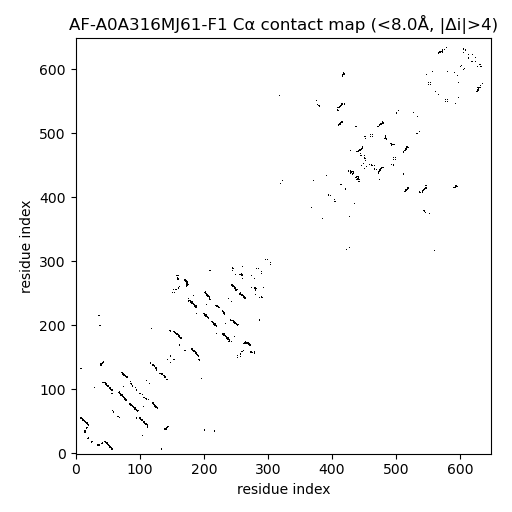1.341 -25.835 -16.406 1.00 78.25 408 PRO A C 1
ATOM 3193 O O . PRO A 1 408 ? -10.405 -26.216 -17.109 1.00 78.25 408 PRO A O 1
ATOM 3196 N N . LEU A 1 409 ? -11.780 -24.577 -16.388 1.00 85.12 409 LEU A N 1
ATOM 3197 C CA . LEU A 1 409 ? -11.245 -23.518 -17.247 1.00 85.12 409 LEU A CA 1
ATOM 3198 C C . LEU A 1 409 ? -10.100 -22.748 -16.577 1.00 85.12 409 LEU A C 1
ATOM 3200 O O . LEU A 1 409 ? -9.162 -22.332 -17.241 1.00 85.12 409 LEU A O 1
ATOM 3204 N N . HIS A 1 410 ? -10.162 -22.574 -15.258 1.00 91.06 410 HIS A N 1
ATOM 3205 C CA . HIS A 1 410 ? -9.208 -21.762 -14.502 1.00 91.06 410 HIS A CA 1
ATOM 3206 C C . HIS A 1 410 ? -7.839 -22.439 -14.385 1.00 91.06 410 HIS A C 1
ATOM 3208 O O . HIS A 1 410 ? -7.743 -23.671 -14.346 1.00 91.06 410 HIS A O 1
ATOM 3214 N N . ALA A 1 411 ? -6.780 -21.633 -14.324 1.00 92.88 411 ALA A N 1
ATOM 3215 C CA . ALA A 1 411 ? -5.403 -22.113 -14.349 1.00 92.88 411 ALA A CA 1
ATOM 3216 C C . ALA A 1 411 ? -4.500 -21.398 -13.338 1.00 92.88 411 ALA A C 1
ATOM 3218 O O . ALA A 1 411 ? -4.828 -20.341 -12.798 1.00 92.88 411 ALA A O 1
ATOM 3219 N N . MET A 1 412 ? -3.331 -21.989 -13.099 1.00 93.56 412 MET A N 1
ATOM 3220 C CA . MET A 1 412 ? -2.280 -21.411 -12.267 1.00 93.56 412 MET A CA 1
ATOM 3221 C C . MET A 1 412 ? -0.937 -21.476 -12.986 1.00 93.56 412 MET A C 1
ATOM 3223 O O . MET A 1 412 ? -0.557 -22.536 -13.485 1.00 93.56 412 MET A O 1
ATOM 3227 N N . PHE A 1 413 ? -0.217 -20.358 -13.028 1.00 94.69 413 PHE A N 1
ATOM 3228 C CA . PHE A 1 413 ? 1.094 -20.227 -13.660 1.00 94.69 413 PHE A CA 1
ATOM 3229 C C . PHE A 1 413 ? 2.176 -20.067 -12.595 1.00 94.69 413 PHE A C 1
ATOM 3231 O O . PHE A 1 413 ? 2.170 -19.107 -11.830 1.00 94.69 413 PHE A O 1
ATOM 3238 N N . LEU A 1 414 ? 3.116 -21.006 -12.550 1.00 92.25 414 LEU A N 1
ATOM 3239 C CA . LEU A 1 414 ? 4.177 -21.042 -11.547 1.00 92.25 414 LEU A CA 1
ATOM 3240 C C . LEU A 1 414 ? 5.535 -20.855 -12.209 1.00 92.25 414 LEU A C 1
ATOM 3242 O O . LEU A 1 414 ? 5.945 -21.715 -12.985 1.00 92.25 414 LEU A O 1
ATOM 3246 N N . GLY A 1 415 ? 6.257 -19.795 -11.864 1.00 89.06 415 GLY A N 1
ATOM 3247 C CA . GLY A 1 415 ? 7.622 -19.587 -12.352 1.00 89.06 415 GLY A CA 1
ATOM 3248 C C . GLY A 1 415 ? 8.157 -18.190 -12.076 1.00 89.06 415 GLY A C 1
ATOM 3249 O O . GLY A 1 415 ? 7.394 -17.285 -11.732 1.00 89.06 415 GLY A O 1
ATOM 3250 N N . SER A 1 416 ? 9.465 -18.015 -12.251 1.00 85.94 416 SER A N 1
ATOM 3251 C CA . SER A 1 416 ? 10.170 -16.757 -11.981 1.00 85.94 416 SER A CA 1
ATOM 3252 C C . SER A 1 416 ? 9.752 -15.622 -12.940 1.00 85.94 416 SER A C 1
ATOM 3254 O O . SER A 1 416 ? 9.092 -15.873 -13.962 1.00 85.94 416 SER A O 1
ATOM 3256 N N . PRO A 1 417 ? 10.050 -14.349 -12.624 1.00 83.50 417 PRO A N 1
ATOM 3257 C CA . PRO A 1 417 ? 9.781 -13.214 -13.500 1.00 83.50 417 PRO A CA 1
ATOM 3258 C C . PRO A 1 417 ? 10.461 -13.372 -14.860 1.00 83.50 417 PRO A C 1
ATOM 3260 O O . PRO A 1 417 ? 11.517 -13.990 -14.976 1.00 83.50 417 PRO A O 1
ATOM 3263 N N . GLY A 1 418 ? 9.840 -12.825 -15.907 1.00 79.69 418 GLY A N 1
ATOM 3264 C CA . GLY A 1 418 ? 10.410 -12.846 -17.258 1.00 79.69 418 GLY A CA 1
ATOM 3265 C C . GLY A 1 418 ? 10.466 -14.225 -17.930 1.00 79.69 418 GLY A C 1
ATOM 3266 O O . GLY A 1 418 ? 11.189 -14.379 -18.908 1.00 79.69 418 GLY A O 1
ATOM 3267 N N . THR A 1 419 ? 9.708 -15.215 -17.445 1.00 85.00 419 THR A N 1
ATOM 3268 C CA . THR A 1 419 ? 9.566 -16.559 -18.055 1.00 85.00 419 THR A CA 1
ATOM 3269 C C . THR A 1 419 ? 8.432 -16.657 -19.090 1.00 85.00 419 THR A C 1
ATOM 3271 O O . THR A 1 419 ? 8.184 -17.721 -19.646 1.00 85.00 419 THR A O 1
ATOM 3274 N N . GLY A 1 420 ? 7.719 -15.558 -19.370 1.00 84.19 420 GLY A N 1
ATOM 3275 C CA . GLY A 1 420 ? 6.686 -15.505 -20.419 1.00 84.19 420 GLY A CA 1
ATOM 3276 C C . GLY A 1 420 ? 5.252 -15.831 -19.974 1.00 84.19 420 GLY A C 1
ATOM 3277 O O . GLY A 1 420 ? 4.396 -16.068 -20.824 1.00 84.19 420 GLY A O 1
ATOM 3278 N N . LYS A 1 421 ? 4.958 -15.811 -18.665 1.00 89.50 421 LYS A N 1
ATOM 3279 C CA . LYS A 1 421 ? 3.613 -16.057 -18.097 1.00 89.50 421 LYS A CA 1
ATOM 3280 C C . LYS A 1 421 ? 2.513 -15.222 -18.775 1.00 89.50 421 LYS A C 1
ATOM 3282 O O . LYS A 1 421 ? 1.545 -15.777 -19.292 1.00 89.50 421 LYS A O 1
ATOM 3287 N N . THR A 1 422 ? 2.688 -13.902 -18.840 1.00 86.19 422 THR A N 1
ATOM 3288 C CA . THR A 1 422 ? 1.720 -12.974 -19.452 1.00 86.19 422 THR A CA 1
ATOM 3289 C C . THR A 1 422 ? 1.570 -13.204 -20.958 1.00 86.19 422 THR A C 1
ATOM 3291 O O . THR A 1 422 ? 0.459 -13.171 -21.485 1.00 86.19 422 THR A O 1
ATOM 3294 N N . THR A 1 423 ? 2.666 -13.516 -21.655 1.00 82.56 423 THR A N 1
ATOM 3295 C CA . THR A 1 423 ? 2.665 -13.856 -23.088 1.00 82.56 423 THR A CA 1
ATOM 3296 C C . THR A 1 423 ? 1.820 -15.091 -23.368 1.00 82.56 423 THR A C 1
ATOM 3298 O O . THR A 1 423 ? 0.961 -15.083 -24.249 1.00 82.56 423 THR A O 1
ATOM 3301 N N . VAL A 1 424 ? 2.025 -16.145 -22.579 1.00 86.94 424 VAL A N 1
ATOM 3302 C CA . VAL A 1 424 ? 1.266 -17.388 -22.707 1.00 86.94 424 VAL A CA 1
ATOM 3303 C C . VAL A 1 424 ? -0.208 -17.164 -22.367 1.00 86.94 424 VAL A C 1
ATOM 3305 O O . VAL A 1 424 ? -1.066 -17.688 -23.072 1.00 86.94 424 VAL A O 1
ATOM 3308 N N . ALA A 1 425 ? -0.533 -16.332 -21.370 1.00 90.06 425 ALA A N 1
ATOM 3309 C CA . ALA A 1 425 ? -1.922 -15.962 -21.081 1.00 90.06 425 ALA A CA 1
ATOM 3310 C C . ALA A 1 425 ? -2.603 -15.307 -22.298 1.00 90.06 425 ALA A C 1
ATOM 3312 O O . ALA A 1 425 ? -3.698 -15.722 -22.678 1.00 90.06 425 ALA A O 1
ATOM 3313 N N . LYS A 1 426 ? -1.936 -14.350 -22.963 1.00 85.69 426 LYS A N 1
ATOM 3314 C CA . LYS A 1 426 ? -2.438 -13.704 -24.194 1.00 85.69 426 LYS A CA 1
ATOM 3315 C C . LYS A 1 426 ? -2.728 -14.738 -25.292 1.00 85.69 426 LYS A C 1
ATOM 3317 O O . LYS A 1 426 ? -3.796 -14.702 -25.903 1.00 85.69 426 LYS A O 1
ATOM 3322 N N . MET A 1 427 ? -1.840 -15.714 -25.488 1.00 82.38 427 MET A N 1
ATOM 3323 C CA . MET A 1 427 ? -2.043 -16.792 -26.467 1.00 82.38 427 MET A CA 1
ATOM 3324 C C . MET A 1 427 ? -3.221 -17.711 -26.119 1.00 82.38 427 MET A C 1
ATOM 3326 O O . MET A 1 427 ? -4.009 -18.056 -27.002 1.00 82.38 427 MET A O 1
ATOM 3330 N N . ILE A 1 428 ? -3.382 -18.076 -24.842 1.00 86.62 428 ILE A N 1
ATOM 3331 C CA . ILE A 1 428 ? -4.536 -18.864 -24.383 1.00 86.62 428 ILE A CA 1
ATOM 3332 C C . ILE A 1 428 ? -5.841 -18.112 -24.659 1.00 86.62 428 ILE A C 1
ATOM 3334 O O . ILE A 1 428 ? -6.801 -18.730 -25.112 1.00 86.62 428 ILE A O 1
ATOM 3338 N N . GLY A 1 429 ? -5.877 -16.794 -24.446 1.00 87.56 429 GLY A N 1
ATOM 3339 C CA . GLY A 1 429 ? -7.059 -15.967 -24.710 1.00 87.56 429 GLY A CA 1
ATOM 3340 C C . GLY A 1 429 ? -7.499 -16.036 -26.172 1.00 87.56 429 GLY A C 1
ATOM 3341 O O . GLY A 1 429 ? -8.660 -16.335 -26.462 1.00 87.56 429 GLY A O 1
ATOM 3342 N N . VAL A 1 430 ? -6.553 -15.869 -27.101 1.00 82.25 430 VAL A N 1
ATOM 3343 C CA . VAL A 1 430 ? -6.801 -15.998 -28.547 1.00 82.25 430 VAL A CA 1
ATOM 3344 C C . VAL A 1 430 ? -7.276 -17.407 -28.912 1.00 82.25 430 VAL A C 1
ATOM 3346 O O . VAL A 1 430 ? -8.250 -17.560 -29.654 1.00 82.25 430 VAL A O 1
ATOM 3349 N N . MET A 1 431 ? -6.625 -18.442 -28.376 1.00 82.31 431 MET A N 1
ATOM 3350 C CA . MET A 1 431 ? -6.988 -19.841 -28.618 1.00 82.31 431 MET A CA 1
ATOM 3351 C C . MET A 1 431 ? -8.415 -20.145 -28.142 1.00 82.31 431 MET A C 1
ATOM 3353 O O . MET A 1 431 ? -9.220 -20.692 -28.897 1.00 82.31 431 MET A O 1
ATOM 3357 N N . LEU A 1 432 ? -8.758 -19.756 -26.913 1.00 84.50 432 LEU A N 1
ATOM 3358 C CA . LEU A 1 432 ? -10.077 -19.992 -26.329 1.00 84.50 432 LEU A CA 1
ATOM 3359 C C . LEU A 1 432 ? -11.185 -19.214 -27.041 1.00 84.50 432 LEU A C 1
ATOM 3361 O O . LEU A 1 432 ? -12.289 -19.741 -27.194 1.00 84.50 432 LEU A O 1
ATOM 3365 N N . LYS A 1 433 ? -10.890 -18.007 -27.536 1.00 84.88 433 LYS A N 1
ATOM 3366 C CA . LYS A 1 433 ? -11.822 -17.247 -28.375 1.00 84.88 433 LYS A CA 1
ATOM 3367 C C . LYS A 1 433 ? -12.167 -17.983 -29.660 1.00 84.88 433 LYS A C 1
ATOM 3369 O O . LYS A 1 433 ? -13.336 -18.158 -29.985 1.00 84.88 433 LYS A O 1
ATOM 3374 N N . ARG A 1 434 ? -11.153 -18.455 -30.388 1.00 76.81 434 ARG A N 1
ATOM 3375 C CA . ARG A 1 434 ? -11.342 -19.208 -31.643 1.00 76.81 434 ARG A CA 1
ATOM 3376 C C . ARG A 1 434 ? -12.081 -20.521 -31.409 1.00 76.81 434 ARG A C 1
ATOM 3378 O O . ARG A 1 434 ? -12.954 -20.907 -32.186 1.00 76.81 434 ARG A O 1
ATOM 3385 N N . ALA A 1 435 ? -11.780 -21.181 -30.296 1.00 74.88 435 ALA A N 1
ATOM 3386 C CA . ALA A 1 435 ? -12.520 -22.351 -29.862 1.00 74.88 435 ALA A CA 1
ATOM 3387 C C . ALA A 1 435 ? -13.987 -22.044 -29.512 1.00 74.88 435 ALA A C 1
ATOM 3389 O O . ALA A 1 435 ? -14.795 -22.963 -29.486 1.00 74.88 435 ALA A O 1
ATOM 3390 N N . GLY A 1 436 ? -14.375 -20.781 -29.330 1.00 77.25 436 GLY A N 1
ATOM 3391 C CA . GLY A 1 436 ? -15.726 -20.393 -28.921 1.00 77.25 436 GLY A CA 1
ATOM 3392 C C . GLY A 1 436 ? -15.995 -20.621 -27.433 1.00 77.25 436 GLY A C 1
ATOM 3393 O O . GLY A 1 436 ? -17.146 -20.604 -27.022 1.00 77.25 436 GLY A O 1
ATOM 3394 N N . VAL A 1 437 ? -14.944 -20.840 -26.633 1.00 83.62 437 VAL A N 1
ATOM 3395 C CA . VAL A 1 437 ? -15.046 -20.945 -25.168 1.00 83.62 437 VAL A CA 1
ATOM 3396 C C . VAL A 1 437 ? -15.167 -19.561 -24.532 1.00 83.62 437 VAL A C 1
ATOM 3398 O O . VAL A 1 437 ? -15.851 -19.413 -23.527 1.00 83.62 437 VAL A O 1
ATOM 3401 N N . LEU A 1 438 ? -14.498 -18.561 -25.114 1.00 87.56 438 LEU A N 1
ATOM 3402 C CA . LEU A 1 438 ? -14.539 -17.161 -24.688 1.00 87.56 438 LEU A CA 1
ATOM 3403 C C . LEU A 1 438 ? -15.065 -16.280 -25.826 1.00 87.56 438 LEU A C 1
ATOM 3405 O O . LEU A 1 438 ? -14.726 -16.500 -26.987 1.00 87.56 438 LEU A O 1
ATOM 3409 N N . SER A 1 439 ? -15.845 -15.245 -25.526 1.00 87.81 439 SER A N 1
ATOM 3410 C CA . SER A 1 439 ? -16.415 -14.373 -26.563 1.00 87.81 439 SER A CA 1
ATOM 3411 C C . SER A 1 439 ? -15.410 -13.387 -27.187 1.00 87.81 439 SER A C 1
ATOM 3413 O O . SER A 1 439 ? -15.530 -13.036 -28.364 1.00 87.81 439 SER A O 1
ATOM 3415 N N . ARG A 1 440 ? -14.386 -12.940 -26.443 1.00 89.19 440 ARG A N 1
ATOM 3416 C CA . ARG A 1 440 ? -13.437 -11.883 -26.863 1.00 89.19 440 ARG A CA 1
ATOM 3417 C C . ARG A 1 440 ? -11.967 -12.298 -26.869 1.00 89.19 440 ARG A C 1
ATOM 3419 O O . ARG A 1 440 ? -11.251 -11.869 -27.775 1.00 89.19 440 ARG A O 1
ATOM 3426 N N . GLY A 1 441 ? -11.529 -13.108 -25.909 1.00 86.12 441 GLY A N 1
ATOM 3427 C CA . GLY A 1 441 ? -10.158 -13.607 -25.764 1.00 86.12 441 GLY A CA 1
ATOM 3428 C C . GLY A 1 441 ? -9.114 -12.587 -25.305 1.00 86.12 441 GLY A C 1
ATOM 3429 O O . GLY A 1 441 ? -7.926 -12.873 -25.428 1.00 86.12 441 GLY A O 1
ATOM 3430 N N . HIS A 1 442 ? -9.509 -11.403 -24.826 1.00 88.38 442 HIS A N 1
ATOM 3431 C CA . HIS A 1 442 ? -8.564 -10.414 -24.290 1.00 88.38 442 HIS A CA 1
ATOM 3432 C C . HIS A 1 442 ? -8.067 -10.817 -22.898 1.00 88.38 442 HIS A C 1
ATOM 3434 O O . HIS A 1 442 ? -8.686 -11.636 -22.222 1.00 88.38 442 HIS A O 1
ATOM 3440 N N . VAL A 1 443 ? -6.951 -10.234 -22.463 1.00 89.75 443 VAL A N 1
ATOM 3441 C CA . VAL A 1 443 ? -6.375 -10.474 -21.133 1.00 89.75 443 VAL A CA 1
ATOM 3442 C C . VAL A 1 443 ? -6.390 -9.178 -20.339 1.00 89.75 443 VAL A C 1
ATOM 3444 O O . VAL A 1 443 ? -5.895 -8.158 -20.813 1.00 89.75 443 VAL A O 1
ATOM 3447 N N . VAL A 1 444 ? -6.936 -9.238 -19.131 1.00 92.94 444 VAL A N 1
ATOM 3448 C CA . VAL A 1 444 ? -6.904 -8.175 -18.128 1.00 92.94 444 VAL A CA 1
ATOM 3449 C C . VAL A 1 444 ? -5.897 -8.586 -17.066 1.00 92.94 444 VAL A C 1
ATOM 3451 O O . VAL A 1 444 ? -6.072 -9.618 -16.421 1.00 92.94 444 VAL A O 1
ATOM 3454 N N . VAL A 1 445 ? -4.833 -7.802 -16.906 1.00 91.69 445 VAL A N 1
ATOM 3455 C CA . VAL A 1 445 ? -3.798 -8.045 -15.893 1.00 91.69 445 VAL A CA 1
ATOM 3456 C C . VAL A 1 445 ? -4.108 -7.197 -14.664 1.00 91.69 445 VAL A C 1
ATOM 3458 O O . VAL A 1 445 ? -4.407 -6.009 -14.792 1.00 91.69 445 VAL A O 1
ATOM 3461 N N . LYS A 1 446 ? -4.077 -7.811 -13.482 1.00 92.62 446 LYS A N 1
ATOM 3462 C CA . LYS A 1 446 ? -4.238 -7.144 -12.189 1.00 92.62 446 LYS A CA 1
ATOM 3463 C C . LYS A 1 446 ? -3.185 -7.650 -11.213 1.00 92.62 446 LYS A C 1
ATOM 3465 O O . LYS A 1 446 ? -2.823 -8.821 -11.223 1.00 92.62 446 LYS A O 1
ATOM 3470 N N . GLU A 1 447 ? -2.771 -6.776 -10.321 1.00 89.88 447 GLU A N 1
ATOM 3471 C CA . GLU A 1 447 ? -1.938 -7.081 -9.166 1.00 89.88 447 GLU A CA 1
ATOM 3472 C C . GLU A 1 447 ? -2.715 -6.797 -7.877 1.00 89.88 447 GLU A C 1
ATOM 3474 O O . GLU A 1 447 ? -3.824 -6.244 -7.894 1.00 89.88 447 GLU A O 1
ATOM 3479 N N . ARG A 1 448 ? -2.118 -7.129 -6.728 1.00 87.88 448 ARG A N 1
ATOM 3480 C CA . ARG A 1 448 ? -2.699 -6.842 -5.410 1.00 87.88 448 ARG A CA 1
ATOM 3481 C C . ARG A 1 448 ? -3.114 -5.376 -5.262 1.00 87.88 448 ARG A C 1
ATOM 3483 O O . ARG A 1 448 ? -4.222 -5.114 -4.800 1.00 87.88 448 ARG A O 1
ATOM 3490 N N . ALA A 1 449 ? -2.275 -4.437 -5.697 1.00 84.31 449 ALA A N 1
ATOM 3491 C CA . ALA A 1 449 ? -2.570 -3.007 -5.616 1.00 84.31 449 ALA A CA 1
ATOM 3492 C C . ALA A 1 449 ? -3.840 -2.620 -6.396 1.00 84.31 449 ALA A C 1
ATOM 3494 O O . ALA A 1 449 ? -4.644 -1.824 -5.913 1.00 84.31 449 ALA A O 1
ATOM 3495 N N . ASN A 1 450 ? -4.075 -3.226 -7.568 1.00 85.75 450 ASN A N 1
ATOM 3496 C CA . ASN A 1 450 ? -5.269 -2.941 -8.367 1.00 85.75 450 ASN A CA 1
ATOM 3497 C C . ASN A 1 450 ? -6.552 -3.498 -7.734 1.00 85.75 450 ASN A C 1
ATOM 3499 O O . ASN A 1 450 ? -7.626 -2.940 -7.948 1.00 85.75 450 ASN A O 1
ATOM 3503 N N . LEU A 1 451 ? -6.450 -4.613 -7.004 1.00 86.62 451 LEU A N 1
ATOM 3504 C CA . LEU A 1 451 ? -7.596 -5.299 -6.403 1.00 86.62 451 LEU A CA 1
ATOM 3505 C C . LEU A 1 451 ? -7.967 -4.721 -5.036 1.00 86.62 451 LEU A C 1
ATOM 3507 O O . LEU A 1 451 ? -9.149 -4.633 -4.722 1.00 86.62 451 LEU A O 1
ATOM 3511 N N . LEU A 1 452 ? -6.988 -4.284 -4.245 1.00 82.25 452 LEU A N 1
ATOM 3512 C CA . LEU A 1 452 ? -7.257 -3.599 -2.979 1.00 82.25 452 LEU A CA 1
ATOM 3513 C C . LEU A 1 452 ? -7.712 -2.157 -3.211 1.00 82.25 452 LEU A C 1
ATOM 3515 O O . LEU A 1 452 ? -8.680 -1.702 -2.608 1.00 82.25 452 LEU A O 1
ATOM 3519 N N . GLY A 1 453 ? -7.088 -1.471 -4.171 1.00 63.50 453 GLY A N 1
ATOM 3520 C CA . GLY A 1 453 ? -7.326 -0.054 -4.405 1.00 63.50 453 GLY A CA 1
ATOM 3521 C C . GLY A 1 453 ? -6.835 0.827 -3.245 1.00 63.50 453 GLY A C 1
ATOM 3522 O O . GLY A 1 453 ? -6.265 0.332 -2.275 1.00 63.50 453 GLY A O 1
ATOM 3523 N N . PRO A 1 454 ? -7.036 2.150 -3.344 1.00 51.00 454 PRO A N 1
ATOM 3524 C CA . PRO A 1 454 ? -6.540 3.108 -2.354 1.00 51.00 454 PRO A CA 1
ATOM 3525 C C . PRO A 1 454 ? -7.419 3.224 -1.094 1.00 51.00 454 PRO A C 1
ATOM 3527 O O . PRO A 1 454 ? -7.040 3.924 -0.164 1.00 51.00 454 PRO A O 1
ATOM 3530 N N . TYR A 1 455 ? -8.585 2.564 -1.054 1.00 49.62 455 TYR A N 1
ATOM 3531 C CA . TYR A 1 455 ? -9.581 2.698 0.015 1.00 49.62 455 TYR A CA 1
ATOM 3532 C C . TYR A 1 455 ? -9.911 1.331 0.628 1.00 49.62 455 TYR A C 1
ATOM 3534 O O . TYR A 1 455 ? -10.185 0.384 -0.114 1.00 49.62 455 TYR A O 1
ATOM 3542 N N . TYR A 1 456 ? -9.976 1.246 1.960 1.00 55.16 456 TYR A N 1
ATOM 3543 C CA . TYR A 1 456 ? -10.505 0.069 2.662 1.00 55.16 456 TYR A CA 1
ATOM 3544 C C . TYR A 1 456 ? -11.973 -0.172 2.273 1.00 55.16 456 TYR A C 1
ATOM 3546 O O . TYR A 1 456 ? -12.724 0.786 2.093 1.00 55.16 456 TYR A O 1
ATOM 3554 N N . SER A 1 457 ? -12.407 -1.436 2.185 1.00 63.78 457 SER A N 1
ATOM 3555 C CA . SER A 1 457 ? -13.773 -1.892 1.828 1.00 63.78 457 SER A CA 1
ATOM 3556 C C . SER A 1 457 ? -14.169 -1.832 0.344 1.00 63.78 457 SER A C 1
ATOM 3558 O O . SER A 1 457 ? -15.299 -2.174 -0.013 1.00 63.78 457 SER A O 1
ATOM 3560 N N . ASN A 1 458 ? -13.246 -1.461 -0.548 1.00 76.31 458 ASN A N 1
ATOM 3561 C CA . ASN A 1 458 ? -13.471 -1.530 -1.994 1.00 76.31 458 ASN A CA 1
ATOM 3562 C C . ASN A 1 458 ? -12.977 -2.833 -2.635 1.00 76.31 458 ASN A C 1
ATOM 3564 O O . ASN A 1 458 ? -13.160 -3.010 -3.837 1.00 76.31 458 ASN A O 1
ATOM 3568 N N . GLU A 1 459 ? -12.399 -3.758 -1.872 1.00 85.38 459 GLU A N 1
ATOM 3569 C CA . GLU A 1 459 ? -11.739 -4.961 -2.383 1.00 85.38 459 GLU A CA 1
ATOM 3570 C C . GLU A 1 45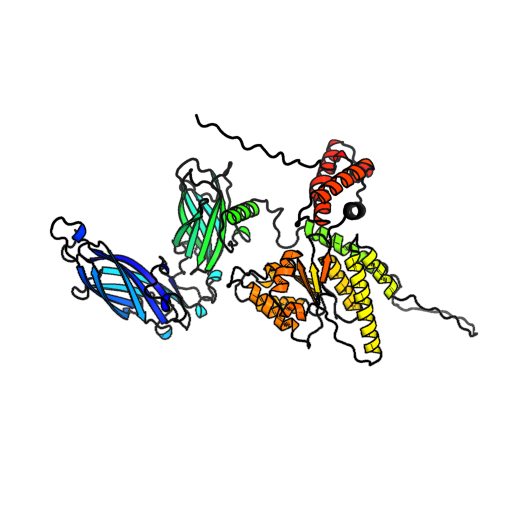9 ? -12.706 -5.839 -3.176 1.00 85.38 459 GLU A C 1
ATOM 3572 O O . GLU A 1 459 ? -12.413 -6.245 -4.300 1.00 85.38 459 GLU A O 1
ATOM 3577 N N . GLU A 1 460 ? -13.896 -6.088 -2.626 1.00 84.25 460 GLU A N 1
ATOM 3578 C CA . GLU A 1 460 ? -14.935 -6.873 -3.296 1.00 84.25 460 GLU A CA 1
ATOM 3579 C C . GLU A 1 460 ? -15.420 -6.165 -4.569 1.00 84.25 460 GLU A C 1
ATOM 3581 O O . GLU A 1 460 ? -15.497 -6.777 -5.633 1.00 84.25 460 GLU A O 1
ATOM 3586 N N . THR A 1 461 ? -15.653 -4.850 -4.501 1.00 86.56 461 THR A N 1
ATOM 3587 C CA . THR A 1 461 ? -16.099 -4.051 -5.654 1.00 86.56 461 THR A CA 1
ATOM 3588 C C . THR A 1 461 ? -15.049 -4.019 -6.766 1.00 86.56 461 THR A C 1
ATOM 3590 O O . THR A 1 461 ? -15.381 -4.192 -7.938 1.00 86.56 461 THR A O 1
ATOM 3593 N N . ASN A 1 462 ? -13.777 -3.821 -6.425 1.00 89.12 462 ASN A N 1
ATOM 3594 C CA . ASN A 1 462 ? -12.663 -3.796 -7.371 1.00 89.12 462 ASN A CA 1
ATOM 3595 C C . ASN A 1 462 ? -12.424 -5.177 -7.984 1.00 89.12 462 ASN A C 1
ATOM 3597 O O . ASN A 1 462 ? -12.183 -5.283 -9.186 1.00 89.12 462 ASN A O 1
ATOM 3601 N N . THR A 1 463 ? -12.568 -6.239 -7.189 1.00 91.12 463 THR A N 1
ATOM 3602 C CA . THR A 1 463 ? -12.498 -7.622 -7.674 1.00 91.12 463 THR A CA 1
ATOM 3603 C C . THR A 1 463 ? -13.625 -7.913 -8.662 1.00 91.12 463 THR A C 1
ATOM 3605 O O . THR A 1 463 ? -13.374 -8.441 -9.743 1.00 91.12 463 THR A O 1
ATOM 3608 N N . LEU A 1 464 ? -14.860 -7.513 -8.346 1.00 90.12 464 LEU A N 1
ATOM 3609 C CA . LEU A 1 464 ? -16.003 -7.665 -9.247 1.00 90.12 464 LEU A CA 1
ATOM 3610 C C . LEU A 1 464 ? -15.829 -6.859 -10.538 1.00 90.12 464 LEU A C 1
ATOM 3612 O O . LEU A 1 464 ? -16.091 -7.395 -11.611 1.00 90.12 464 LEU A O 1
ATOM 3616 N N . LYS A 1 465 ? -15.317 -5.624 -10.462 1.00 91.81 465 LYS A N 1
ATOM 3617 C CA . LYS A 1 465 ? -14.967 -4.822 -11.647 1.00 91.81 465 LYS A CA 1
ATOM 3618 C C . LYS A 1 465 ? -13.891 -5.492 -12.495 1.00 91.81 465 LYS A C 1
ATOM 3620 O O . LYS A 1 465 ? -14.030 -5.547 -13.708 1.00 91.81 465 LYS A O 1
ATOM 3625 N N . ALA A 1 466 ? -12.848 -6.051 -11.883 1.00 92.25 466 ALA A N 1
ATOM 3626 C CA . ALA A 1 466 ? -11.811 -6.778 -12.612 1.00 92.25 466 ALA A CA 1
ATOM 3627 C C . ALA A 1 466 ? -12.371 -8.024 -13.324 1.00 92.25 466 ALA A C 1
ATOM 3629 O O . ALA A 1 466 ? -11.987 -8.318 -14.455 1.00 92.25 466 ALA A O 1
ATOM 3630 N N . ILE A 1 467 ? -13.309 -8.736 -12.693 1.00 91.88 467 ILE A N 1
ATOM 3631 C CA . ILE A 1 467 ? -14.026 -9.859 -13.314 1.00 91.88 467 ILE A CA 1
ATOM 3632 C C . ILE A 1 467 ? -14.935 -9.373 -14.451 1.00 91.88 467 ILE A C 1
ATOM 3634 O O . ILE A 1 467 ? -15.049 -10.053 -15.470 1.00 91.88 467 ILE A O 1
ATOM 3638 N N . GLU A 1 468 ? -15.581 -8.217 -14.289 1.00 91.25 468 GLU A N 1
ATOM 3639 C CA . GLU A 1 468 ? -16.419 -7.591 -15.314 1.00 91.25 468 GLU A CA 1
ATOM 3640 C C . GLU A 1 468 ? -15.591 -7.177 -16.538 1.00 91.25 468 GLU A C 1
ATOM 3642 O O . GLU A 1 468 ? -15.939 -7.523 -17.665 1.00 91.25 468 GLU A O 1
ATOM 3647 N N . GLU A 1 469 ? -14.445 -6.529 -16.322 1.00 91.38 469 GLU A N 1
ATOM 3648 C CA . GLU A 1 469 ? -13.471 -6.201 -17.367 1.00 91.38 469 GLU A CA 1
ATOM 3649 C C . GLU A 1 469 ? -12.980 -7.458 -18.095 1.00 91.38 469 GLU A C 1
ATOM 3651 O O . GLU A 1 469 ? -12.767 -7.429 -19.308 1.00 91.38 469 GLU A O 1
ATOM 3656 N N . ALA A 1 470 ? -12.823 -8.573 -17.377 1.00 93.44 470 ALA A N 1
ATOM 3657 C CA . ALA A 1 470 ? -12.390 -9.851 -17.930 1.00 93.44 470 ALA A CA 1
ATOM 3658 C C . ALA A 1 470 ? -13.515 -10.674 -18.583 1.00 93.44 470 ALA A C 1
ATOM 3660 O O . ALA A 1 470 ? -13.225 -11.745 -19.119 1.00 93.44 470 ALA A O 1
ATOM 3661 N N . GLN A 1 471 ? -14.775 -10.215 -18.584 1.00 92.62 471 GLN A N 1
ATOM 3662 C CA . GLN A 1 471 ? -15.864 -10.915 -19.278 1.00 92.62 471 GLN A CA 1
ATOM 3663 C C . GLN A 1 471 ? -15.593 -11.003 -20.780 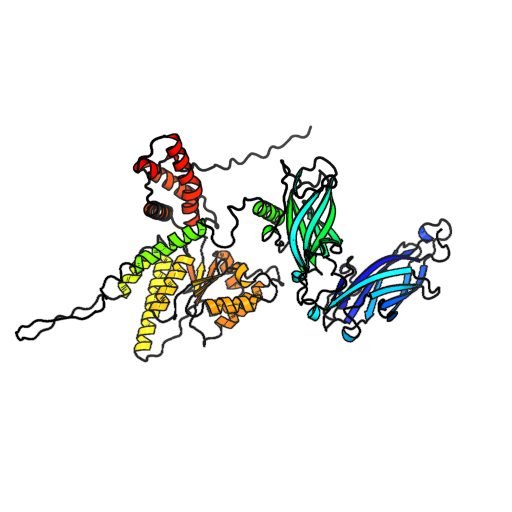1.00 92.62 471 GLN A C 1
ATOM 3665 O O . GLN A 1 471 ? -15.314 -10.011 -21.452 1.00 92.62 471 GLN A O 1
ATOM 3670 N N . GLY A 1 472 ? -15.703 -12.208 -21.312 1.00 89.56 472 GLY A N 1
ATOM 3671 C CA . GLY A 1 472 ? -15.280 -12.606 -22.643 1.00 89.56 472 GLY A CA 1
ATOM 3672 C C . GLY A 1 472 ? -13.802 -12.959 -22.756 1.00 89.56 472 GLY A C 1
ATOM 3673 O O . GLY A 1 472 ? -13.356 -13.259 -23.858 1.00 89.56 472 GLY A O 1
ATOM 3674 N N . GLY A 1 473 ? -13.018 -12.902 -21.681 1.00 93.38 473 GLY A N 1
ATOM 3675 C CA . GLY A 1 473 ? -11.557 -12.948 -21.722 1.00 93.38 473 GLY A CA 1
ATOM 3676 C C . GLY A 1 473 ? -10.923 -13.674 -20.534 1.00 93.38 473 GLY A C 1
ATOM 3677 O O . GLY A 1 473 ? -11.473 -14.626 -19.977 1.00 93.38 473 GLY A O 1
ATOM 3678 N N . ILE A 1 474 ? -9.716 -13.248 -20.178 1.00 94.69 474 ILE A N 1
ATOM 3679 C CA . ILE A 1 474 ? -8.898 -13.827 -19.112 1.00 94.69 474 ILE A CA 1
ATOM 3680 C C . ILE A 1 474 ? -8.599 -12.755 -18.066 1.00 94.69 474 ILE A C 1
ATOM 3682 O O . ILE A 1 474 ? -8.085 -11.694 -18.411 1.00 94.69 474 ILE A O 1
ATOM 3686 N N . LEU A 1 475 ? -8.852 -13.056 -16.793 1.00 96.00 475 LEU A N 1
ATOM 3687 C CA . LEU A 1 475 ? -8.339 -12.292 -15.658 1.00 96.00 475 LEU A CA 1
ATOM 3688 C C . LEU A 1 475 ? -7.028 -12.932 -15.196 1.00 96.00 475 LEU A C 1
ATOM 3690 O O . LEU A 1 475 ? -7.043 -14.024 -14.626 1.00 96.00 475 LEU A O 1
ATOM 3694 N N . LEU A 1 476 ? -5.904 -12.269 -15.449 1.00 95.81 476 LEU A N 1
ATOM 3695 C CA . LEU A 1 476 ? -4.593 -12.662 -14.942 1.00 95.81 476 LEU A CA 1
ATOM 3696 C C . LEU A 1 476 ? -4.295 -11.871 -13.668 1.00 95.81 476 LEU A C 1
ATOM 3698 O O . LEU A 1 476 ? -4.170 -10.651 -13.723 1.00 95.81 476 LEU A O 1
ATOM 3702 N N . ILE A 1 477 ? -4.156 -12.568 -12.542 1.00 95.12 477 ILE A N 1
ATOM 3703 C CA . ILE A 1 477 ? -3.676 -11.975 -11.291 1.00 95.12 477 ILE A CA 1
ATOM 3704 C C . ILE A 1 477 ? -2.198 -12.321 -11.148 1.00 95.12 477 ILE A C 1
ATOM 3706 O O . ILE A 1 477 ? -1.876 -13.489 -10.903 1.00 95.12 477 ILE A O 1
ATOM 3710 N N . ASP A 1 478 ? -1.318 -11.337 -11.330 1.00 90.88 478 ASP A N 1
ATOM 3711 C CA . ASP A 1 478 ? 0.122 -11.528 -11.147 1.00 90.88 478 ASP A CA 1
ATOM 3712 C C . ASP A 1 478 ? 0.521 -11.391 -9.674 1.00 90.88 478 ASP A C 1
ATOM 3714 O O . ASP A 1 478 ? -0.139 -10.706 -8.889 1.00 90.88 478 ASP A O 1
ATOM 3718 N N . GLU A 1 479 ? 1.558 -12.136 -9.294 1.00 89.38 479 GLU A N 1
ATOM 3719 C CA . GLU A 1 479 ? 2.004 -12.335 -7.910 1.00 89.38 479 GLU A CA 1
ATOM 3720 C C . GLU A 1 479 ? 0.847 -12.593 -6.924 1.00 89.38 479 GLU A C 1
ATOM 3722 O O . GLU A 1 479 ? 0.786 -12.059 -5.816 1.00 89.38 479 GLU A O 1
ATOM 3727 N N . ALA A 1 480 ? -0.088 -13.464 -7.317 1.00 91.38 480 ALA A N 1
ATOM 3728 C CA . ALA A 1 480 ? -1.347 -13.701 -6.614 1.00 91.38 480 ALA A CA 1
ATOM 3729 C C . ALA A 1 480 ? -1.176 -14.157 -5.155 1.00 91.38 480 ALA A C 1
ATOM 3731 O O . ALA A 1 480 ? -2.057 -13.904 -4.335 1.00 91.38 480 ALA A O 1
ATOM 3732 N N . TYR A 1 481 ? -0.047 -14.782 -4.798 1.00 87.75 481 TYR A N 1
ATOM 3733 C CA . TYR A 1 481 ? 0.259 -15.142 -3.408 1.00 87.75 481 TYR A CA 1
ATOM 3734 C C . TYR A 1 481 ? 0.300 -13.923 -2.479 1.00 87.75 481 TYR A C 1
ATOM 3736 O O . TYR A 1 481 ? 0.076 -14.075 -1.282 1.00 87.75 481 TYR A O 1
ATOM 3744 N N . GLN A 1 482 ? 0.543 -12.720 -3.009 1.00 89.19 482 GLN A N 1
ATOM 3745 C CA . GLN A 1 482 ? 0.527 -11.492 -2.224 1.00 89.19 482 GLN A CA 1
ATOM 3746 C C . GLN A 1 482 ? -0.865 -11.181 -1.675 1.00 89.19 482 GLN A C 1
ATOM 3748 O O . GLN A 1 482 ? -0.959 -10.516 -0.649 1.00 89.19 482 GLN A O 1
ATOM 3753 N N . LEU A 1 483 ? -1.945 -11.661 -2.303 1.00 86.81 483 LEU A N 1
ATOM 3754 C CA . LEU A 1 483 ? -3.322 -11.499 -1.812 1.00 86.81 483 LEU A CA 1
ATOM 3755 C C . LEU A 1 483 ? -3.581 -12.233 -0.491 1.00 86.81 483 LEU A C 1
ATOM 3757 O O . LEU A 1 483 ? -4.644 -12.066 0.096 1.00 86.81 483 LEU A O 1
ATOM 3761 N N . TYR A 1 484 ? -2.640 -13.056 -0.030 1.00 80.94 484 TYR A N 1
ATOM 3762 C CA . TYR A 1 484 ? -2.782 -13.815 1.197 1.00 80.94 484 TYR A CA 1
ATOM 3763 C C . TYR A 1 484 ? -1.600 -13.574 2.137 1.00 80.94 484 TYR A C 1
ATOM 3765 O O . TYR A 1 484 ? -0.498 -14.070 1.903 1.00 80.94 484 TYR A O 1
ATOM 3773 N N . GLN A 1 485 ? -1.853 -12.867 3.238 1.00 81.88 485 GLN A N 1
ATOM 3774 C CA . GLN A 1 485 ? -0.886 -12.667 4.317 1.00 81.88 485 GLN A CA 1
ATOM 3775 C C . GLN A 1 485 ? -1.373 -13.373 5.595 1.00 81.88 485 GLN A C 1
ATOM 3777 O O . GLN A 1 485 ? -2.202 -12.830 6.320 1.00 81.88 485 GLN A O 1
ATOM 3782 N N . PRO A 1 486 ? -0.907 -14.604 5.887 1.00 69.75 486 PRO A N 1
ATOM 3783 C CA . PRO A 1 486 ? -1.424 -15.395 7.009 1.00 69.75 486 PRO A CA 1
ATOM 3784 C C . PRO A 1 486 ? -1.107 -14.793 8.383 1.00 69.75 486 PRO A C 1
ATOM 3786 O O . PRO A 1 486 ? -1.834 -15.050 9.341 1.00 69.75 486 PRO A O 1
ATOM 3789 N N . ASP A 1 487 ? -0.029 -14.013 8.472 1.00 78.31 487 ASP A N 1
ATOM 3790 C CA . ASP A 1 487 ? 0.439 -13.401 9.717 1.00 78.31 487 ASP A CA 1
ATOM 3791 C C . ASP A 1 487 ? -0.334 -12.119 10.078 1.00 78.31 487 ASP A C 1
ATOM 3793 O O . ASP A 1 487 ? -0.205 -11.629 11.201 1.00 78.31 487 ASP A O 1
ATOM 3797 N N . ASP A 1 488 ? -1.177 -11.614 9.169 1.00 76.12 488 ASP A N 1
ATOM 3798 C CA . ASP A 1 488 ? -2.049 -10.464 9.399 1.00 76.12 488 ASP A CA 1
ATOM 3799 C C . ASP A 1 488 ? -3.540 -10.849 9.257 1.00 76.12 488 ASP A C 1
ATOM 3801 O O . ASP A 1 488 ? -4.094 -10.896 8.157 1.00 76.12 488 ASP A O 1
ATOM 3805 N N . PRO A 1 489 ? -4.254 -11.090 10.374 1.00 71.44 489 PRO A N 1
ATOM 3806 C CA . PRO A 1 489 ? -5.686 -11.400 10.357 1.00 71.44 489 PRO A CA 1
ATOM 3807 C C . PRO A 1 489 ? -6.569 -10.268 9.806 1.00 71.44 489 PRO A C 1
ATOM 3809 O O . PRO A 1 489 ? -7.741 -10.499 9.469 1.00 71.44 489 PRO A O 1
ATOM 3812 N N . ARG A 1 490 ? -6.048 -9.036 9.773 1.00 75.56 490 ARG A N 1
ATOM 3813 C CA . ARG A 1 490 ? -6.737 -7.844 9.272 1.00 75.56 490 ARG A CA 1
ATOM 3814 C C . ARG A 1 490 ? -6.448 -7.593 7.792 1.00 75.56 490 ARG A C 1
ATOM 3816 O O . ARG A 1 490 ? -7.068 -6.690 7.241 1.00 75.56 490 ARG A O 1
ATOM 3823 N N . ASP A 1 491 ? -5.621 -8.426 7.152 1.00 81.38 491 ASP A N 1
ATOM 3824 C CA . ASP A 1 491 ? -5.275 -8.286 5.742 1.00 81.38 491 ASP A CA 1
ATOM 3825 C C . ASP A 1 491 ? -6.534 -8.232 4.857 1.00 81.38 491 ASP A C 1
ATOM 3827 O O . ASP A 1 491 ? -7.328 -9.186 4.856 1.00 81.38 491 ASP A O 1
ATOM 3831 N N . PRO A 1 492 ? -6.737 -7.152 4.082 1.00 82.81 492 PRO A N 1
ATOM 3832 C CA . PRO A 1 492 ? -7.907 -7.021 3.221 1.00 82.81 492 PRO A CA 1
ATOM 3833 C C . PRO A 1 492 ? -7.876 -7.986 2.022 1.00 82.81 492 PRO A C 1
ATOM 3835 O O . PRO A 1 492 ? -8.915 -8.270 1.425 1.00 82.81 492 PRO A O 1
ATOM 3838 N N . GLY A 1 493 ? -6.718 -8.581 1.704 1.00 84.75 493 GLY A N 1
ATOM 3839 C CA . GLY A 1 493 ? -6.562 -9.553 0.617 1.00 84.75 493 GLY A CA 1
ATOM 3840 C C . GLY A 1 493 ? -7.453 -10.796 0.750 1.00 84.75 493 GLY A C 1
ATOM 3841 O O . GLY A 1 493 ? -7.884 -11.364 -0.257 1.00 84.75 493 GLY A O 1
ATOM 3842 N N . LYS A 1 494 ? -7.853 -11.164 1.975 1.00 85.31 494 LYS A N 1
ATOM 3843 C CA . LYS A 1 494 ? -8.829 -12.245 2.201 1.00 85.31 494 LYS A CA 1
ATOM 3844 C C . LYS A 1 494 ? -10.180 -11.977 1.528 1.00 85.31 494 LYS A C 1
ATOM 3846 O O . LYS A 1 494 ? -10.769 -12.910 0.988 1.00 85.31 494 LYS A O 1
ATOM 3851 N N . PHE A 1 495 ? -10.636 -10.722 1.494 1.00 86.50 495 PHE A N 1
ATOM 3852 C CA . PHE A 1 495 ? -11.914 -10.352 0.882 1.00 86.50 495 PHE A CA 1
ATOM 3853 C C . PHE A 1 495 ? -11.861 -10.484 -0.643 1.00 86.50 495 PHE A C 1
ATOM 3855 O O . PHE A 1 495 ? -12.827 -10.928 -1.259 1.00 86.50 495 PHE A O 1
ATOM 3862 N N . VAL A 1 496 ? -10.702 -10.204 -1.253 1.00 90.00 496 VAL A N 1
ATOM 3863 C CA . VAL A 1 496 ? -10.454 -10.470 -2.681 1.00 90.00 496 VAL A CA 1
ATOM 3864 C C . VAL A 1 496 ? -10.580 -11.966 -2.972 1.00 90.00 496 VAL A C 1
ATOM 3866 O O . VAL A 1 496 ? -11.268 -12.365 -3.912 1.00 90.00 496 VAL A O 1
ATOM 3869 N N . ILE A 1 497 ? -9.954 -12.816 -2.153 1.00 88.56 497 ILE A N 1
ATOM 3870 C CA . ILE A 1 497 ? -10.018 -14.276 -2.317 1.00 88.56 497 ILE A CA 1
ATOM 3871 C C . ILE A 1 497 ? -11.457 -14.782 -2.141 1.00 88.56 497 ILE A C 1
ATOM 3873 O O . ILE A 1 497 ? -11.906 -15.613 -2.930 1.00 88.56 497 ILE A O 1
ATOM 3877 N N . G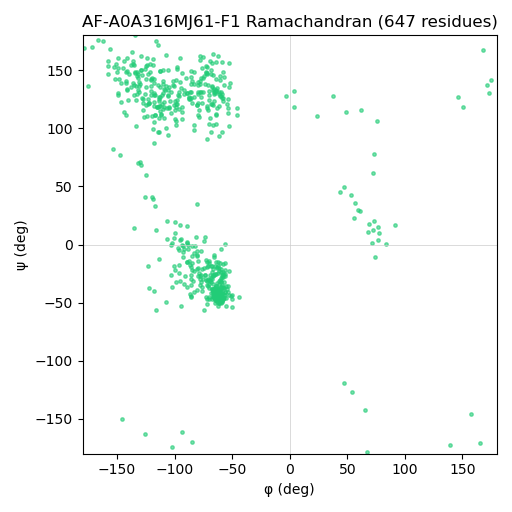LU A 1 498 ? -12.200 -14.278 -1.155 1.00 87.31 498 GLU A N 1
ATOM 3878 C CA . GLU A 1 498 ? -13.611 -14.624 -0.932 1.00 87.31 498 GLU A CA 1
ATOM 3879 C C . GLU A 1 498 ? -14.507 -14.215 -2.113 1.00 87.31 498 GLU A C 1
ATOM 3881 O O . GLU A 1 498 ? -15.320 -15.020 -2.582 1.00 87.31 498 GLU A O 1
ATOM 3886 N N . ALA A 1 499 ? -14.317 -13.009 -2.653 1.00 89.12 499 ALA A N 1
ATOM 3887 C CA . ALA A 1 499 ? -15.039 -12.518 -3.825 1.00 89.12 499 ALA A CA 1
ATOM 3888 C C . ALA A 1 499 ? -14.727 -13.355 -5.078 1.00 89.12 499 ALA A C 1
ATOM 3890 O O . ALA A 1 499 ? -15.644 -13.789 -5.783 1.00 89.12 499 ALA A O 1
ATOM 3891 N N . LEU A 1 500 ? -13.447 -13.674 -5.318 1.00 90.06 500 LEU A N 1
ATOM 3892 C CA . LEU A 1 500 ? -13.028 -14.581 -6.391 1.00 90.06 500 LEU A CA 1
ATOM 3893 C C . LEU A 1 500 ? -13.668 -15.960 -6.222 1.00 90.06 500 LEU A C 1
ATOM 3895 O O . LEU A 1 500 ? -14.235 -16.492 -7.170 1.00 90.06 500 LEU A O 1
ATOM 3899 N N . MET A 1 501 ? -13.633 -16.539 -5.022 1.00 87.06 501 MET A N 1
ATOM 3900 C CA . MET A 1 501 ? -14.233 -17.847 -4.747 1.00 87.06 501 MET A CA 1
ATOM 3901 C C . MET A 1 501 ? -15.742 -17.862 -4.995 1.00 87.06 501 MET A C 1
ATOM 3903 O O . MET A 1 501 ? -16.263 -18.837 -5.543 1.00 87.06 501 MET A O 1
ATOM 3907 N N . THR A 1 502 ? -16.431 -16.780 -4.635 1.00 87.50 502 THR A N 1
ATOM 3908 C CA . THR A 1 502 ? -17.862 -16.605 -4.900 1.00 87.50 502 THR A CA 1
ATOM 3909 C C . THR A 1 502 ? -18.126 -16.562 -6.403 1.00 87.50 502 THR A C 1
ATOM 3911 O O . THR A 1 502 ? -18.958 -17.325 -6.895 1.00 87.50 502 THR A O 1
ATOM 3914 N N . ALA A 1 503 ? -17.356 -15.778 -7.160 1.00 87.38 503 ALA A N 1
ATOM 3915 C CA . ALA A 1 503 ? -17.474 -15.705 -8.615 1.00 87.38 503 ALA A CA 1
ATOM 3916 C C . ALA A 1 503 ? -17.149 -17.039 -9.314 1.00 87.38 503 ALA A C 1
ATOM 3918 O O . ALA A 1 503 ? -17.855 -17.442 -10.233 1.00 87.38 503 ALA A O 1
ATOM 3919 N N . LEU A 1 504 ? -16.132 -17.768 -8.844 1.00 86.00 504 LEU A N 1
ATOM 3920 C CA . LEU A 1 504 ? -15.754 -19.094 -9.355 1.00 86.00 504 LEU A CA 1
ATOM 3921 C C . LEU A 1 504 ? -16.803 -20.179 -9.051 1.00 86.00 504 LEU A C 1
ATOM 3923 O O . LEU A 1 504 ? -16.770 -21.260 -9.645 1.00 86.00 504 LEU A O 1
ATOM 3927 N N . SER A 1 505 ? -17.697 -19.937 -8.087 1.00 80.38 505 SER A N 1
ATOM 3928 C CA . SER A 1 505 ? -18.770 -20.868 -7.732 1.00 80.38 505 SER A CA 1
ATOM 3929 C C . SER A 1 505 ? -20.005 -20.747 -8.629 1.00 80.38 505 SER A C 1
ATOM 3931 O O . SER A 1 505 ? -20.756 -21.717 -8.747 1.00 80.38 505 SER A O 1
ATOM 3933 N N . ASP A 1 506 ? -20.192 -19.596 -9.280 1.00 77.12 506 ASP A N 1
ATOM 3934 C CA . ASP A 1 506 ? -21.327 -19.324 -10.157 1.00 77.12 506 ASP A CA 1
ATOM 3935 C C . ASP A 1 506 ? -21.083 -19.891 -11.563 1.00 77.12 506 ASP A C 1
ATOM 3937 O O . ASP A 1 506 ? -20.420 -19.301 -12.416 1.00 77.12 506 ASP A O 1
ATOM 3941 N N . GLU A 1 507 ? -21.644 -21.071 -11.824 1.00 67.50 507 GLU A N 1
ATOM 3942 C CA . GLU A 1 507 ? -21.485 -21.759 -13.108 1.00 67.50 507 GLU A CA 1
ATOM 3943 C C . GLU A 1 507 ? -22.354 -21.169 -14.233 1.00 67.50 507 GLU A C 1
ATOM 3945 O O . GLU A 1 507 ? -22.202 -21.578 -15.384 1.00 67.50 507 GLU A O 1
ATOM 3950 N N . SER A 1 508 ? -23.228 -20.197 -13.935 1.00 61.09 508 SER A N 1
ATOM 3951 C CA . SER A 1 508 ? -24.110 -19.561 -14.924 1.00 61.09 508 SER A CA 1
ATOM 3952 C C . SER A 1 508 ? -23.419 -18.485 -15.777 1.00 61.09 508 SER A C 1
ATOM 3954 O O . SER A 1 508 ? -23.947 -18.110 -16.823 1.00 61.09 508 SER A O 1
ATOM 3956 N N . LYS A 1 509 ? -22.220 -18.026 -15.375 1.00 60.66 509 LYS A N 1
ATOM 3957 C CA . LYS A 1 509 ? -21.454 -16.929 -16.003 1.00 60.66 509 LYS A CA 1
ATOM 3958 C C . LYS A 1 509 ? -20.032 -17.352 -16.404 1.00 60.66 509 LYS A C 1
ATOM 3960 O O . LYS A 1 509 ? -19.047 -16.803 -15.918 1.00 60.66 509 LYS A O 1
ATOM 3965 N N . ARG A 1 510 ? -19.904 -18.356 -17.277 1.00 69.94 510 ARG A N 1
ATOM 3966 C CA . ARG A 1 510 ? -18.608 -18.964 -17.656 1.00 69.94 510 ARG A CA 1
ATOM 3967 C C . ARG A 1 510 ? -17.874 -18.327 -18.840 1.00 69.94 510 ARG A C 1
ATOM 3969 O O . ARG A 1 510 ? -16.938 -18.928 -19.354 1.00 69.94 510 ARG A O 1
ATOM 3976 N N . ASP A 1 511 ? -18.237 -17.119 -19.250 1.00 87.75 511 ASP A N 1
ATOM 3977 C CA . ASP A 1 511 ? -17.544 -16.418 -20.341 1.00 87.75 511 ASP A CA 1
ATOM 3978 C C . ASP A 1 511 ? -16.237 -15.745 -19.867 1.00 87.75 511 ASP A C 1
ATOM 3980 O O . ASP A 1 511 ? -15.914 -14.654 -20.303 1.00 87.75 511 ASP A O 1
ATOM 3984 N N . TRP A 1 512 ? -15.488 -16.319 -18.919 1.00 92.00 512 TRP A N 1
ATOM 3985 C CA . TRP A 1 512 ? -14.201 -15.761 -18.473 1.00 92.00 512 TRP A CA 1
ATOM 3986 C C . TRP A 1 512 ? -13.298 -16.820 -17.822 1.00 92.00 512 TRP A C 1
ATOM 3988 O O . TRP A 1 512 ? -13.772 -17.803 -17.248 1.00 92.00 512 TRP A O 1
ATOM 3998 N N . MET A 1 513 ? -11.980 -16.607 -17.869 1.00 91.69 513 MET A N 1
ATOM 3999 C CA . MET A 1 513 ? -10.970 -17.492 -17.274 1.00 91.69 513 MET A CA 1
ATOM 4000 C C . MET A 1 513 ? -10.084 -16.750 -16.267 1.00 91.69 513 MET A C 1
ATOM 4002 O O . MET A 1 513 ? -9.363 -15.831 -16.625 1.00 91.69 513 MET A O 1
ATOM 4006 N N . LEU A 1 514 ? -10.067 -17.194 -15.011 1.00 94.06 514 LEU A N 1
ATOM 4007 C CA . LEU A 1 514 ? -9.032 -16.826 -14.038 1.00 94.06 514 LEU A CA 1
ATOM 4008 C C . LEU A 1 514 ? -7.693 -17.548 -14.287 1.00 94.06 514 LEU A C 1
ATOM 4010 O O . LEU A 1 514 ? -7.662 -18.781 -14.376 1.00 94.06 514 LEU A O 1
ATOM 4014 N N . ILE A 1 515 ? -6.593 -16.793 -14.292 1.00 95.56 515 ILE A N 1
ATOM 4015 C CA . ILE A 1 515 ? -5.217 -17.293 -14.185 1.00 95.56 515 ILE A CA 1
ATOM 4016 C C . ILE A 1 515 ? -4.550 -16.645 -12.971 1.00 95.56 515 ILE A C 1
ATOM 4018 O O . ILE A 1 515 ? -4.440 -15.425 -12.903 1.00 95.56 515 ILE A O 1
ATOM 4022 N N . LEU A 1 516 ? -4.075 -17.459 -12.028 1.00 94.81 516 LEU A N 1
ATOM 4023 C CA . LEU A 1 516 ? -3.264 -16.987 -10.901 1.00 94.81 516 LEU A CA 1
ATOM 4024 C C . LEU A 1 516 ? -1.782 -17.231 -11.196 1.00 94.81 516 LEU A C 1
ATOM 4026 O O . LEU A 1 516 ? -1.391 -18.382 -11.405 1.00 94.81 516 LEU A O 1
ATOM 4030 N N . ALA A 1 517 ? -0.961 -16.186 -11.204 1.00 93.75 517 ALA A N 1
ATOM 4031 C CA . ALA A 1 517 ? 0.469 -16.273 -11.481 1.00 93.75 517 ALA A CA 1
ATOM 4032 C C . ALA A 1 517 ? 1.318 -15.932 -10.247 1.00 93.75 517 ALA A C 1
ATOM 4034 O O . ALA A 1 517 ? 0.905 -15.152 -9.394 1.00 93.75 517 ALA A O 1
ATOM 4035 N N . GLY A 1 518 ? 2.497 -16.547 -10.141 1.00 91.81 518 GLY A N 1
ATOM 4036 C CA . GLY A 1 518 ? 3.502 -16.170 -9.146 1.00 91.81 518 GLY A CA 1
ATOM 4037 C C . GLY A 1 518 ? 4.609 -17.206 -8.962 1.00 91.81 518 GLY A C 1
ATOM 4038 O O . GLY A 1 518 ? 4.708 -18.190 -9.708 1.00 91.81 518 GLY A O 1
ATOM 4039 N N . TYR A 1 519 ? 5.444 -17.001 -7.943 1.00 88.88 519 TYR A N 1
ATOM 4040 C CA . TYR A 1 519 ? 6.515 -17.934 -7.592 1.00 88.88 519 TYR A CA 1
ATOM 4041 C C . TYR A 1 519 ? 5.986 -19.280 -7.090 1.00 88.88 519 TYR A C 1
ATOM 4043 O O . TYR A 1 519 ? 4.959 -19.390 -6.419 1.00 88.88 519 TYR A O 1
ATOM 4051 N N . LYS A 1 520 ? 6.726 -20.341 -7.418 1.00 87.62 520 LYS A N 1
ATOM 4052 C CA . LYS A 1 520 ? 6.307 -21.733 -7.219 1.00 87.62 520 LYS A CA 1
ATOM 4053 C C . LYS A 1 520 ? 6.025 -22.093 -5.760 1.00 87.62 520 LYS A C 1
ATOM 4055 O O . LYS A 1 520 ? 5.072 -22.832 -5.513 1.00 87.62 520 LYS A O 1
ATOM 4060 N N . ASP A 1 521 ? 6.849 -21.647 -4.818 1.00 87.25 521 ASP A N 1
ATOM 4061 C CA . ASP A 1 521 ? 6.743 -22.069 -3.418 1.00 87.25 521 ASP A CA 1
ATOM 4062 C C . ASP A 1 521 ? 5.689 -21.243 -2.669 1.00 87.25 521 ASP A C 1
ATOM 4064 O O . ASP A 1 521 ? 4.852 -21.793 -1.951 1.00 87.25 521 ASP A O 1
ATOM 4068 N N . GLU A 1 522 ? 5.658 -19.944 -2.937 1.00 88.75 522 GLU A N 1
ATOM 4069 C CA . GLU A 1 522 ? 4.719 -18.963 -2.409 1.00 88.75 522 GLU A CA 1
ATOM 4070 C C . GLU A 1 522 ? 3.281 -19.280 -2.866 1.00 88.75 522 GLU A C 1
ATOM 4072 O O . GLU A 1 522 ? 2.358 -19.370 -2.051 1.00 88.75 522 GLU A O 1
ATOM 4077 N N . MET A 1 523 ? 3.088 -19.594 -4.151 1.00 89.19 523 MET A N 1
ATOM 4078 C CA . MET A 1 523 ? 1.788 -20.016 -4.683 1.00 89.19 523 MET A CA 1
ATOM 4079 C C . MET A 1 523 ? 1.330 -21.364 -4.129 1.00 89.19 523 MET A C 1
ATOM 4081 O O . MET A 1 523 ? 0.147 -21.541 -3.840 1.00 89.19 523 MET A O 1
ATOM 4085 N N . LYS A 1 524 ? 2.242 -22.327 -3.933 1.00 85.00 524 LYS A N 1
ATOM 4086 C CA . LYS A 1 524 ? 1.899 -23.608 -3.292 1.00 85.00 524 LYS A CA 1
ATOM 4087 C C . LYS A 1 524 ? 1.412 -23.413 -1.862 1.00 85.00 524 LYS A C 1
ATOM 4089 O O . LYS A 1 524 ? 0.494 -24.122 -1.446 1.00 85.00 524 LYS A O 1
ATOM 4094 N N . LEU A 1 525 ? 2.010 -22.486 -1.114 1.00 84.88 525 LEU A N 1
ATOM 4095 C CA . LEU A 1 525 ? 1.564 -22.146 0.234 1.00 84.88 525 LEU A CA 1
ATOM 4096 C C . LEU A 1 525 ? 0.133 -21.594 0.200 1.00 84.88 525 LEU A C 1
ATOM 4098 O O . LEU A 1 525 ? -0.745 -22.161 0.853 1.00 84.88 525 LEU A O 1
ATOM 4102 N N . MET A 1 526 ? -0.125 -20.582 -0.635 1.00 84.56 526 MET A N 1
ATOM 4103 C CA . MET A 1 526 ? -1.464 -20.003 -0.818 1.00 84.56 526 MET A CA 1
ATOM 4104 C C . MET A 1 526 ? -2.500 -21.064 -1.233 1.00 84.56 526 MET A C 1
ATOM 4106 O O . MET A 1 526 ? -3.611 -21.113 -0.700 1.00 84.56 526 MET A O 1
ATOM 4110 N N . PHE A 1 527 ? -2.129 -21.952 -2.159 1.00 82.56 527 PHE A N 1
ATOM 4111 C CA . PHE A 1 527 ? -3.014 -22.978 -2.707 1.00 82.56 527 PHE A CA 1
ATOM 4112 C C . PHE A 1 527 ? -3.319 -24.110 -1.717 1.00 82.56 527 PHE A C 1
ATOM 4114 O O . PHE A 1 527 ? -4.405 -24.690 -1.740 1.00 82.56 527 PHE A O 1
ATOM 4121 N N . ASN A 1 528 ? -2.385 -24.439 -0.820 1.00 80.50 528 ASN A N 1
ATOM 4122 C CA . ASN A 1 528 ? -2.604 -25.444 0.221 1.00 80.50 528 ASN A CA 1
ATOM 4123 C C . ASN A 1 528 ? -3.539 -24.962 1.333 1.00 80.50 528 ASN A C 1
ATOM 4125 O O . ASN A 1 528 ? -4.252 -25.787 1.903 1.00 80.50 528 ASN A O 1
ATOM 4129 N N . MET A 1 529 ? -3.550 -23.660 1.613 1.00 72.75 529 MET A N 1
ATOM 4130 C CA . MET A 1 529 ? -4.355 -23.061 2.682 1.00 72.75 529 MET A CA 1
ATOM 4131 C C . MET A 1 529 ? -5.820 -22.842 2.289 1.00 72.75 529 MET A C 1
ATOM 4133 O O . MET A 1 529 ? -6.676 -22.774 3.165 1.00 72.75 529 MET A O 1
ATOM 4137 N N . ASN A 1 530 ? -6.127 -22.795 0.987 1.00 74.69 530 ASN A N 1
ATOM 4138 C CA . ASN A 1 530 ? -7.471 -22.544 0.464 1.00 74.69 530 ASN A CA 1
ATOM 4139 C C . ASN A 1 530 ? -7.994 -23.747 -0.348 1.00 74.69 530 ASN A C 1
ATOM 4141 O O . ASN A 1 530 ? -7.860 -23.771 -1.576 1.00 74.69 530 ASN A O 1
ATOM 4145 N N . PRO A 1 531 ? -8.639 -24.748 0.292 1.00 72.56 531 PRO A N 1
ATOM 4146 C CA . PRO A 1 531 ? -9.153 -25.943 -0.388 1.00 72.56 531 PRO A CA 1
ATOM 4147 C C . PRO A 1 531 ? -10.151 -25.635 -1.514 1.00 72.56 531 PRO A C 1
ATOM 4149 O O . PRO A 1 531 ? -10.276 -26.413 -2.459 1.00 72.56 531 PRO A O 1
ATOM 4152 N N . GLY A 1 532 ? -10.843 -24.493 -1.429 1.00 76.44 532 GLY A N 1
ATOM 4153 C CA . GLY A 1 532 ? -11.768 -24.024 -2.458 1.00 76.44 532 GLY A CA 1
ATOM 4154 C C . GLY A 1 532 ? -11.096 -23.831 -3.820 1.00 76.44 532 GLY A C 1
ATOM 4155 O O . GLY A 1 532 ? -11.632 -24.295 -4.827 1.00 76.44 532 GLY A O 1
ATOM 4156 N N . LEU A 1 533 ? -9.886 -23.259 -3.854 1.00 80.00 533 LEU A N 1
ATOM 4157 C CA . LEU A 1 533 ? -9.136 -23.046 -5.097 1.00 80.00 533 LEU A CA 1
ATOM 4158 C C . LEU A 1 533 ? -8.732 -24.375 -5.750 1.00 80.00 533 LEU A C 1
ATOM 4160 O O . LEU A 1 533 ? -8.864 -24.518 -6.964 1.00 80.00 533 LEU A O 1
ATOM 4164 N N . LYS A 1 534 ? -8.345 -25.382 -4.953 1.00 78.75 534 LYS A N 1
ATOM 4165 C CA . LYS A 1 534 ? -8.011 -26.736 -5.443 1.00 78.75 534 LYS A CA 1
ATOM 4166 C C . LYS A 1 534 ? -9.160 -27.422 -6.172 1.00 78.75 534 LYS A C 1
ATOM 4168 O O . LYS A 1 534 ? -8.930 -28.209 -7.082 1.00 78.75 534 LYS A O 1
ATOM 4173 N N . SER A 1 535 ? -10.399 -27.141 -5.772 1.00 79.75 535 SER A N 1
ATOM 4174 C CA . SER A 1 535 ? -11.574 -27.724 -6.427 1.00 79.75 535 SER A CA 1
ATOM 4175 C C . SER A 1 535 ? -11.855 -27.121 -7.809 1.00 79.75 535 SER A C 1
ATOM 4177 O O . SER A 1 535 ? -12.446 -27.790 -8.655 1.00 79.75 535 SER A O 1
ATOM 4179 N N . ARG A 1 536 ? -11.430 -25.871 -8.045 1.00 83.94 536 ARG A N 1
ATOM 4180 C CA . ARG A 1 536 ? -11.713 -25.107 -9.273 1.00 83.94 536 ARG A CA 1
ATOM 4181 C C . ARG A 1 536 ? -10.529 -25.047 -10.238 1.00 83.94 536 ARG A C 1
ATOM 4183 O O . ARG A 1 536 ? -10.746 -24.942 -11.442 1.00 83.94 536 ARG A O 1
ATOM 4190 N N . ILE A 1 537 ? -9.305 -25.164 -9.726 1.00 88.81 537 ILE A N 1
ATOM 4191 C CA . ILE A 1 537 ? -8.067 -25.265 -10.503 1.00 88.81 537 ILE A CA 1
ATOM 4192 C C . ILE A 1 537 ? -7.485 -26.665 -10.256 1.00 88.81 537 ILE A C 1
ATOM 4194 O O . ILE A 1 537 ? -6.834 -26.880 -9.236 1.00 88.81 537 ILE A O 1
ATOM 4198 N N . PRO A 1 538 ? -7.731 -27.652 -11.131 1.00 84.81 538 PRO A N 1
ATOM 4199 C CA . PRO A 1 538 ? -7.154 -28.983 -10.971 1.00 84.81 538 PRO A CA 1
ATOM 4200 C C . PRO A 1 538 ? -5.641 -28.957 -11.214 1.00 84.81 538 PRO A C 1
ATOM 4202 O O . PRO A 1 538 ? -5.141 -28.129 -11.976 1.00 84.81 538 PRO A O 1
ATOM 4205 N N . ASP A 1 539 ? -4.919 -29.943 -10.676 1.00 84.94 539 ASP A N 1
ATOM 4206 C CA . ASP A 1 539 ? -3.469 -30.093 -10.891 1.00 84.94 539 ASP A CA 1
ATOM 4207 C C . ASP A 1 539 ? -3.083 -30.179 -12.385 1.00 84.94 539 ASP A C 1
ATOM 4209 O O . ASP A 1 539 ? -1.972 -29.813 -12.783 1.00 84.94 539 ASP A O 1
ATOM 4213 N N . SER A 1 540 ? -4.007 -30.625 -13.248 1.00 83.06 540 SER A N 1
ATOM 4214 C CA . SER A 1 540 ? -3.815 -30.632 -14.703 1.00 83.06 540 SER A CA 1
ATOM 4215 C C . SER A 1 540 ? -3.614 -29.227 -15.281 1.00 83.06 540 SER A C 1
ATOM 4217 O O . SER A 1 540 ? -2.799 -29.075 -16.193 1.00 83.06 540 SER A O 1
ATOM 4219 N N . ASN A 1 541 ? -4.265 -28.213 -14.700 1.00 88.56 541 ASN A N 1
ATOM 4220 C CA . ASN A 1 541 ? -4.260 -26.812 -15.138 1.00 88.56 541 ASN A CA 1
ATOM 4221 C C . ASN A 1 541 ? -3.214 -25.955 -14.398 1.00 88.56 541 ASN A C 1
ATOM 4223 O O . ASN A 1 541 ? -3.277 -24.724 -14.414 1.00 88.56 541 ASN A O 1
ATOM 4227 N N . ILE A 1 542 ? -2.245 -26.598 -13.742 1.00 90.69 542 ILE A N 1
ATOM 4228 C CA . ILE A 1 542 ? -1.064 -25.933 -13.187 1.00 90.69 542 ILE A CA 1
ATOM 4229 C C . ILE A 1 542 ? 0.062 -26.004 -14.223 1.00 90.69 542 ILE A C 1
ATOM 4231 O O . ILE A 1 542 ? 0.512 -27.093 -14.594 1.00 90.69 542 ILE A O 1
ATOM 4235 N N . TYR A 1 543 ? 0.530 -24.851 -14.686 1.00 90.88 543 TYR A N 1
ATOM 4236 C CA . TYR A 1 543 ? 1.585 -24.715 -15.689 1.00 90.88 543 TYR A CA 1
ATOM 4237 C C . TYR A 1 543 ? 2.881 -24.266 -15.015 1.00 90.88 543 TYR A C 1
ATOM 4239 O O . TYR A 1 543 ? 2.888 -23.303 -14.249 1.00 90.88 543 TYR A O 1
ATOM 4247 N N . LEU A 1 544 ? 3.969 -24.988 -15.284 1.00 90.12 544 LEU A N 1
ATOM 4248 C CA . LEU A 1 544 ? 5.298 -24.691 -14.754 1.00 90.12 544 LEU A CA 1
ATOM 4249 C C . LEU A 1 544 ? 6.107 -23.959 -15.823 1.00 90.12 544 LEU A C 1
ATOM 4251 O O . LEU A 1 544 ? 6.274 -24.474 -16.925 1.00 90.12 544 LEU A O 1
ATOM 4255 N N . PHE A 1 545 ? 6.591 -22.775 -15.477 1.00 90.19 545 PHE A N 1
ATOM 4256 C CA . PHE A 1 545 ? 7.440 -21.928 -16.296 1.00 90.19 545 PHE A CA 1
ATOM 4257 C C . PHE A 1 545 ? 8.854 -22.003 -15.726 1.00 90.19 545 PHE A C 1
ATOM 4259 O O . PHE A 1 545 ? 9.181 -21.322 -14.752 1.00 90.19 545 PHE A O 1
ATOM 4266 N N . ASP A 1 546 ? 9.655 -22.900 -16.294 1.00 87.62 546 ASP A N 1
ATOM 4267 C CA . ASP A 1 546 ? 11.052 -23.070 -15.909 1.00 87.62 546 ASP A CA 1
ATOM 4268 C C . ASP A 1 546 ? 11.908 -21.899 -16.421 1.00 87.62 546 ASP A C 1
ATOM 4270 O O . ASP A 1 546 ? 11.571 -21.256 -17.419 1.00 87.62 546 ASP A O 1
ATOM 4274 N N . ASP A 1 547 ? 13.019 -21.629 -15.732 1.00 87.56 547 ASP A N 1
ATOM 4275 C CA . ASP A 1 547 ? 13.995 -20.633 -16.179 1.00 87.56 547 ASP A CA 1
ATOM 4276 C C . ASP A 1 547 ? 14.576 -21.007 -17.544 1.00 87.56 547 ASP A C 1
ATOM 4278 O O . ASP A 1 547 ? 14.914 -22.171 -17.789 1.00 87.56 547 ASP A O 1
ATOM 4282 N N . PHE A 1 548 ? 14.789 -20.000 -18.390 1.00 88.00 548 PHE A N 1
ATOM 4283 C CA . PHE A 1 548 ? 15.427 -20.189 -19.686 1.00 88.00 548 PHE A CA 1
ATOM 4284 C C . PHE A 1 548 ? 16.885 -20.607 -19.514 1.00 88.00 548 PHE A C 1
ATOM 4286 O O . PHE A 1 548 ? 17.651 -20.012 -18.754 1.00 88.00 548 PHE A O 1
ATOM 4293 N N . THR A 1 549 ? 17.280 -21.632 -20.255 1.00 88.94 549 THR A N 1
ATOM 4294 C CA . THR A 1 549 ? 18.670 -22.060 -20.403 1.00 88.94 549 THR A CA 1
ATOM 4295 C C . THR A 1 549 ? 19.519 -20.965 -21.050 1.00 88.94 549 THR A C 1
ATOM 4297 O O . THR A 1 549 ? 19.006 -20.066 -21.708 1.00 88.94 549 THR A O 1
ATOM 4300 N N . GLU A 1 550 ? 20.845 -21.055 -20.925 1.00 88.62 550 GLU A N 1
ATOM 4301 C CA . GLU A 1 550 ? 21.769 -20.131 -21.605 1.00 88.62 550 GLU A CA 1
ATOM 4302 C C . GLU A 1 550 ? 21.463 -19.990 -23.106 1.00 88.62 550 GLU A C 1
ATOM 4304 O O . GLU A 1 550 ? 21.463 -18.883 -23.639 1.00 88.62 550 GLU A O 1
ATOM 4309 N N . GLN A 1 551 ? 21.191 -21.110 -23.782 1.00 88.25 551 GLN A N 1
ATOM 4310 C CA . GLN A 1 551 ? 20.909 -21.125 -25.217 1.00 88.25 551 GLN A CA 1
ATOM 4311 C C . GLN A 1 551 ? 19.621 -20.362 -25.537 1.00 88.25 551 GLN A C 1
ATOM 4313 O O . GLN A 1 551 ? 19.598 -19.570 -26.474 1.00 88.25 551 GLN A O 1
ATOM 4318 N N . GLU A 1 552 ? 18.589 -20.544 -24.715 1.00 89.06 552 GLU A N 1
ATOM 4319 C CA . GLU A 1 552 ? 17.313 -19.838 -24.833 1.00 89.06 552 GLU A CA 1
ATOM 4320 C C . GLU A 1 552 ? 17.464 -18.341 -24.508 1.00 89.06 552 GLU A C 1
ATOM 4322 O O . GLU A 1 552 ? 16.952 -17.499 -25.238 1.00 89.06 552 GLU A O 1
ATOM 4327 N N . LEU A 1 553 ? 18.234 -17.971 -23.479 1.00 90.62 553 LEU A N 1
ATOM 4328 C CA . LEU A 1 553 ? 18.535 -16.566 -23.168 1.00 90.62 553 LEU A CA 1
ATOM 4329 C C . LEU A 1 553 ? 19.302 -15.877 -24.308 1.00 90.62 553 LEU A C 1
ATOM 4331 O O . LEU A 1 553 ? 19.029 -14.719 -24.626 1.00 90.62 553 LEU A O 1
ATOM 4335 N N . MET A 1 554 ? 20.243 -16.586 -24.937 1.00 92.19 554 MET A N 1
ATOM 4336 C CA . MET A 1 554 ? 20.981 -16.091 -26.100 1.00 92.19 554 MET A CA 1
ATOM 4337 C C . MET A 1 554 ? 20.063 -15.918 -27.316 1.00 92.19 554 MET A C 1
ATOM 4339 O O . MET A 1 554 ? 20.166 -14.918 -28.022 1.00 92.19 554 MET A O 1
ATOM 4343 N N . GLU A 1 555 ? 19.138 -16.851 -27.542 1.00 89.94 555 GLU A N 1
ATOM 4344 C CA . GLU A 1 555 ? 18.136 -16.738 -28.605 1.00 89.94 555 GLU A CA 1
ATOM 4345 C C . GLU A 1 555 ? 17.205 -15.535 -28.383 1.00 89.94 555 GLU A C 1
ATOM 4347 O O . GLU A 1 555 ? 16.911 -14.795 -29.323 1.00 89.94 555 GLU A O 1
ATOM 4352 N N . ILE A 1 556 ? 16.793 -15.284 -27.136 1.00 88.38 556 ILE A N 1
ATOM 4353 C CA . ILE A 1 556 ? 16.012 -14.092 -26.771 1.00 88.38 556 ILE A CA 1
ATOM 4354 C C . ILE A 1 556 ? 16.806 -12.815 -27.079 1.00 88.38 556 ILE A C 1
ATOM 4356 O O . ILE A 1 556 ? 16.254 -11.886 -27.674 1.00 88.38 556 ILE A O 1
ATOM 4360 N N . ALA A 1 557 ? 18.097 -12.772 -26.726 1.00 90.62 557 ALA A N 1
ATOM 4361 C CA . ALA A 1 557 ? 18.971 -11.642 -27.041 1.00 90.62 557 ALA A CA 1
ATOM 4362 C C . ALA A 1 557 ? 19.072 -11.403 -28.555 1.00 90.62 557 ALA A C 1
ATOM 4364 O O . ALA A 1 557 ? 18.925 -10.269 -29.008 1.00 90.62 557 ALA A O 1
ATOM 4365 N N . ASP A 1 558 ? 19.284 -12.463 -29.337 1.00 90.75 558 ASP A N 1
ATOM 4366 C CA . ASP A 1 558 ? 19.397 -12.381 -30.794 1.00 90.75 558 ASP A CA 1
ATOM 4367 C C . ASP A 1 558 ? 18.130 -11.804 -31.429 1.00 90.75 558 ASP A C 1
ATOM 4369 O O . ASP A 1 558 ? 18.209 -10.834 -32.182 1.00 90.75 558 ASP A O 1
ATOM 4373 N N . ARG A 1 559 ? 16.957 -12.342 -31.074 1.00 88.00 559 ARG A N 1
ATOM 4374 C CA . ARG A 1 559 ? 15.664 -11.874 -31.598 1.00 88.00 559 ARG A CA 1
ATOM 4375 C C . ARG A 1 559 ? 15.386 -10.419 -31.230 1.00 88.00 559 ARG A C 1
ATOM 4377 O O . ARG A 1 559 ? 14.869 -9.653 -32.047 1.00 88.00 559 ARG A O 1
ATOM 4384 N N . TYR A 1 560 ? 15.733 -10.025 -30.005 1.00 87.56 560 TYR A N 1
ATOM 4385 C CA . TYR A 1 560 ? 15.588 -8.645 -29.552 1.00 87.56 560 TYR A CA 1
ATOM 4386 C C . TYR A 1 560 ? 16.477 -7.689 -30.362 1.00 87.56 560 TYR A C 1
ATOM 4388 O O . TYR A 1 560 ? 16.002 -6.661 -30.855 1.00 87.56 560 TYR A O 1
ATOM 4396 N N . LEU A 1 561 ? 17.751 -8.042 -30.549 1.00 90.81 561 LEU A N 1
ATOM 4397 C CA . LEU A 1 561 ? 18.709 -7.239 -31.311 1.00 90.81 561 LEU A CA 1
ATOM 4398 C C . LEU A 1 561 ? 18.339 -7.156 -32.795 1.00 90.81 561 LEU A C 1
ATOM 4400 O O . LEU A 1 561 ? 18.365 -6.061 -33.356 1.00 90.81 561 LEU A O 1
ATOM 4404 N N . GLU A 1 562 ? 17.923 -8.265 -33.408 1.00 89.44 562 GLU A N 1
ATOM 4405 C CA . GLU A 1 562 ? 17.523 -8.326 -34.816 1.00 89.44 562 GLU A CA 1
ATOM 4406 C C . GLU A 1 562 ? 16.366 -7.364 -35.119 1.00 89.44 562 GLU A C 1
ATOM 4408 O O . GLU A 1 562 ? 16.458 -6.552 -36.045 1.00 89.44 562 GLU A O 1
ATOM 4413 N N . ARG A 1 563 ? 15.314 -7.353 -34.286 1.00 83.50 563 ARG A N 1
ATOM 4414 C CA . ARG A 1 563 ? 14.194 -6.403 -34.431 1.00 83.50 563 ARG A CA 1
ATOM 4415 C C . ARG A 1 563 ? 14.622 -4.950 -34.285 1.00 83.50 563 ARG A C 1
ATOM 4417 O O . ARG A 1 563 ? 14.097 -4.076 -34.973 1.00 83.50 563 ARG A O 1
ATOM 4424 N N . LYS A 1 564 ? 15.566 -4.680 -33.384 1.00 87.31 564 LYS A N 1
ATOM 4425 C CA . LYS A 1 564 ? 16.129 -3.341 -33.174 1.00 87.31 564 LYS A CA 1
ATOM 4426 C C . LYS A 1 564 ? 17.218 -2.987 -34.197 1.00 87.31 564 LYS A C 1
ATOM 4428 O O . LYS A 1 564 ? 17.805 -1.916 -34.095 1.00 87.31 564 LYS A O 1
ATOM 4433 N N . GLN A 1 565 ? 17.436 -3.835 -35.209 1.00 90.12 565 GLN A N 1
ATOM 4434 C CA . GLN A 1 565 ? 18.426 -3.662 -36.277 1.00 90.12 565 GLN A CA 1
ATOM 4435 C C . GLN A 1 565 ? 19.875 -3.589 -35.772 1.00 90.12 565 GLN A C 1
ATOM 4437 O O . GLN A 1 565 ? 20.733 -2.974 -36.411 1.00 90.12 565 GLN A O 1
ATOM 4442 N N . TYR A 1 566 ? 20.154 -4.244 -34.647 1.00 94.00 566 TYR A N 1
ATOM 4443 C CA . TYR A 1 566 ? 21.498 -4.451 -34.129 1.00 94.00 566 TYR A CA 1
ATOM 4444 C C . TYR A 1 566 ? 22.024 -5.832 -34.516 1.00 94.00 566 TYR A C 1
ATOM 4446 O O . TYR A 1 566 ? 21.276 -6.789 -34.702 1.00 94.00 566 TYR A O 1
ATOM 4454 N N . THR A 1 567 ? 23.343 -5.942 -34.621 1.00 94.06 567 THR A N 1
ATOM 4455 C CA . THR A 1 567 ? 24.051 -7.189 -34.920 1.00 94.06 567 THR A CA 1
ATOM 4456 C C . THR A 1 567 ? 25.195 -7.376 -33.935 1.00 94.06 567 THR A C 1
ATOM 4458 O O . THR A 1 567 ? 25.840 -6.410 -33.535 1.00 94.06 567 THR A O 1
ATOM 4461 N N . LEU A 1 568 ? 25.461 -8.616 -33.531 1.00 94.12 568 LEU A N 1
ATOM 4462 C CA . LEU A 1 568 ? 26.616 -8.948 -32.697 1.00 94.12 568 LEU A CA 1
ATOM 4463 C C . LEU A 1 568 ? 27.798 -9.331 -33.585 1.00 94.12 568 LEU A C 1
ATOM 4465 O O . LEU A 1 568 ? 27.664 -10.172 -34.477 1.00 94.12 568 LEU A O 1
ATOM 4469 N N . SER A 1 569 ? 28.979 -8.779 -33.305 1.00 94.44 569 SER A N 1
ATOM 4470 C CA . SER A 1 569 ? 30.211 -9.329 -33.870 1.00 94.44 569 SER A CA 1
ATOM 4471 C C . SER A 1 569 ? 30.450 -10.760 -33.349 1.00 94.44 569 SER A C 1
ATOM 4473 O O . SER A 1 569 ? 29.953 -11.113 -32.274 1.00 94.44 569 SER A O 1
ATOM 4475 N N . PRO A 1 570 ? 31.226 -11.607 -34.057 1.00 93.56 570 PRO A N 1
ATOM 4476 C CA . PRO A 1 570 ? 31.511 -12.969 -33.598 1.00 93.56 570 PRO A CA 1
ATOM 4477 C C . PRO A 1 570 ? 32.078 -13.018 -32.171 1.00 93.56 570 PRO A C 1
ATOM 4479 O O . PRO A 1 570 ? 31.641 -13.832 -31.360 1.00 93.56 570 PRO A O 1
ATOM 4482 N N . ASP A 1 571 ? 32.982 -12.092 -31.840 1.00 92.88 571 ASP A N 1
ATOM 4483 C CA . ASP A 1 571 ? 33.577 -11.994 -30.505 1.00 92.88 571 ASP A CA 1
ATOM 4484 C C . ASP A 1 571 ? 32.569 -11.479 -29.464 1.00 92.88 571 ASP A C 1
ATOM 4486 O O . ASP A 1 571 ? 32.569 -11.944 -28.324 1.00 92.88 571 ASP A O 1
ATOM 4490 N N . ALA A 1 572 ? 31.677 -10.553 -29.845 1.00 93.56 572 ALA A N 1
ATOM 4491 C CA . ALA A 1 572 ? 30.618 -10.053 -28.966 1.00 93.56 572 ALA A CA 1
ATOM 4492 C C . ALA A 1 572 ? 29.611 -11.148 -28.613 1.00 93.56 572 ALA A C 1
ATOM 4494 O O . ALA A 1 572 ? 29.203 -11.261 -27.460 1.00 93.56 572 ALA A O 1
ATOM 4495 N N . ARG A 1 573 ? 29.259 -12.000 -29.583 1.00 94.31 573 ARG A N 1
ATOM 4496 C CA . ARG A 1 573 ? 28.374 -13.149 -29.370 1.00 94.31 573 ARG A CA 1
ATOM 4497 C C . ARG A 1 573 ? 28.959 -14.123 -28.349 1.00 94.31 573 ARG A C 1
ATOM 4499 O O . ARG A 1 573 ? 28.250 -14.563 -27.450 1.00 94.31 573 ARG A O 1
ATOM 4506 N N . VAL A 1 574 ? 30.255 -14.426 -28.456 1.00 92.38 574 VAL A N 1
ATOM 4507 C CA . VAL A 1 574 ? 30.960 -15.282 -27.487 1.00 92.38 574 VAL A CA 1
ATOM 4508 C C . VAL A 1 574 ? 31.010 -14.623 -26.107 1.00 92.38 574 VAL A C 1
ATOM 4510 O O . VAL A 1 574 ? 30.756 -15.286 -25.103 1.00 92.38 574 VAL A O 1
ATOM 4513 N N . ALA A 1 575 ? 31.305 -13.322 -26.040 1.00 91.44 575 ALA A N 1
ATOM 4514 C CA . ALA A 1 575 ? 31.332 -12.585 -24.779 1.00 91.44 575 ALA A CA 1
ATOM 4515 C C . ALA A 1 575 ? 29.956 -12.571 -24.089 1.00 91.44 575 ALA A C 1
ATOM 4517 O O . ALA A 1 575 ? 29.876 -12.828 -22.886 1.00 91.44 575 ALA A O 1
ATOM 4518 N N . LEU A 1 576 ? 28.882 -12.338 -24.849 1.00 93.06 576 LEU A N 1
ATOM 4519 C CA . LEU A 1 576 ? 27.512 -12.332 -24.342 1.00 93.06 576 LEU A CA 1
ATOM 4520 C C . LEU A 1 576 ? 27.073 -13.726 -23.877 1.00 93.06 576 LEU A C 1
ATOM 4522 O O . LEU A 1 576 ? 26.566 -13.847 -22.769 1.00 93.06 576 LEU A O 1
ATOM 4526 N N . SER A 1 577 ? 27.340 -14.786 -24.646 1.00 92.00 577 SER A N 1
ATOM 4527 C CA . SER A 1 577 ? 27.058 -16.170 -24.223 1.00 92.00 577 SER A CA 1
ATOM 4528 C C . SER A 1 577 ? 27.803 -16.531 -22.930 1.00 92.00 577 SER A C 1
ATOM 4530 O O . SER A 1 577 ? 27.182 -17.008 -21.983 1.00 92.00 577 SER A O 1
ATOM 4532 N N . CYS A 1 578 ? 29.093 -16.197 -22.806 1.00 88.88 578 CYS A N 1
ATOM 4533 C CA . CYS A 1 578 ? 29.845 -16.389 -21.557 1.00 88.88 578 CYS A CA 1
ATOM 4534 C C . CYS A 1 578 ? 29.231 -15.629 -20.369 1.00 88.88 578 CYS A C 1
ATOM 4536 O O . CYS A 1 578 ? 29.185 -16.151 -19.251 1.00 88.88 578 CYS A O 1
ATOM 4538 N N . ARG A 1 579 ? 28.767 -14.395 -20.598 1.00 89.12 579 ARG A N 1
ATOM 4539 C CA . ARG A 1 579 ? 28.089 -13.574 -19.588 1.00 89.12 579 ARG A CA 1
ATOM 4540 C C . ARG A 1 579 ? 26.763 -14.207 -19.162 1.00 89.12 579 ARG A C 1
ATOM 4542 O O . ARG A 1 579 ? 26.564 -14.410 -17.968 1.00 89.12 579 ARG A O 1
ATOM 4549 N N . LEU A 1 580 ? 25.916 -14.590 -20.115 1.00 90.81 580 LEU A N 1
ATOM 4550 C CA . LEU A 1 580 ? 24.623 -15.230 -19.862 1.00 90.81 580 LEU A CA 1
ATOM 4551 C C . LEU A 1 580 ? 24.772 -16.590 -19.176 1.00 90.81 580 LEU A C 1
ATOM 4553 O O . LEU A 1 580 ? 24.026 -16.882 -18.248 1.00 90.81 580 LEU A O 1
ATOM 4557 N N . ASN A 1 581 ? 25.765 -17.398 -19.562 1.00 88.56 581 ASN A N 1
ATOM 4558 C CA . ASN A 1 581 ? 26.057 -18.676 -18.910 1.00 88.56 581 ASN A CA 1
ATOM 4559 C C . ASN A 1 581 ? 26.389 -18.465 -17.428 1.00 88.56 581 ASN A C 1
ATOM 4561 O O . ASN A 1 581 ? 25.849 -19.143 -16.554 1.00 88.56 581 ASN A O 1
ATOM 4565 N N . ARG A 1 582 ? 27.240 -17.479 -17.131 1.00 85.75 582 ARG A N 1
ATOM 4566 C CA . ARG A 1 582 ? 27.600 -17.145 -15.753 1.00 85.75 582 ARG A CA 1
ATOM 4567 C C . ARG A 1 582 ? 26.398 -16.655 -14.953 1.00 85.75 582 ARG A C 1
ATOM 4569 O O . ARG A 1 582 ? 26.234 -17.092 -13.817 1.00 85.75 582 ARG A O 1
ATOM 4576 N N . ASP A 1 583 ? 25.586 -15.774 -15.523 1.00 86.75 583 ASP A N 1
ATOM 4577 C CA . ASP A 1 583 ? 24.393 -15.250 -14.855 1.00 86.75 583 ASP A CA 1
ATOM 4578 C C . ASP A 1 583 ? 23.385 -16.373 -14.592 1.00 86.75 583 ASP A C 1
ATOM 4580 O O . ASP A 1 583 ? 22.883 -16.494 -13.479 1.00 86.75 583 ASP A O 1
ATOM 4584 N N . TYR A 1 584 ? 23.198 -17.280 -15.555 1.00 85.81 584 TYR A N 1
ATOM 4585 C CA . TYR A 1 584 ? 22.399 -18.489 -15.385 1.00 85.81 584 TYR A CA 1
ATOM 4586 C C . TYR A 1 584 ? 22.937 -19.385 -14.259 1.00 85.81 584 TYR A C 1
ATOM 4588 O O . TYR A 1 584 ? 22.156 -19.878 -13.451 1.00 85.81 584 TYR A O 1
ATOM 4596 N N . LEU A 1 585 ? 24.252 -19.600 -14.157 1.00 84.38 585 LEU A N 1
ATOM 4597 C CA . LEU A 1 585 ? 24.852 -20.418 -13.090 1.00 84.38 585 LEU A CA 1
ATOM 4598 C C . LEU A 1 585 ? 24.765 -19.773 -11.700 1.00 84.38 585 LEU A C 1
ATOM 4600 O O . LEU A 1 585 ? 24.694 -20.491 -10.705 1.00 84.38 585 LEU A O 1
ATOM 4604 N N . MET A 1 586 ? 24.799 -18.441 -11.630 1.00 82.94 586 MET A N 1
ATOM 4605 C CA . MET A 1 586 ? 24.755 -17.668 -10.381 1.00 82.94 586 MET A CA 1
ATOM 4606 C C . MET A 1 586 ? 23.337 -17.223 -10.007 1.00 82.94 586 MET A C 1
ATOM 4608 O O . MET A 1 586 ? 23.174 -16.472 -9.045 1.00 82.94 586 MET A O 1
ATOM 4612 N N . ARG A 1 587 ? 22.326 -17.651 -10.770 1.00 82.69 587 ARG A N 1
ATOM 4613 C CA . ARG A 1 587 ? 20.947 -17.208 -10.599 1.00 82.69 587 ARG A CA 1
ATOM 4614 C C . ARG A 1 587 ? 20.381 -17.632 -9.250 1.00 82.69 587 ARG A C 1
ATOM 4616 O O . ARG A 1 587 ? 20.622 -18.744 -8.774 1.00 82.69 587 ARG A O 1
ATOM 4623 N N . ASP A 1 588 ? 19.588 -16.750 -8.666 1.00 78.31 588 ASP A N 1
ATOM 4624 C CA . ASP A 1 588 ? 18.737 -17.066 -7.530 1.00 78.31 588 ASP A CA 1
ATOM 4625 C C . ASP A 1 588 ? 17.282 -17.254 -7.990 1.00 78.31 588 ASP A C 1
ATOM 4627 O O . ASP A 1 588 ? 16.971 -17.258 -9.183 1.00 78.31 588 ASP A O 1
ATOM 4631 N N . LYS A 1 589 ? 16.372 -17.433 -7.030 1.00 68.88 589 LYS A N 1
ATOM 4632 C CA . LYS A 1 589 ? 14.945 -17.638 -7.306 1.00 68.88 589 LYS A CA 1
ATOM 4633 C C . LYS A 1 589 ? 14.248 -16.428 -7.956 1.00 68.88 589 LYS A C 1
ATOM 4635 O O . LYS A 1 589 ? 13.194 -16.608 -8.566 1.00 68.88 589 LYS A O 1
ATOM 4640 N N . ASN A 1 590 ? 14.836 -15.234 -7.864 1.00 69.75 590 ASN A N 1
ATOM 4641 C CA . ASN A 1 590 ? 14.283 -13.974 -8.365 1.00 69.75 590 ASN A CA 1
ATOM 4642 C C . ASN A 1 590 ? 14.895 -13.568 -9.716 1.00 69.75 590 ASN A C 1
ATOM 4644 O O . ASN A 1 590 ? 14.687 -12.448 -10.183 1.00 69.75 590 ASN A O 1
ATOM 4648 N N . PHE A 1 591 ? 15.654 -14.458 -10.358 1.00 80.62 591 PHE A N 1
ATOM 4649 C CA . PHE A 1 591 ? 16.290 -14.178 -11.636 1.00 80.62 591 PHE A CA 1
ATOM 4650 C C . PHE A 1 591 ? 15.269 -13.795 -12.717 1.00 80.62 591 PHE A C 1
ATOM 4652 O O . PHE A 1 591 ? 14.346 -14.545 -13.033 1.00 80.62 591 PHE A O 1
ATOM 4659 N N . GLY A 1 592 ? 15.461 -12.614 -13.309 1.00 80.38 592 GLY A N 1
ATOM 4660 C CA . GLY A 1 592 ? 14.505 -11.999 -14.232 1.00 80.38 592 GLY A CA 1
ATOM 4661 C C . GLY A 1 592 ? 14.440 -12.609 -15.636 1.00 80.38 592 GLY A C 1
ATOM 4662 O O . GLY A 1 592 ? 13.722 -12.070 -16.474 1.00 80.38 592 GLY A O 1
ATOM 4663 N N . ASN A 1 593 ? 15.182 -13.685 -15.933 1.00 88.38 593 ASN A N 1
ATOM 4664 C CA . ASN A 1 593 ? 15.144 -14.402 -17.218 1.00 88.38 593 ASN A CA 1
ATOM 4665 C C . ASN A 1 593 ? 15.210 -13.455 -18.441 1.00 88.38 593 ASN A C 1
ATOM 4667 O O . ASN A 1 593 ? 16.179 -12.712 -18.582 1.00 88.38 593 ASN A O 1
ATOM 4671 N N . ALA A 1 594 ? 14.193 -13.430 -19.314 1.00 85.38 594 ALA A N 1
ATOM 4672 C CA . ALA A 1 594 ? 14.166 -12.556 -20.491 1.00 85.38 594 ALA A CA 1
ATOM 4673 C C . ALA A 1 594 ? 14.290 -11.065 -20.127 1.00 85.38 594 ALA A C 1
ATOM 4675 O O . ALA A 1 594 ? 14.982 -10.317 -20.816 1.00 85.38 594 ALA A O 1
ATOM 4676 N N . ARG A 1 595 ? 13.677 -10.647 -19.008 1.00 85.44 595 ARG A N 1
ATOM 4677 C CA . ARG A 1 595 ? 13.756 -9.269 -18.501 1.00 85.44 595 ARG A CA 1
ATOM 4678 C C . ARG A 1 595 ? 15.195 -8.906 -18.134 1.00 85.44 595 ARG A C 1
ATOM 4680 O O . ARG A 1 595 ? 15.639 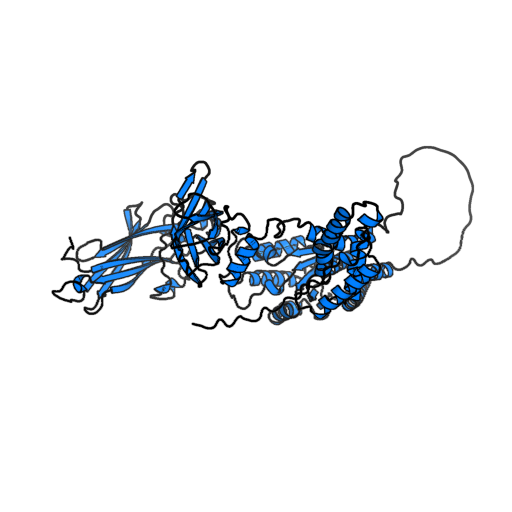-7.817 -18.470 1.00 85.44 595 ARG A O 1
ATOM 4687 N N . HIS A 1 596 ? 15.947 -9.832 -17.528 1.00 88.19 596 HIS A N 1
ATOM 4688 C CA . HIS A 1 596 ? 17.373 -9.638 -17.219 1.00 88.19 596 HIS A CA 1
ATOM 4689 C C . HIS A 1 596 ? 18.204 -9.390 -18.483 1.00 88.19 596 HIS A C 1
ATOM 4691 O O . HIS A 1 596 ? 19.008 -8.462 -18.528 1.00 88.19 596 HIS A O 1
ATOM 4697 N N . VAL A 1 597 ? 17.975 -10.182 -19.534 1.00 90.00 597 VAL A N 1
ATOM 4698 C CA . VAL A 1 597 ? 18.699 -10.057 -20.810 1.00 90.00 597 VAL A CA 1
ATOM 4699 C C . VAL A 1 597 ? 18.393 -8.731 -21.500 1.00 90.00 597 VAL A C 1
ATOM 4701 O O . VAL A 1 597 ? 19.312 -8.033 -21.925 1.00 90.00 597 VAL A O 1
ATOM 4704 N N . ILE A 1 598 ? 17.114 -8.367 -21.599 1.00 88.88 598 ILE A N 1
ATOM 4705 C CA . ILE A 1 598 ? 16.686 -7.141 -22.283 1.00 88.88 598 ILE A CA 1
ATOM 4706 C C . ILE A 1 598 ? 17.171 -5.902 -21.517 1.00 88.88 598 ILE A C 1
ATOM 4708 O O . ILE A 1 598 ? 17.721 -4.993 -22.142 1.00 88.88 598 ILE A O 1
ATOM 4712 N N . ASN A 1 599 ? 17.088 -5.918 -20.180 1.00 88.31 599 ASN A N 1
ATOM 4713 C CA . ASN A 1 599 ? 17.676 -4.885 -19.325 1.00 88.31 599 ASN A CA 1
ATOM 4714 C C . ASN A 1 599 ? 19.169 -4.724 -19.597 1.00 88.31 599 ASN A C 1
ATOM 4716 O O . ASN A 1 599 ? 19.604 -3.628 -19.929 1.00 88.31 599 ASN A O 1
ATOM 4720 N N . MET A 1 600 ? 19.945 -5.812 -19.551 1.00 90.31 600 MET A N 1
ATOM 4721 C CA . MET A 1 600 ? 21.387 -5.767 -19.818 1.00 90.31 600 MET A CA 1
ATOM 4722 C C . MET A 1 600 ? 21.696 -5.162 -21.194 1.00 90.31 600 MET A C 1
ATOM 4724 O O . MET A 1 600 ? 22.630 -4.372 -21.338 1.00 90.31 600 MET A O 1
ATOM 4728 N N . ILE A 1 601 ? 20.905 -5.501 -22.216 1.00 91.88 601 ILE A N 1
ATOM 4729 C CA . ILE A 1 601 ? 21.073 -4.924 -23.550 1.00 91.88 601 ILE A CA 1
ATOM 4730 C C . ILE A 1 601 ? 20.833 -3.410 -23.517 1.00 91.88 601 ILE A C 1
ATOM 4732 O O . ILE A 1 601 ? 21.659 -2.655 -24.025 1.00 91.88 601 ILE A O 1
ATOM 4736 N N . GLN A 1 602 ? 19.730 -2.952 -22.927 1.00 89.06 602 GLN A N 1
ATOM 4737 C CA . GLN A 1 602 ? 19.331 -1.544 -22.973 1.00 89.06 602 GLN A CA 1
ATOM 4738 C C . GLN A 1 602 ? 20.125 -0.631 -22.042 1.00 89.06 602 GLN A C 1
ATOM 4740 O O . GLN A 1 602 ? 20.390 0.509 -22.420 1.00 89.06 602 GLN A O 1
ATOM 4745 N N . THR A 1 603 ? 20.498 -1.101 -20.855 1.00 88.06 603 THR A N 1
ATOM 4746 C CA . THR A 1 603 ? 21.094 -0.257 -19.810 1.00 88.06 603 THR A CA 1
ATOM 4747 C C . THR A 1 603 ? 22.613 -0.376 -19.738 1.00 88.06 603 THR A C 1
ATOM 4749 O O . THR A 1 603 ? 23.271 0.554 -19.277 1.00 88.06 603 THR A O 1
ATOM 4752 N N . GLU A 1 604 ? 23.195 -1.467 -20.246 1.00 92.19 604 GLU A N 1
ATOM 4753 C CA . GLU A 1 604 ? 24.646 -1.685 -20.210 1.00 92.19 604 GLU A CA 1
ATOM 4754 C C . GLU A 1 604 ? 25.253 -1.733 -21.620 1.00 92.19 604 GLU A C 1
ATOM 4756 O O . GLU A 1 604 ? 26.135 -0.932 -21.940 1.00 92.19 604 GLU A O 1
ATOM 4761 N N . ILE A 1 605 ? 24.763 -2.624 -22.490 1.00 94.00 605 ILE A N 1
ATOM 4762 C CA . ILE A 1 605 ? 25.403 -2.903 -23.789 1.00 94.00 605 ILE A CA 1
ATOM 4763 C C . ILE A 1 605 ? 25.218 -1.748 -24.780 1.00 94.00 605 ILE A C 1
ATOM 4765 O O . ILE A 1 605 ? 26.194 -1.271 -25.364 1.00 94.00 605 ILE A O 1
ATOM 4769 N N . LEU A 1 606 ? 23.984 -1.277 -24.990 1.00 92.44 606 LEU A N 1
ATOM 4770 C CA . LEU A 1 606 ? 23.705 -0.190 -25.936 1.00 92.44 606 LEU A CA 1
ATOM 4771 C C . LEU A 1 606 ? 24.349 1.144 -25.511 1.00 92.44 606 LEU A C 1
ATOM 4773 O O . LEU A 1 606 ? 24.927 1.810 -26.376 1.00 92.44 606 LEU A O 1
ATOM 4777 N N . PRO A 1 607 ? 24.353 1.538 -24.222 1.00 92.44 607 PRO A N 1
ATOM 4778 C CA . PRO A 1 607 ? 25.099 2.710 -23.772 1.00 92.44 607 PRO A CA 1
ATOM 4779 C C . PRO A 1 607 ? 26.612 2.571 -23.971 1.00 92.44 607 PRO A C 1
ATOM 4781 O O . PRO A 1 607 ? 27.251 3.514 -24.445 1.00 92.44 607 PRO A O 1
ATOM 4784 N N . ALA A 1 608 ? 27.195 1.400 -23.690 1.00 90.62 608 ALA A N 1
ATOM 4785 C CA . ALA A 1 608 ? 28.617 1.151 -23.935 1.00 90.62 608 ALA A CA 1
ATOM 4786 C C . ALA A 1 608 ? 28.966 1.255 -25.430 1.00 90.62 608 ALA A C 1
ATOM 4788 O O . ALA A 1 608 ? 29.936 1.928 -25.798 1.00 90.62 608 ALA A O 1
ATOM 4789 N N . MET A 1 609 ? 28.124 0.682 -26.297 1.00 91.94 609 MET A N 1
ATOM 4790 C CA . MET A 1 609 ? 28.230 0.831 -27.748 1.00 91.94 609 MET A CA 1
ATOM 4791 C C . MET A 1 609 ? 28.164 2.307 -28.163 1.00 91.94 609 MET A C 1
ATOM 4793 O O . MET A 1 609 ? 29.008 2.760 -28.935 1.00 91.94 609 MET A O 1
ATOM 4797 N N . ALA A 1 610 ? 27.207 3.078 -27.639 1.00 91.06 610 ALA A N 1
ATOM 4798 C CA . ALA A 1 610 ? 27.063 4.495 -27.966 1.00 91.06 610 ALA A CA 1
ATOM 4799 C C . ALA A 1 610 ? 28.324 5.296 -27.602 1.00 91.06 610 ALA A C 1
ATOM 4801 O O . ALA A 1 610 ? 28.826 6.064 -28.425 1.00 91.06 610 ALA A O 1
ATOM 4802 N N . VAL A 1 611 ? 28.893 5.066 -26.412 1.00 91.38 611 VAL A N 1
ATOM 4803 C CA . VAL A 1 611 ? 30.151 5.699 -25.979 1.00 91.38 611 VAL A CA 1
ATOM 4804 C C . VAL A 1 611 ? 31.304 5.336 -26.916 1.00 91.38 611 VAL A C 1
ATOM 4806 O O . VAL A 1 611 ? 32.033 6.230 -27.358 1.00 91.38 611 VAL A O 1
ATOM 4809 N N . ARG A 1 612 ? 31.459 4.052 -27.269 1.00 91.44 612 ARG A N 1
ATOM 4810 C CA . ARG A 1 612 ? 32.494 3.588 -28.208 1.00 91.44 612 ARG A CA 1
ATOM 4811 C C . ARG A 1 612 ? 32.355 4.259 -29.573 1.00 91.44 612 ARG A C 1
ATOM 4813 O O . ARG A 1 612 ? 33.345 4.758 -30.108 1.00 91.44 612 ARG A O 1
ATOM 4820 N N . VAL A 1 613 ? 31.151 4.270 -30.140 1.00 90.38 613 VAL A N 1
ATOM 4821 C CA . VAL A 1 613 ? 30.893 4.797 -31.489 1.00 90.38 613 VAL A CA 1
ATOM 4822 C C . VAL A 1 613 ? 31.130 6.306 -31.546 1.00 90.38 613 VAL A C 1
ATOM 4824 O O . VAL A 1 613 ? 31.813 6.783 -32.454 1.00 90.38 613 VAL A O 1
ATOM 4827 N N . VAL A 1 614 ? 30.648 7.059 -30.550 1.00 90.56 614 VAL A N 1
ATOM 4828 C CA . VAL A 1 614 ? 30.862 8.514 -30.467 1.00 90.56 614 VAL A CA 1
ATOM 4829 C C . VAL A 1 614 ? 32.346 8.848 -30.297 1.00 90.56 614 VAL A C 1
ATOM 4831 O O . VAL A 1 614 ? 32.849 9.753 -30.961 1.00 90.56 614 VAL A O 1
ATOM 4834 N N . ALA A 1 615 ? 33.078 8.097 -29.469 1.00 88.06 615 ALA A N 1
ATOM 4835 C CA . ALA A 1 615 ? 34.516 8.298 -29.287 1.00 88.06 615 ALA A CA 1
ATOM 4836 C C . ALA A 1 615 ? 35.344 7.913 -30.529 1.00 88.06 615 ALA A C 1
ATOM 4838 O O . ALA A 1 615 ? 36.394 8.506 -30.775 1.00 88.06 615 ALA A O 1
ATOM 4839 N N . GLY A 1 616 ? 34.884 6.933 -31.315 1.00 82.38 616 GLY A N 1
ATOM 4840 C CA . GLY A 1 616 ? 35.564 6.447 -32.519 1.00 82.38 616 GLY A CA 1
ATOM 4841 C C . GLY A 1 616 ? 35.482 7.387 -33.728 1.00 82.38 616 GLY A C 1
ATOM 4842 O O . GLY A 1 616 ? 36.311 7.283 -34.632 1.00 82.38 616 GLY A O 1
ATOM 4843 N N . GLY A 1 617 ? 34.514 8.310 -33.760 1.00 77.81 617 GLY A N 1
ATOM 4844 C CA . GLY A 1 617 ? 34.397 9.350 -34.792 1.00 77.81 617 GLY A CA 1
ATOM 4845 C C . GLY A 1 617 ? 34.044 8.856 -36.205 1.00 77.81 617 GLY A C 1
ATOM 4846 O O . GLY A 1 617 ? 34.122 9.636 -37.155 1.00 77.81 617 GLY A O 1
ATOM 4847 N N . MET A 1 618 ? 33.661 7.583 -36.361 1.00 73.69 618 MET A N 1
ATOM 4848 C CA . MET A 1 618 ? 33.158 6.994 -37.608 1.00 73.69 618 MET A CA 1
ATOM 4849 C C . MET A 1 618 ? 31.686 6.598 -37.447 1.00 73.69 618 MET A C 1
ATOM 4851 O O . MET A 1 618 ? 31.341 5.825 -36.559 1.00 73.69 618 MET A O 1
ATOM 4855 N N . TYR A 1 619 ? 30.825 7.125 -38.323 1.00 85.75 619 TYR A N 1
ATOM 4856 C CA . TYR A 1 619 ? 29.361 7.008 -38.227 1.00 85.75 619 TYR A CA 1
ATOM 4857 C C . TYR A 1 619 ? 28.742 6.293 -39.436 1.00 85.75 619 TYR A C 1
ATOM 4859 O O . TYR A 1 619 ? 27.725 6.723 -39.980 1.00 85.75 619 TYR A O 1
ATOM 4867 N N . ASP A 1 620 ? 29.380 5.233 -39.926 1.00 86.75 620 ASP A N 1
ATOM 4868 C CA . ASP A 1 620 ? 28.799 4.408 -40.980 1.00 86.75 620 ASP A CA 1
ATOM 4869 C C . ASP A 1 620 ? 27.735 3.449 -40.416 1.00 86.75 620 ASP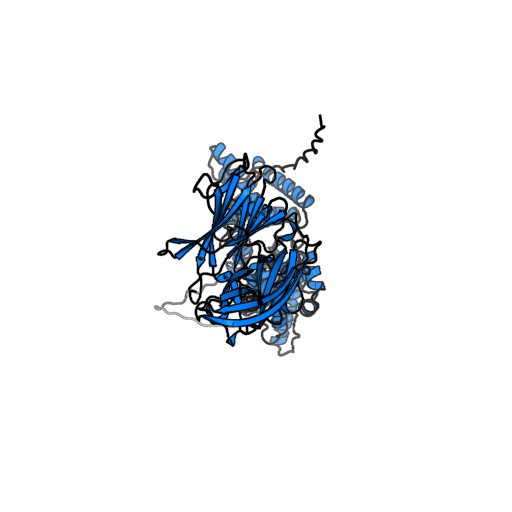 A C 1
ATOM 4871 O O . ASP A 1 620 ? 27.714 3.130 -39.225 1.00 86.75 620 ASP A O 1
ATOM 4875 N N . LYS A 1 621 ? 26.839 2.969 -41.290 1.00 86.00 621 LYS A N 1
ATOM 4876 C CA . LYS A 1 621 ? 25.705 2.111 -40.905 1.00 86.00 621 LYS A CA 1
ATOM 4877 C C . LYS A 1 621 ? 26.147 0.887 -40.098 1.00 86.00 621 LYS A C 1
ATOM 4879 O O . LYS A 1 621 ? 25.430 0.476 -39.191 1.00 86.00 621 LYS A O 1
ATOM 4884 N N . ARG A 1 622 ? 27.316 0.317 -40.409 1.00 86.31 622 ARG A N 1
ATOM 4885 C CA . ARG A 1 622 ? 27.847 -0.843 -39.694 1.00 86.31 622 ARG A CA 1
ATOM 4886 C C . ARG A 1 622 ? 28.291 -0.466 -38.283 1.00 86.31 622 ARG A C 1
ATOM 4888 O O . ARG A 1 622 ? 27.877 -1.128 -37.344 1.00 86.31 622 ARG A O 1
ATOM 4895 N N . SER A 1 623 ? 29.040 0.623 -38.113 1.00 84.25 623 SER A N 1
ATOM 4896 C CA . SER A 1 623 ? 29.453 1.090 -36.780 1.00 84.25 623 SER A CA 1
ATOM 4897 C C . SER A 1 623 ? 28.269 1.453 -35.875 1.00 84.25 623 SER A C 1
ATOM 4899 O O . SER A 1 623 ? 28.341 1.239 -34.672 1.00 84.25 623 SER A O 1
ATOM 4901 N N . LEU A 1 624 ? 27.161 1.943 -36.444 1.00 89.31 624 LEU A N 1
ATOM 4902 C CA . LEU A 1 624 ? 25.936 2.288 -35.705 1.00 89.31 624 LEU A CA 1
ATOM 4903 C C . LEU A 1 624 ? 25.025 1.090 -35.377 1.00 89.31 624 LEU A C 1
ATOM 4905 O O . LEU A 1 624 ? 24.084 1.257 -34.607 1.00 89.31 624 LEU A O 1
ATOM 4909 N N . SER A 1 625 ? 25.284 -0.095 -35.942 1.00 92.19 625 SER A N 1
ATOM 4910 C CA . SER A 1 625 ? 24.457 -1.302 -35.749 1.00 92.19 625 SER A CA 1
ATOM 4911 C C . SER A 1 625 ? 25.219 -2.511 -35.193 1.00 92.19 625 SER A C 1
ATOM 4913 O O . SER A 1 625 ? 24.593 -3.429 -34.673 1.00 92.19 625 SER A O 1
ATOM 4915 N N . GLU A 1 626 ? 26.550 -2.547 -35.273 1.00 93.94 626 GLU A N 1
ATOM 4916 C CA . GLU A 1 626 ? 27.373 -3.675 -34.817 1.00 93.94 626 GLU A CA 1
ATOM 4917 C C . GLU A 1 626 ? 27.850 -3.473 -33.366 1.00 93.94 626 GLU A C 1
ATOM 4919 O O . GLU A 1 626 ? 28.667 -2.592 -33.077 1.00 93.94 626 GLU A O 1
ATOM 4924 N N . ILE A 1 627 ? 27.376 -4.331 -32.462 1.00 95.62 627 ILE A N 1
ATOM 4925 C CA . ILE A 1 627 ? 27.824 -4.449 -31.070 1.00 95.62 627 ILE A CA 1
ATOM 4926 C C . ILE A 1 627 ? 29.123 -5.263 -31.041 1.00 95.62 627 ILE A C 1
ATOM 4928 O O . ILE A 1 627 ? 29.212 -6.347 -31.628 1.00 95.62 627 ILE A O 1
ATOM 4932 N N . GLN A 1 628 ? 30.137 -4.751 -30.343 1.00 94.00 628 GLN A N 1
ATOM 4933 C CA . GLN A 1 628 ? 31.453 -5.380 -30.219 1.00 94.00 628 GLN A CA 1
ATOM 4934 C C . GLN A 1 628 ? 31.678 -5.968 -28.824 1.00 94.00 628 GLN A C 1
ATOM 4936 O O . GLN A 1 628 ? 31.002 -5.621 -27.864 1.00 94.00 628 GLN A O 1
ATOM 4941 N N . ALA A 1 629 ? 32.667 -6.858 -28.696 1.00 92.75 629 ALA A N 1
ATOM 4942 C CA . ALA A 1 629 ? 32.971 -7.524 -27.428 1.00 92.75 629 ALA A CA 1
ATOM 4943 C C . ALA A 1 629 ? 33.328 -6.548 -26.293 1.00 92.75 629 ALA A C 1
ATOM 4945 O O . ALA A 1 629 ? 33.077 -6.853 -25.134 1.00 92.75 629 ALA A O 1
ATOM 4946 N N . SER A 1 630 ? 33.877 -5.372 -26.621 1.00 91.00 630 SER A N 1
ATOM 4947 C CA . SER A 1 630 ? 34.155 -4.299 -25.656 1.00 91.00 630 SER A CA 1
ATOM 4948 C C . SER A 1 630 ? 32.903 -3.675 -25.043 1.00 91.00 630 SER A C 1
ATOM 4950 O O . SER A 1 630 ? 33.008 -3.043 -23.998 1.00 91.00 630 SER A O 1
ATOM 4952 N N . ASP A 1 631 ? 31.753 -3.818 -25.706 1.00 93.00 631 ASP A N 1
ATOM 4953 C CA . ASP A 1 631 ? 30.479 -3.241 -25.275 1.00 93.00 631 ASP A CA 1
ATOM 4954 C C . ASP A 1 631 ? 29.746 -4.181 -24.306 1.00 93.00 631 ASP A C 1
ATOM 4956 O O . ASP A 1 631 ? 28.806 -3.772 -23.633 1.00 93.00 631 ASP A O 1
ATOM 4960 N N . ILE A 1 632 ? 30.174 -5.447 -24.219 1.00 92.38 632 ILE A N 1
ATOM 4961 C CA . ILE A 1 632 ? 29.591 -6.423 -23.301 1.00 92.38 632 ILE A CA 1
ATOM 4962 C C . ILE A 1 632 ? 30.191 -6.205 -21.903 1.00 92.38 632 ILE A C 1
ATOM 4964 O O . ILE A 1 632 ? 31.410 -6.326 -21.735 1.00 92.38 632 ILE A O 1
ATOM 4968 N N . PRO A 1 633 ? 29.371 -5.902 -20.884 1.00 81.00 633 PRO A N 1
ATOM 4969 C CA . PRO A 1 633 ? 29.856 -5.605 -19.544 1.00 81.00 633 PRO A CA 1
ATOM 4970 C C . PRO A 1 633 ? 30.569 -6.811 -18.925 1.00 81.00 633 PRO A C 1
ATOM 4972 O O . PRO A 1 633 ? 30.093 -7.951 -18.956 1.00 81.00 633 PRO A O 1
ATOM 4975 N N . VAL A 1 634 ? 31.729 -6.551 -18.317 1.00 72.19 634 VAL A N 1
ATOM 4976 C CA . VAL A 1 634 ? 32.449 -7.551 -17.522 1.00 72.19 634 VAL A CA 1
ATOM 4977 C C . VAL A 1 634 ? 31.788 -7.628 -16.141 1.00 72.19 634 VAL A C 1
ATOM 4979 O O . VAL A 1 634 ? 31.497 -6.584 -15.558 1.00 72.19 634 VAL A O 1
ATOM 4982 N N . PRO A 1 635 ? 31.572 -8.823 -15.564 1.00 55.06 635 PRO A N 1
ATOM 4983 C CA . PRO A 1 635 ? 30.870 -8.948 -14.293 1.00 55.06 635 PRO A CA 1
ATOM 4984 C C . PRO A 1 635 ? 31.566 -8.160 -13.179 1.00 55.06 635 PRO A C 1
ATOM 4986 O O . PRO A 1 635 ? 32.746 -8.395 -12.897 1.00 55.06 635 PRO A O 1
ATOM 4989 N N . VAL A 1 636 ? 30.822 -7.287 -12.494 1.00 48.09 636 VAL A N 1
ATOM 4990 C CA . VAL A 1 636 ? 31.261 -6.703 -11.224 1.00 48.09 636 VAL A CA 1
ATOM 4991 C C . VAL A 1 636 ? 31.375 -7.848 -10.221 1.00 48.09 636 VAL A C 1
ATOM 4993 O O . VAL A 1 636 ? 30.383 -8.381 -9.731 1.00 48.09 636 VAL A O 1
ATOM 4996 N N . ILE A 1 637 ? 32.601 -8.282 -9.935 1.00 44.41 637 ILE A N 1
ATOM 4997 C CA . ILE A 1 637 ? 32.852 -9.161 -8.796 1.00 44.41 637 ILE A CA 1
ATOM 4998 C C . ILE A 1 637 ? 32.611 -8.288 -7.568 1.00 44.41 637 ILE A C 1
ATOM 5000 O O . ILE A 1 637 ? 33.401 -7.381 -7.303 1.00 44.41 637 ILE A O 1
ATOM 5004 N N . ALA A 1 638 ? 31.523 -8.533 -6.837 1.00 39.75 638 ALA A N 1
ATOM 5005 C CA . ALA A 1 638 ? 31.361 -7.989 -5.499 1.00 39.75 638 ALA A CA 1
ATOM 5006 C C . ALA A 1 638 ? 32.542 -8.496 -4.661 1.00 39.75 638 ALA A C 1
ATOM 5008 O O . ALA A 1 638 ? 32.576 -9.645 -4.223 1.00 39.75 638 ALA A O 1
ATOM 5009 N N . VAL A 1 639 ? 33.578 -7.668 -4.534 1.00 33.31 639 VAL A N 1
ATOM 5010 C CA . VAL A 1 639 ? 34.713 -7.964 -3.670 1.00 33.31 639 VAL A CA 1
ATOM 5011 C C . VAL A 1 639 ? 34.183 -7.838 -2.255 1.00 33.31 639 VAL A C 1
ATOM 5013 O O . VAL A 1 639 ? 33.969 -6.726 -1.771 1.00 33.31 639 VAL A O 1
ATOM 5016 N N . ASP A 1 640 ? 33.947 -8.983 -1.622 1.00 37.38 640 ASP A N 1
ATOM 5017 C CA . ASP A 1 640 ? 33.657 -9.089 -0.200 1.00 37.38 640 ASP A CA 1
ATOM 5018 C C . ASP A 1 640 ? 34.772 -8.348 0.550 1.00 37.38 640 ASP A C 1
ATOM 5020 O O . ASP A 1 640 ? 35.927 -8.787 0.596 1.00 37.38 640 ASP A O 1
ATOM 5024 N N . ARG A 1 641 ? 34.482 -7.128 1.016 1.00 34.47 641 ARG A N 1
ATOM 5025 C CA . ARG A 1 641 ? 35.468 -6.329 1.743 1.00 34.47 641 ARG A CA 1
ATOM 5026 C C . ARG A 1 641 ? 35.636 -7.015 3.096 1.00 34.47 641 ARG A C 1
ATOM 5028 O O . ARG A 1 641 ? 34.681 -7.021 3.873 1.00 34.47 641 ARG A O 1
ATOM 5035 N N . PRO A 1 642 ? 36.819 -7.565 3.427 1.00 34.62 642 PRO A N 1
ATOM 5036 C CA . PRO A 1 642 ? 36.998 -8.235 4.702 1.00 34.62 642 PRO A CA 1
ATOM 5037 C C . PRO A 1 642 ? 36.714 -7.234 5.821 1.00 34.62 642 PRO A C 1
ATOM 5039 O O . PRO A 1 642 ? 37.264 -6.126 5.827 1.00 34.62 642 PRO A O 1
ATOM 5042 N N . ARG A 1 643 ? 35.833 -7.625 6.752 1.00 41.50 643 ARG A N 1
ATOM 5043 C CA . ARG A 1 643 ? 35.507 -6.864 7.963 1.00 41.50 643 ARG A CA 1
ATOM 5044 C C . ARG A 1 643 ? 36.808 -6.375 8.597 1.00 41.50 643 ARG A C 1
ATOM 5046 O O . ARG A 1 643 ? 37.602 -7.175 9.093 1.00 41.50 643 ARG A O 1
ATOM 5053 N N . ARG A 1 644 ? 37.041 -5.060 8.576 1.00 35.28 644 ARG A N 1
ATOM 5054 C CA . ARG A 1 644 ? 38.144 -4.456 9.325 1.00 35.28 644 ARG A CA 1
ATOM 5055 C C . ARG A 1 644 ? 37.837 -4.635 10.807 1.00 35.28 644 ARG A C 1
ATOM 5057 O O . ARG A 1 644 ? 37.012 -3.920 11.362 1.00 35.28 644 ARG A O 1
ATOM 5064 N N . ILE A 1 645 ? 38.507 -5.595 11.438 1.00 47.31 645 ILE A N 1
ATOM 5065 C CA . ILE A 1 645 ? 38.627 -5.653 12.893 1.00 47.31 645 ILE A CA 1
ATOM 5066 C C . ILE A 1 645 ? 39.503 -4.458 13.282 1.00 47.31 645 ILE A C 1
ATOM 5068 O O . ILE A 1 645 ? 40.726 -4.496 13.149 1.00 47.31 645 ILE A O 1
ATOM 5072 N N . GLY A 1 646 ? 38.863 -3.357 13.669 1.00 35.31 646 GLY A N 1
ATOM 5073 C CA . GLY A 1 646 ? 39.543 -2.223 14.279 1.00 35.31 646 GLY A CA 1
ATOM 5074 C C . GLY A 1 646 ? 39.971 -2.600 15.693 1.00 35.31 646 GLY A C 1
ATOM 5075 O O . GLY A 1 646 ? 39.131 -2.906 16.533 1.00 35.31 646 GLY A O 1
ATOM 5076 N N . TYR A 1 647 ? 41.280 -2.609 15.938 1.00 41.94 647 TYR A N 1
ATOM 5077 C CA . TYR A 1 647 ? 41.848 -2.703 17.278 1.00 41.94 647 TYR A CA 1
ATOM 5078 C C . TYR A 1 647 ? 41.502 -1.439 18.075 1.00 41.94 647 TYR A C 1
ATOM 5080 O O . TYR A 1 647 ? 41.757 -0.330 17.607 1.00 41.94 647 TYR A O 1
ATOM 5088 N N . CYS A 1 648 ? 40.965 -1.616 19.284 1.00 35.00 648 CYS A N 1
ATOM 5089 C CA . CYS A 1 648 ? 40.939 -0.568 20.300 1.00 35.00 648 CYS A CA 1
ATOM 5090 C C . CYS A 1 648 ? 42.375 -0.240 20.735 1.00 35.00 648 CYS A C 1
ATOM 5092 O O . CYS A 1 648 ? 43.139 -1.153 21.065 1.00 35.00 648 CYS A O 1
ATOM 5094 N N . ALA A 1 649 ? 42.705 1.049 20.770 1.00 38.75 649 ALA A N 1
ATOM 5095 C CA . ALA A 1 649 ? 43.814 1.610 21.531 1.00 38.75 649 ALA A CA 1
ATOM 5096 C C . ALA A 1 649 ? 43.285 2.783 22.357 1.00 38.75 649 ALA A C 1
ATOM 5098 O O . ALA A 1 649 ? 42.480 3.558 21.789 1.00 38.75 649 ALA A O 1
#